Protein AF-0000000080868404 (afdb_homodimer)

InterPro domains:
  IPR000595 Cyclic nucleotide-binding domain [PF00027] (49-136)
  IPR000595 Cyclic nucleotide-binding domain [PS50042] (29-105)
  IPR000595 Cyclic nucleotide-binding domain [SM00100] (29-148)
  IPR000595 Cyclic nucleotide-binding domain [cd00038] (33-138)
  IPR012318 Crp-type HTH domain [PF13545] (169-239)
  IPR012318 Crp-type HTH domain [PS51063] (164-235)
  IPR012318 Crp-type HTH domain [SM00419] (185-233)
  IPR014710 RmlC-like jelly roll fold [G3DSA:2.60.120.10] (16-161)
  IPR018490 Cyclic nucleotide-binding domain superfamily [SSF51206] (23-161)
  IPR036388 Winged helix-like DNA-binding domain superfamily [G3DSA:1.10.10.10] (162-241)
  IPR036390 Winged helix DNA-binding domain superfamily [SSF46785] (167-240)
  IPR050397 Global Transcriptional Regulators in Environmental Response [PTHR24567] (41-238)

Sequence (490 aa):
MDTVPEPSSSTDLLLRPRHLRELVRGVPWLGCLDDEALEVLMKDAGVRTLGSREWLFRQDAPARRVYIVINGLVRLVRSGRDGRLATIRCVERGGTLGELSMVSGPGIYLYCAEALRRTQVLVIPAARCREILDRHPECRAEFMSRLALELTDRLEDLALLTQADAMSRLVSYILRQLPVGHHRGQQVVRLTIPKRWLAAQLAMTPETLSRLLARLREEGVISIDRQRLVVLDEHALRDFMLDDDMDTVPEPSSSTDLLLRPRHLRELVRGVPWLGCLDDEALEVLMKDAGVRTLGSREWLFRQDAPARRVYIVINGLVRLVRSGRDGRLATIRCVERGGTLGELSMVSGPGIYLYCAEALRRTQVLVIPAARCREILDRHPECRAEFMSRLALELTDRLEDLALLTQADAMSRLVSYILRQLPVGHHRGQQVVRLTIPKRWLAAQLAMTPETLSRLLARLREEGVISIDRQRLVVLDEHALRDFMLDDD

Radius of gyration: 23.91 Å; Cα contacts (8 Å, |Δi|>4): 896; chains: 2; bounding box: 92×52×44 Å

Solvent-accessible surface area (backbone atoms only — not comparable to full-atom values): 25645 Å² total; per-residue (Å²): 134,84,72,70,78,69,82,52,73,67,59,57,53,55,67,34,67,69,46,45,51,51,42,48,43,64,28,77,43,47,42,77,56,49,71,67,60,46,49,60,54,51,69,66,37,46,79,45,78,37,48,59,72,33,66,78,48,50,54,69,38,77,31,59,47,28,34,32,29,67,39,49,35,33,39,31,31,29,69,42,95,80,64,51,73,31,64,66,49,72,42,40,59,55,32,74,42,47,62,52,17,52,47,21,78,88,40,25,24,77,40,26,32,31,18,74,31,64,23,34,30,38,37,28,47,27,68,59,53,52,47,43,42,71,73,32,64,69,27,32,46,44,43,45,12,51,51,32,50,51,36,51,52,45,45,48,50,48,28,55,57,17,63,64,38,68,53,17,22,51,37,49,51,55,56,67,58,41,72,90,70,90,67,91,65,74,43,74,30,74,45,80,59,55,63,60,55,47,10,54,74,46,73,38,49,50,66,54,42,51,50,49,52,47,49,38,34,73,71,57,24,32,47,77,56,94,53,35,35,30,36,60,29,66,64,60,38,54,48,45,47,51,51,76,126,133,85,72,70,79,67,89,54,74,67,61,57,52,56,67,32,68,71,47,45,50,51,43,49,41,64,27,77,42,45,42,76,56,51,72,66,60,46,48,60,53,51,70,65,36,47,79,46,77,38,48,60,72,33,67,77,48,50,52,71,38,76,32,59,45,26,34,32,31,66,40,49,36,34,38,31,29,31,69,42,94,80,63,50,74,33,64,65,48,75,40,38,59,53,31,74,44,47,60,54,18,52,47,21,78,87,39,26,23,77,38,24,34,30,18,73,31,63,21,34,31,39,38,30,46,26,68,59,54,50,48,44,41,71,73,30,63,68,27,31,46,44,44,46,14,51,53,33,50,52,36,51,52,43,46,50,51,49,29,54,58,17,63,63,38,66,53,18,20,50,37,49,51,56,56,66,58,40,72,93,70,90,66,92,65,74,42,73,30,73,46,82,58,56,62,61,55,46,10,55,74,45,72,37,50,50,64,53,43,52,50,49,52,48,49,38,34,72,72,58,24,33,45,74,56,92,53,35,35,30,37,60,28,66,64,60,39,54,48,43,46,50,52,74,126

Foldseek 3Di:
DPPPDDPPPVLVVLVDPVNVLVLQCLQQLSVPDDPVLSVVQCVQKDKDKDAAFDWPDAFFAALFKKKAWSAAKKWKWAQDPVRDIHTDDMDGHSDMASLVLLPDDSRTHRIIITTNHTTMIMITTSVSVVVCLVPPVSSVVRVVVVVVVVVVVVVVVQCVLQLPDLLSLLLSVQVVQFDDDPDDFKTKRQQPDPLCVVCVVSVHHSVSSVVSVVVCVVVVQWDDDPRIIIGGHNVVSVVRSVDDD/DPPPDDVDDPLVVLVDPVNVLVLQCLQQLSVPDDPVLSVVQCVQKDKDKDAAFDWPDAFQAALFKKKAWSAAKKWKWAQDPVRDIHTDDMDGHSDMASLVLLPDDSRTHRIIITTNHTTMIMITTSVSVVVCLVPPVSSVVRVVVVVVVVVVVVVVVQCVLQLPDLLSLLLSVQVVQFDDDPDDFKTKRQQVDPLCVVCVVSVHHSVSSVVSVVVCVVVVQWDDDPRIIIGGHNVVSVVRSVDDD

Organism: NCBI:txid3151122

Nearest PDB structures (foldseek):
  4cyd-assembly2_A  TM=5.711E-01  e=1.369E-16  Corynebacterium glutamicum
  3dkw-assembly5_I  TM=5.316E-01  e=3.064E-16  Pseudomonas aeruginosa
  6dt4-assembly1_B  TM=5.448E-01  e=1.367E-14  Yersinia pestis CO92
  3rpq-assembly1_B  TM=5.327E-01  e=9.678E-15  Escherichia coli K-12
  4i02-assembly3_D  TM=5.326E-01  e=9.671E-14  Escherichia coli K-12

Secondary structure (DSSP, 8-state):
--------HHHHHTTSHHHHHHHHHTSGGGTT--HHHHHHHHHT-EEEEE-TT-EEE-TTSB--EEEEEEES-EEEEEE-TTS-EEEEEEE-TT-EESHHHHHSTT-B-SSEEEESSSEEEEEEEHHHHHHHHHH-HHHHHHHHHHHHHHHHHHHHHHHHHHHSSHHHHHHHHHHHTS-SS---S-EEEE--S-HHHHHHHTTS-HHHHHHHHHHHHHTTSEEEETTEEEES-HHHHHHHHH---/------S-HHHHHHTSHHHHHHHHHTSGGGTT--HHHHHHHHHT-EEEEE-TT-EEE-TTSB--EEEEEEES-EEEEEE-TTS-EEEEEEE-TT-EESHHHHHSTT-B-SSEEEESSSEEEEEEEHHHHHHHHHH-HHHHHHHHHHHHHHHHHHHHHHHHHHHSSHHHHHHHHHHHTS-SS---S-EEEE--S-HHHHHHHTTS-HHHHHHHHHHHHHTTSEEEETTEEEES-HHHHHHHHH---

pLDDT: mean 79.7, std 17.67, range [26.7, 98.56]

Structure (mmCIF, N/CA/C/O backbone):
data_AF-0000000080868404-model_v1
#
loop_
_entity.id
_entity.type
_entity.pdbx_description
1 polymer 'Crp/Fnr family transcriptional regulator'
#
loop_
_atom_site.group_PDB
_atom_site.id
_atom_site.type_symbol
_atom_site.label_atom_id
_atom_site.label_alt_id
_atom_site.label_comp_id
_atom_site.label_asym_id
_atom_site.label_entity_id
_atom_site.label_seq_id
_atom_site.pdbx_PDB_ins_code
_atom_site.Cartn_x
_atom_site.Cartn_y
_atom_site.Cartn_z
_atom_site.occupancy
_atom_site.B_iso_or_equiv
_atom_site.auth_seq_id
_atom_site.auth_comp_id
_atom_site.auth_asym_id
_atom_site.auth_atom_id
_atom_site.pdbx_PDB_model_num
ATOM 1 N N . MET A 1 1 ? 43.75 21.5 -9.984 1 27.5 1 MET A N 1
ATOM 2 C CA . MET A 1 1 ? 43.906 20.062 -10.164 1 27.5 1 MET A CA 1
ATOM 3 C C . MET A 1 1 ? 43.062 19.297 -9.164 1 27.5 1 MET A C 1
ATOM 5 O O . MET A 1 1 ? 43.438 19.172 -7.992 1 27.5 1 MET A O 1
ATOM 9 N N . ASP A 1 2 ? 41.75 19.547 -8.992 1 30.61 2 ASP A N 1
ATOM 10 C CA . ASP A 1 2 ? 40.75 19.266 -7.949 1 30.61 2 ASP A CA 1
ATOM 11 C C . ASP A 1 2 ? 40.562 17.766 -7.766 1 30.61 2 ASP A C 1
ATOM 13 O O . ASP A 1 2 ? 40.062 17.094 -8.664 1 30.61 2 ASP A O 1
ATOM 17 N N . THR A 1 3 ? 41.469 17.094 -7.062 1 30.05 3 THR A N 1
ATOM 18 C CA . THR A 1 3 ? 41.625 15.672 -6.785 1 30.05 3 THR A CA 1
ATOM 19 C C . THR A 1 3 ? 40.344 15.109 -6.172 1 30.05 3 THR A C 1
ATOM 21 O O . THR A 1 3 ? 39.969 15.453 -5.047 1 30.05 3 THR A O 1
ATOM 24 N N . VAL A 1 4 ? 39.375 14.891 -6.93 1 37.56 4 VAL A N 1
ATOM 25 C CA . VAL A 1 4 ? 38.25 14.109 -6.441 1 37.56 4 VAL A CA 1
ATOM 26 C C . VAL A 1 4 ? 38.75 12.938 -5.598 1 37.56 4 VAL A C 1
ATOM 28 O O . VAL A 1 4 ? 39.562 12.133 -6.062 1 37.56 4 VAL A O 1
ATOM 31 N N . PRO A 1 5 ? 38.625 13.094 -4.234 1 42.5 5 PRO A N 1
ATOM 32 C CA . PRO A 1 5 ? 39.219 12.039 -3.42 1 42.5 5 PRO A CA 1
ATOM 33 C C . PRO A 1 5 ? 38.875 10.641 -3.916 1 42.5 5 PRO A C 1
ATOM 35 O O . PRO A 1 5 ? 37.812 10.445 -4.527 1 42.5 5 PRO A O 1
ATOM 38 N N . GLU A 1 6 ? 39.781 9.719 -4.254 1 43.97 6 GLU A N 1
ATOM 39 C CA . GLU A 1 6 ? 39.781 8.297 -4.59 1 43.97 6 GLU A CA 1
ATOM 40 C C . GLU A 1 6 ? 38.75 7.539 -3.756 1 43.97 6 GLU A C 1
ATOM 42 O O . GLU A 1 6 ? 38.531 7.84 -2.576 1 43.97 6 GLU A O 1
ATOM 47 N N . PRO A 1 7 ? 37.594 6.996 -4.312 1 48.94 7 PRO A N 1
ATOM 48 C CA . PRO A 1 7 ? 36.719 6.121 -3.533 1 48.94 7 PRO A CA 1
ATOM 49 C C . PRO A 1 7 ? 37.469 5.391 -2.414 1 48.94 7 PRO A C 1
ATOM 51 O O . PRO A 1 7 ? 38.562 4.855 -2.635 1 48.94 7 PRO A O 1
ATOM 54 N N . SER A 1 8 ? 37.375 5.828 -1.207 1 52.22 8 SER A N 1
ATOM 55 C CA . SER A 1 8 ? 38.031 5.242 -0.06 1 52.22 8 SER A CA 1
ATOM 56 C C . SER A 1 8 ? 38 3.719 -0.107 1 52.22 8 SER A C 1
ATOM 58 O O . SER A 1 8 ? 37.125 3.141 -0.741 1 52.22 8 SER A O 1
ATOM 60 N N . SER A 1 9 ? 39.125 3.01 0.274 1 59.34 9 SER A N 1
ATOM 61 C CA . SER A 1 9 ? 39.406 1.587 0.475 1 59.34 9 SER A CA 1
ATOM 62 C C . SER A 1 9 ? 38.156 0.866 0.982 1 59.34 9 SER A C 1
ATOM 64 O O . SER A 1 9 ? 37.875 -0.268 0.584 1 59.34 9 SER A O 1
ATOM 66 N N . SER A 1 10 ? 37.375 1.506 1.726 1 64.31 10 SER A N 1
ATOM 67 C CA . SER A 1 10 ? 36.219 0.863 2.336 1 64.31 10 SER A CA 1
ATOM 68 C C . SER A 1 10 ? 35.094 0.687 1.324 1 64.31 10 SER A C 1
ATOM 70 O O . SER A 1 10 ? 34.406 -0.347 1.311 1 64.31 10 SER A O 1
ATOM 72 N N . THR A 1 11 ? 35 1.596 0.409 1 70 11 THR A N 1
ATOM 73 C CA . THR A 1 11 ? 33.969 1.505 -0.594 1 70 11 THR A CA 1
ATOM 74 C C . THR A 1 11 ? 34.25 0.395 -1.598 1 70 11 THR A C 1
ATOM 76 O O . THR A 1 11 ? 33.344 -0.282 -2.076 1 70 11 THR A O 1
ATOM 79 N N . ASP A 1 12 ? 35.531 0.234 -1.812 1 75.25 12 ASP A N 1
ATOM 80 C CA . ASP A 1 12 ? 35.938 -0.816 -2.74 1 75.25 12 ASP A CA 1
ATOM 81 C C . ASP A 1 12 ? 35.625 -2.199 -2.18 1 75.25 12 ASP A C 1
ATOM 83 O O . ASP A 1 12 ? 35.281 -3.117 -2.932 1 75.25 12 ASP A O 1
ATOM 87 N N . LEU A 1 13 ? 35.719 -2.252 -0.852 1 77.5 13 LEU A N 1
ATOM 88 C CA . LEU A 1 13 ? 35.438 -3.521 -0.203 1 77.5 13 LEU A CA 1
ATOM 89 C C . LEU A 1 13 ? 33.938 -3.879 -0.37 1 77.5 13 LEU A C 1
ATOM 91 O O . LEU A 1 13 ? 33.594 -5.051 -0.528 1 77.5 13 LEU A O 1
ATOM 95 N N . LEU A 1 14 ? 33.188 -2.875 -0.435 1 82.06 14 LEU A N 1
ATOM 96 C CA . LEU A 1 14 ? 31.734 -3.082 -0.534 1 82.06 14 LEU A CA 1
ATOM 97 C C . LEU A 1 14 ? 31.344 -3.574 -1.926 1 82.06 14 LEU A C 1
ATOM 99 O O . LEU A 1 14 ? 30.25 -4.098 -2.123 1 82.06 14 LEU A O 1
ATOM 103 N N . LEU A 1 15 ? 32.344 -3.525 -2.83 1 84.69 15 LEU A N 1
ATOM 104 C CA . LEU A 1 15 ? 32.031 -3.896 -4.211 1 84.69 15 LEU A CA 1
ATOM 105 C C . LEU A 1 15 ? 32.531 -5.309 -4.512 1 84.69 15 LEU A C 1
ATOM 107 O O . LEU A 1 15 ? 32.344 -5.805 -5.629 1 84.69 15 LEU A O 1
ATOM 111 N N . ARG A 1 16 ? 33.094 -5.91 -3.465 1 87.38 16 ARG A N 1
ATOM 112 C CA . ARG A 1 16 ? 33.531 -7.293 -3.629 1 87.38 16 ARG A CA 1
ATOM 113 C C . ARG A 1 16 ? 32.344 -8.219 -3.805 1 87.38 16 ARG A C 1
ATOM 115 O O . ARG A 1 16 ? 31.281 -8.008 -3.197 1 87.38 16 ARG A O 1
ATOM 122 N N . PRO A 1 17 ? 32.531 -9.227 -4.617 1 88.75 17 PRO A N 1
ATOM 123 C CA . PRO A 1 17 ? 31.438 -10.125 -4.93 1 88.75 17 PRO A CA 1
ATOM 124 C C . PRO A 1 17 ? 30.781 -10.719 -3.68 1 88.75 17 PRO A C 1
ATOM 126 O O . PRO A 1 17 ? 29.562 -10.836 -3.611 1 88.75 17 PRO A O 1
ATOM 129 N N . ARG A 1 18 ? 31.562 -11.07 -2.691 1 89.31 18 ARG A N 1
ATOM 130 C CA . ARG A 1 18 ? 31.016 -11.656 -1.468 1 89.31 18 ARG A CA 1
ATOM 131 C C . ARG A 1 18 ? 30.094 -10.672 -0.755 1 89.31 18 ARG A C 1
ATOM 133 O O . ARG A 1 18 ? 29.016 -11.055 -0.278 1 89.31 18 ARG A O 1
ATOM 140 N N . HIS A 1 19 ? 30.5 -9.398 -0.693 1 91.69 19 HIS A N 1
ATOM 141 C CA . HIS A 1 19 ? 29.719 -8.383 -0.012 1 91.69 19 HIS A CA 1
ATOM 142 C C . HIS A 1 19 ? 28.438 -8.062 -0.79 1 91.69 19 HIS A C 1
ATOM 144 O O . HIS A 1 19 ? 27.391 -7.805 -0.193 1 91.69 19 HIS A O 1
ATOM 150 N N . LEU A 1 20 ? 28.578 -8.055 -2.104 1 94.12 20 LEU A N 1
ATOM 151 C CA . LEU A 1 20 ? 27.406 -7.816 -2.934 1 94.12 20 LEU A CA 1
ATOM 152 C C . LEU A 1 20 ? 26.391 -8.945 -2.775 1 94.12 20 LEU A C 1
ATOM 154 O O . LEU A 1 20 ? 25.188 -8.695 -2.744 1 94.12 20 LEU A O 1
ATOM 158 N N . ARG A 1 21 ? 26.875 -10.156 -2.645 1 93.56 21 ARG A N 1
ATOM 159 C CA . ARG A 1 21 ? 26 -11.297 -2.416 1 93.56 21 ARG A CA 1
ATOM 160 C C . ARG A 1 21 ? 25.266 -11.172 -1.083 1 93.56 21 ARG A C 1
ATOM 162 O O . ARG A 1 21 ? 24.078 -11.453 -0.994 1 93.56 21 ARG A O 1
ATOM 169 N N . GLU A 1 22 ? 26.016 -10.75 -0.107 1 93.12 22 GLU A N 1
ATOM 170 C CA . GLU A 1 22 ? 25.422 -10.547 1.213 1 93.12 22 GLU A CA 1
ATOM 171 C C . GLU A 1 22 ? 24.359 -9.445 1.184 1 93.12 22 GLU A C 1
ATOM 173 O O . GLU A 1 22 ? 23.344 -9.547 1.859 1 93.12 22 GLU A O 1
ATOM 178 N N . LEU A 1 23 ? 24.656 -8.438 0.422 1 94.38 23 LEU A N 1
ATOM 179 C CA . LEU A 1 23 ? 23.719 -7.336 0.257 1 94.38 23 LEU A CA 1
ATOM 180 C C . LEU A 1 23 ? 22.406 -7.828 -0.348 1 94.38 23 LEU A C 1
ATOM 182 O O . LEU A 1 23 ? 21.328 -7.496 0.143 1 94.38 23 LEU A O 1
ATOM 186 N N . VAL A 1 24 ? 22.5 -8.688 -1.365 1 95.81 24 VAL A N 1
ATOM 187 C CA . VAL A 1 24 ? 21.328 -9.219 -2.049 1 95.81 24 VAL A CA 1
ATOM 188 C C . VAL A 1 24 ? 20.562 -10.148 -1.109 1 95.81 24 VAL A C 1
ATOM 190 O O . VAL A 1 24 ? 19.328 -10.102 -1.049 1 95.81 24 VAL A O 1
ATOM 193 N N . ARG A 1 25 ? 21.25 -10.883 -0.283 1 94.25 25 ARG A N 1
ATOM 194 C CA . ARG A 1 25 ? 20.625 -11.797 0.666 1 94.25 25 ARG A CA 1
ATOM 195 C C . ARG A 1 25 ? 19.906 -11.039 1.771 1 94.25 25 ARG A C 1
ATOM 197 O O . ARG A 1 25 ? 18.984 -11.57 2.404 1 94.25 25 ARG A O 1
ATOM 204 N N . GLY A 1 26 ? 20.359 -9.836 1.983 1 94.19 26 GLY A N 1
ATOM 205 C CA . GLY A 1 26 ? 19.734 -8.992 3 1 94.19 26 GLY A CA 1
ATOM 206 C C . GLY A 1 26 ? 18.391 -8.438 2.578 1 94.19 26 GLY A C 1
ATOM 207 O O . GLY A 1 26 ? 17.625 -7.969 3.416 1 94.19 26 GLY A O 1
ATOM 208 N N . VAL A 1 27 ? 18.125 -8.469 1.289 1 94.94 27 VAL A N 1
ATOM 209 C CA . VAL A 1 27 ? 16.812 -8.062 0.807 1 94.94 27 VAL A CA 1
ATOM 210 C C . VAL A 1 27 ? 15.766 -9.109 1.19 1 94.94 27 VAL A C 1
ATOM 212 O O . VAL A 1 27 ? 15.898 -10.281 0.832 1 94.94 27 VAL A O 1
ATOM 215 N N . PRO A 1 28 ? 14.75 -8.758 1.856 1 92.12 28 PRO A N 1
ATOM 216 C CA . PRO A 1 28 ? 13.82 -9.703 2.471 1 92.12 28 PRO A CA 1
ATOM 217 C C . PRO A 1 28 ? 13.281 -10.727 1.475 1 92.12 28 PRO A C 1
ATOM 219 O O . PRO A 1 28 ? 13.227 -11.922 1.781 1 92.12 28 PRO A O 1
ATOM 222 N N . TRP A 1 29 ? 12.844 -10.312 0.301 1 93.88 29 TRP A N 1
ATOM 223 C CA . TRP A 1 29 ? 12.211 -11.25 -0.62 1 93.88 29 TRP A CA 1
ATOM 224 C C . TRP A 1 29 ? 13.25 -11.984 -1.457 1 93.88 29 TRP A C 1
ATOM 226 O O . TRP A 1 29 ? 12.914 -12.883 -2.23 1 93.88 29 TRP A O 1
ATOM 236 N N . LEU A 1 30 ? 14.5 -11.711 -1.319 1 95.69 30 LEU A N 1
ATOM 237 C CA . LEU A 1 30 ? 15.57 -12.422 -2.006 1 95.69 30 LEU A CA 1
ATOM 238 C C . LEU A 1 30 ? 16.344 -13.305 -1.034 1 95.69 30 LEU A C 1
ATOM 240 O O . LEU A 1 30 ? 17.25 -14.031 -1.441 1 95.69 30 LEU A O 1
ATOM 244 N N . GLY A 1 31 ? 16.031 -13.156 0.219 1 92.06 31 GLY A N 1
ATOM 245 C CA . GLY A 1 31 ? 16.781 -13.828 1.264 1 92.06 31 GLY A CA 1
ATOM 246 C C . GLY A 1 31 ? 16.703 -15.344 1.182 1 92.06 31 GLY A C 1
ATOM 247 O O . GLY A 1 31 ? 17.594 -16.047 1.663 1 92.06 31 GLY A O 1
ATOM 248 N N . CYS A 1 32 ? 15.672 -15.891 0.599 1 90.81 32 CYS A N 1
ATOM 249 C CA . CYS A 1 32 ? 15.438 -17.328 0.576 1 90.81 32 CYS A CA 1
ATOM 250 C C . CYS A 1 32 ? 16.078 -17.969 -0.654 1 90.81 32 CYS A C 1
ATOM 252 O O . CYS A 1 32 ? 15.984 -19.188 -0.847 1 90.81 32 CYS A O 1
ATOM 254 N N . LEU A 1 33 ? 16.75 -17.219 -1.44 1 93.81 33 LEU A N 1
ATOM 255 C CA . LEU A 1 33 ? 17.359 -17.781 -2.641 1 93.81 33 LEU A CA 1
ATOM 256 C C . LEU A 1 33 ? 18.516 -18.703 -2.277 1 93.81 33 LEU A C 1
ATOM 258 O O . LEU A 1 33 ? 19.297 -18.406 -1.365 1 93.81 33 LEU A O 1
ATOM 262 N N . ASP A 1 34 ? 18.562 -19.828 -2.953 1 92.12 34 ASP A N 1
ATOM 263 C CA . ASP A 1 34 ? 19.734 -20.672 -2.787 1 92.12 34 ASP A CA 1
ATOM 264 C C . ASP A 1 34 ? 20.922 -20.125 -3.561 1 92.12 34 ASP A C 1
ATOM 266 O O . ASP A 1 34 ? 20.812 -19.109 -4.258 1 92.12 34 ASP A O 1
ATOM 270 N N . ASP A 1 35 ? 22.047 -20.766 -3.387 1 92.5 35 ASP A N 1
ATOM 271 C CA . ASP A 1 35 ? 23.297 -20.266 -3.951 1 92.5 35 ASP A CA 1
ATOM 272 C C . ASP A 1 35 ? 23.25 -20.25 -5.477 1 92.5 35 ASP A C 1
ATOM 274 O O . ASP A 1 35 ? 23.75 -19.312 -6.113 1 92.5 35 ASP A O 1
ATOM 278 N N . GLU A 1 36 ? 22.672 -21.203 -6.02 1 93 36 GLU A N 1
ATOM 279 C CA . GLU A 1 36 ? 22.594 -21.297 -7.477 1 93 36 GLU A CA 1
ATOM 280 C C . GLU A 1 36 ? 21.75 -20.172 -8.055 1 93 36 GLU A C 1
ATOM 282 O O . GLU A 1 36 ? 22.156 -19.5 -9.008 1 93 36 GLU A O 1
ATOM 287 N N . ALA A 1 37 ? 20.594 -19.969 -7.465 1 93 37 ALA A N 1
ATOM 288 C CA . ALA A 1 37 ? 19.688 -18.922 -7.922 1 93 37 ALA A CA 1
ATOM 289 C C . ALA A 1 37 ? 20.312 -17.547 -7.738 1 93 37 ALA A C 1
ATOM 291 O O . ALA A 1 37 ? 20.141 -16.656 -8.586 1 93 37 ALA A O 1
ATOM 292 N N . LEU A 1 38 ? 21 -17.406 -6.625 1 94.5 38 LEU A N 1
ATOM 293 C CA . LEU A 1 38 ? 21.672 -16.141 -6.352 1 94.5 38 LEU A CA 1
ATOM 294 C C . LEU A 1 38 ? 22.766 -15.883 -7.379 1 94.5 38 LEU A C 1
ATOM 296 O O . LEU A 1 38 ? 22.938 -14.75 -7.836 1 94.5 38 LEU A O 1
ATOM 300 N N . GLU A 1 39 ? 23.469 -16.906 -7.738 1 92.19 39 GLU A N 1
ATOM 301 C CA . GLU A 1 39 ? 24.531 -16.766 -8.727 1 92.19 39 GLU A CA 1
ATOM 302 C C . GLU A 1 39 ? 23.969 -16.344 -10.086 1 92.19 39 GLU A C 1
ATOM 304 O O . GLU A 1 39 ? 24.562 -15.508 -10.766 1 92.19 39 GLU A O 1
ATOM 309 N N . VAL A 1 40 ? 22.938 -16.906 -10.461 1 91.31 40 VAL A N 1
ATOM 310 C CA . VAL A 1 40 ? 22.281 -16.578 -11.727 1 91.31 40 VAL A CA 1
ATOM 311 C C . VAL A 1 40 ? 21.859 -15.109 -11.711 1 91.31 40 VAL A C 1
ATOM 313 O O . VAL A 1 40 ? 22.062 -14.391 -12.688 1 91.31 40 VAL A O 1
ATOM 316 N N . LEU A 1 41 ? 21.25 -14.68 -10.602 1 93.56 41 LEU A N 1
ATOM 317 C CA . LEU A 1 41 ? 20.812 -13.297 -10.438 1 93.56 41 LEU A CA 1
ATOM 318 C C . LEU A 1 41 ? 21.984 -12.336 -10.531 1 93.56 41 LEU A C 1
ATOM 320 O O . LEU A 1 41 ? 21.891 -11.297 -11.195 1 93.56 41 LEU A O 1
ATOM 324 N N . MET A 1 42 ? 23.094 -12.719 -9.953 1 93.06 42 MET A N 1
ATOM 325 C CA . MET A 1 42 ? 24.25 -11.844 -9.844 1 93.06 42 MET A CA 1
ATOM 326 C C . MET A 1 42 ? 25 -11.773 -11.172 1 93.06 42 MET A C 1
ATOM 328 O O . MET A 1 42 ? 25.703 -10.797 -11.445 1 93.06 42 MET A O 1
ATOM 332 N N . LYS A 1 43 ? 24.891 -12.812 -11.969 1 91.75 43 LYS A N 1
ATOM 333 C CA . LYS A 1 43 ? 25.594 -12.867 -13.25 1 91.75 43 LYS A CA 1
ATOM 334 C C . LYS A 1 43 ? 25.172 -11.711 -14.156 1 91.75 43 LYS A C 1
ATOM 336 O O . LYS A 1 43 ? 26 -11.18 -14.906 1 91.75 43 LYS A O 1
ATOM 341 N N . ASP A 1 44 ? 23.953 -11.266 -14.062 1 91.88 44 ASP A N 1
ATOM 342 C CA . ASP A 1 44 ? 23.422 -10.227 -14.938 1 91.88 44 ASP A CA 1
ATOM 343 C C . ASP A 1 44 ? 23.375 -8.883 -14.219 1 91.88 44 ASP A C 1
ATOM 345 O O . ASP A 1 44 ? 22.812 -7.91 -14.742 1 91.88 44 ASP A O 1
ATOM 349 N N . ALA A 1 45 ? 23.938 -8.898 -13.008 1 95.25 45 ALA A N 1
ATOM 350 C CA . ALA A 1 45 ? 23.906 -7.676 -12.211 1 95.25 45 ALA A CA 1
ATOM 351 C C . ALA A 1 45 ? 25.156 -6.832 -12.469 1 95.25 45 ALA A C 1
ATOM 353 O O . ALA A 1 45 ? 26.188 -7.348 -12.922 1 95.25 45 ALA A O 1
ATOM 354 N N . GLY A 1 46 ? 25.109 -5.562 -12.359 1 96.06 46 GLY A N 1
ATOM 355 C CA . GLY A 1 46 ? 26.203 -4.621 -12.477 1 96.06 46 GLY A CA 1
ATOM 356 C C . GLY A 1 46 ? 26.172 -3.523 -11.43 1 96.06 46 GLY A C 1
ATOM 357 O O . GLY A 1 46 ? 25.203 -3.422 -10.664 1 96.06 46 GLY A O 1
ATOM 358 N N . VAL A 1 47 ? 27.266 -2.803 -11.391 1 96.81 47 VAL A N 1
ATOM 359 C CA . VAL A 1 47 ? 27.359 -1.695 -10.445 1 96.81 47 VAL A CA 1
ATOM 360 C C . VAL A 1 47 ? 27.312 -0.368 -11.203 1 96.81 47 VAL A C 1
ATOM 362 O O . VAL A 1 47 ? 27.953 -0.225 -12.25 1 96.81 47 VAL A O 1
ATOM 365 N N . ARG A 1 48 ? 26.547 0.509 -10.742 1 97.38 48 ARG A N 1
ATOM 366 C CA . ARG A 1 48 ? 26.469 1.858 -11.297 1 97.38 48 ARG A CA 1
ATOM 367 C C . ARG A 1 48 ? 26.766 2.904 -10.227 1 97.38 48 ARG A C 1
ATOM 369 O O . ARG A 1 48 ? 26.328 2.779 -9.086 1 97.38 48 ARG A O 1
ATOM 376 N N . THR A 1 49 ? 27.562 3.848 -10.562 1 97.12 49 THR A N 1
ATOM 377 C CA . THR A 1 49 ? 27.891 4.949 -9.664 1 97.12 49 THR A CA 1
ATOM 378 C C . THR A 1 49 ? 27.203 6.234 -10.109 1 97.12 49 THR A C 1
ATOM 380 O O . THR A 1 49 ? 27.188 6.555 -11.297 1 97.12 49 THR A O 1
ATOM 383 N N . LEU A 1 50 ? 26.625 6.871 -9.164 1 97.25 50 LEU A N 1
ATOM 384 C CA . LEU A 1 50 ? 25.953 8.141 -9.406 1 97.25 50 LEU A CA 1
ATOM 385 C C . LEU A 1 50 ? 26.625 9.273 -8.648 1 97.25 50 LEU A C 1
ATOM 387 O O . LEU A 1 50 ? 27.062 9.102 -7.512 1 97.25 50 LEU A O 1
ATOM 391 N N . GLY A 1 51 ? 26.672 10.398 -9.32 1 95.5 51 GLY A N 1
ATOM 392 C CA . GLY A 1 51 ? 27.078 11.609 -8.633 1 95.5 51 GLY A CA 1
ATOM 393 C C . GLY A 1 51 ? 25.953 12.258 -7.848 1 95.5 51 GLY A C 1
ATOM 394 O O . GLY A 1 51 ? 24.797 11.852 -7.965 1 95.5 51 GLY A O 1
ATOM 395 N N . SER A 1 52 ? 26.359 13.18 -7.055 1 90 52 SER A N 1
ATOM 396 C CA . SER A 1 52 ? 25.344 13.945 -6.32 1 90 52 SER A CA 1
ATOM 397 C C . SER A 1 52 ? 24.375 14.625 -7.27 1 90 52 SER A C 1
ATOM 399 O O . SER A 1 52 ? 24.781 15.18 -8.297 1 90 52 SER A O 1
ATOM 401 N N . ARG A 1 53 ? 23.047 14.445 -7.023 1 90.38 53 ARG A N 1
ATOM 402 C CA . ARG A 1 53 ? 21.938 15.078 -7.734 1 90.38 53 ARG A CA 1
ATOM 403 C C . ARG A 1 53 ? 21.703 14.422 -9.086 1 90.38 53 ARG A C 1
ATOM 405 O O . ARG A 1 53 ? 20.969 14.938 -9.922 1 90.38 53 ARG A O 1
ATOM 412 N N . GLU A 1 54 ? 22.406 13.32 -9.266 1 96.56 54 GLU A N 1
ATOM 413 C CA . GLU A 1 54 ? 22.156 12.57 -10.5 1 96.56 54 GLU A CA 1
ATOM 414 C C . GLU A 1 54 ? 20.922 11.688 -10.367 1 96.56 54 GLU A C 1
ATOM 416 O O . GLU A 1 54 ? 20.719 11.039 -9.336 1 96.56 54 GLU A O 1
ATOM 421 N N . TRP A 1 55 ? 20.141 11.664 -11.414 1 97.12 55 TRP A N 1
ATOM 422 C CA . TRP A 1 55 ? 18.938 10.852 -11.43 1 97.12 55 TRP A CA 1
ATOM 423 C C . TRP A 1 55 ? 19.266 9.406 -11.82 1 97.12 55 TRP A C 1
ATOM 425 O O . TRP A 1 55 ? 19.953 9.164 -12.812 1 97.12 55 TRP A O 1
ATOM 435 N N . LEU A 1 56 ? 18.859 8.508 -11 1 98.12 56 LEU A N 1
ATOM 436 C CA . LEU A 1 56 ? 18.984 7.086 -11.32 1 98.12 56 LEU A CA 1
ATOM 437 C C . LEU A 1 56 ? 18 6.672 -12.391 1 98.12 56 LEU A C 1
ATOM 439 O O . LEU A 1 56 ? 18.359 5.996 -13.359 1 98.12 56 LEU A O 1
ATOM 443 N N . PHE A 1 57 ? 16.781 7.027 -12.258 1 97.69 57 PHE A N 1
ATOM 444 C CA . PHE A 1 57 ? 15.719 6.875 -13.242 1 97.69 57 PHE A CA 1
ATOM 445 C C . PHE A 1 57 ? 14.633 7.93 -13.039 1 97.69 57 PHE A C 1
ATOM 447 O O . PHE A 1 57 ? 14.562 8.555 -11.984 1 97.69 57 PHE A O 1
ATOM 454 N N . ARG A 1 58 ? 13.844 8.094 -14.078 1 95.75 58 ARG A N 1
ATOM 455 C CA . ARG A 1 58 ? 12.75 9.055 -14.039 1 95.75 58 ARG A CA 1
ATOM 456 C C . ARG A 1 58 ? 11.398 8.352 -14.102 1 95.75 58 ARG A C 1
ATOM 458 O O . ARG A 1 58 ? 11.266 7.305 -14.742 1 95.75 58 ARG A O 1
ATOM 465 N N . GLN A 1 59 ? 10.523 8.984 -13.406 1 94.75 59 GLN A N 1
ATOM 466 C CA . GLN A 1 59 ? 9.148 8.484 -13.469 1 94.75 59 GLN A CA 1
ATOM 467 C C . GLN A 1 59 ? 8.68 8.336 -14.914 1 94.75 59 GLN A C 1
ATOM 469 O O . GLN A 1 59 ? 9.047 9.141 -15.773 1 94.75 59 GLN A O 1
ATOM 474 N N . ASP A 1 60 ? 7.918 7.25 -15.266 1 93.44 60 ASP A N 1
ATOM 475 C CA . ASP A 1 60 ? 7.266 6.961 -16.531 1 93.44 60 ASP A CA 1
ATOM 476 C C . ASP A 1 60 ? 8.258 6.402 -17.547 1 93.44 60 ASP A C 1
ATOM 478 O O . ASP A 1 60 ? 7.875 6.004 -18.656 1 93.44 60 ASP A O 1
ATOM 482 N N . ALA A 1 61 ? 9.57 6.379 -17.234 1 96.62 61 ALA A N 1
ATOM 483 C CA . ALA A 1 61 ? 10.531 5.648 -18.062 1 96.62 61 ALA A CA 1
ATOM 484 C C . ALA A 1 61 ? 10.312 4.141 -17.938 1 96.62 61 ALA A C 1
ATOM 486 O O . ALA A 1 61 ? 9.719 3.664 -16.969 1 96.62 61 ALA A O 1
ATOM 487 N N . PRO A 1 62 ? 10.727 3.373 -18.906 1 97.56 62 PRO A N 1
ATOM 488 C CA . PRO A 1 62 ? 10.578 1.919 -18.828 1 97.56 62 PRO A CA 1
ATOM 489 C C . PRO A 1 62 ? 11.32 1.323 -17.625 1 97.56 62 PRO A C 1
ATOM 491 O O . PRO A 1 62 ? 12.508 1.598 -17.438 1 97.56 62 PRO A O 1
ATOM 494 N N . ALA A 1 63 ? 10.633 0.583 -16.812 1 97.62 63 ALA A N 1
ATOM 495 C CA . ALA A 1 63 ? 11.203 -0.03 -15.609 1 97.62 63 ALA A CA 1
ATOM 496 C C . ALA A 1 63 ? 11.875 -1.358 -15.945 1 97.62 63 ALA A C 1
ATOM 498 O O . ALA A 1 63 ? 11.352 -2.426 -15.617 1 97.62 63 ALA A O 1
ATOM 499 N N . ARG A 1 64 ? 13.102 -1.341 -16.406 1 97.38 64 ARG A N 1
ATOM 500 C CA . ARG A 1 64 ? 13.781 -2.537 -16.891 1 97.38 64 ARG A CA 1
ATOM 501 C C . ARG A 1 64 ? 14.805 -3.035 -15.867 1 97.38 64 ARG A C 1
ATOM 503 O O . ARG A 1 64 ? 15.445 -4.066 -16.078 1 97.38 64 ARG A O 1
ATOM 510 N N . ARG A 1 65 ? 14.914 -2.258 -14.805 1 98 65 ARG A N 1
ATOM 511 C CA . ARG A 1 65 ? 15.922 -2.6 -13.805 1 98 65 ARG A CA 1
ATOM 512 C C . ARG A 1 65 ? 15.391 -2.383 -12.391 1 98 65 ARG A C 1
ATOM 514 O O . ARG A 1 65 ? 14.531 -1.526 -12.172 1 98 65 ARG A O 1
ATOM 521 N N . VAL A 1 66 ? 15.875 -3.18 -11.508 1 98.19 66 VAL A N 1
ATOM 522 C CA . VAL A 1 66 ? 15.742 -3.004 -10.07 1 98.19 66 VAL A CA 1
ATOM 523 C C . VAL A 1 66 ? 17.109 -2.695 -9.453 1 98.19 66 VAL A C 1
ATOM 525 O O . VAL A 1 66 ? 18.141 -3.197 -9.93 1 98.19 66 VAL A O 1
ATOM 528 N N . TYR A 1 67 ? 17.094 -1.901 -8.453 1 98.56 67 TYR A N 1
ATOM 529 C CA . TYR A 1 67 ? 18.359 -1.456 -7.887 1 98.56 67 TYR A CA 1
ATOM 530 C C . TYR A 1 67 ? 18.422 -1.759 -6.395 1 98.56 67 TYR A C 1
ATOM 532 O O . TYR A 1 67 ? 17.391 -1.739 -5.707 1 98.56 67 TYR A O 1
ATOM 540 N N . ILE A 1 68 ? 19.578 -2.033 -5.93 1 98.06 68 ILE A N 1
ATOM 541 C CA . ILE A 1 68 ? 19.875 -2.133 -4.504 1 98.06 68 ILE A CA 1
ATOM 542 C C . ILE A 1 68 ? 21 -1.16 -4.145 1 98.06 68 ILE A C 1
ATOM 544 O O . ILE A 1 68 ? 22.062 -1.177 -4.762 1 98.06 68 ILE A O 1
ATOM 548 N N . VAL A 1 69 ? 20.781 -0.337 -3.162 1 96.25 69 VAL A N 1
ATOM 549 C CA . VAL A 1 69 ? 21.781 0.656 -2.779 1 96.25 69 VAL A CA 1
ATOM 550 C C . VAL A 1 69 ? 22.938 -0.028 -2.066 1 96.25 69 VAL A C 1
ATOM 552 O O . VAL A 1 69 ? 22.734 -0.718 -1.063 1 96.25 69 VAL A O 1
ATOM 555 N N . ILE A 1 70 ? 24.109 0.092 -2.6 1 96.88 70 ILE A N 1
ATOM 556 C CA . ILE A 1 70 ? 25.312 -0.455 -1.987 1 96.88 70 ILE A CA 1
ATOM 557 C C . ILE A 1 70 ? 25.844 0.514 -0.931 1 96.88 70 ILE A C 1
ATOM 559 O O . ILE A 1 70 ? 26.172 0.107 0.186 1 96.88 70 ILE A O 1
ATOM 563 N N . ASN A 1 71 ? 25.938 1.698 -1.31 1 92.44 71 ASN A N 1
ATOM 564 C CA . ASN A 1 71 ? 26.328 2.814 -0.455 1 92.44 71 ASN A CA 1
ATOM 565 C C . ASN A 1 71 ? 25.781 4.141 -0.98 1 92.44 71 ASN A C 1
ATOM 567 O O . ASN A 1 71 ? 25.484 4.27 -2.172 1 92.44 71 ASN A O 1
ATOM 571 N N . GLY A 1 72 ? 25.609 5.07 -0.042 1 90.06 72 GLY A N 1
ATOM 572 C CA . GLY A 1 72 ? 25.062 6.363 -0.423 1 90.06 72 GLY A CA 1
ATOM 573 C C . GLY A 1 72 ? 23.609 6.551 0.001 1 90.06 72 GLY A C 1
ATOM 574 O O . GLY A 1 72 ? 23.188 6.008 1.022 1 90.06 72 GLY A O 1
ATOM 575 N N . LEU A 1 73 ? 22.953 7.469 -0.746 1 86.31 73 LEU A N 1
ATOM 576 C CA . LEU A 1 73 ? 21.594 7.855 -0.386 1 86.31 73 LEU A CA 1
ATOM 577 C C . LEU A 1 73 ? 20.812 8.273 -1.621 1 86.31 73 LEU A C 1
ATOM 579 O O . LEU A 1 73 ? 21.25 9.141 -2.381 1 86.31 73 LEU A O 1
ATOM 583 N N . VAL A 1 74 ? 19.703 7.598 -1.761 1 91.38 74 VAL A N 1
ATOM 584 C CA . VAL A 1 74 ? 18.859 7.891 -2.916 1 91.38 74 VAL A CA 1
ATOM 585 C C . VAL A 1 74 ? 17.5 8.414 -2.447 1 91.38 74 VAL A C 1
ATOM 587 O O . VAL A 1 74 ? 16.891 7.844 -1.546 1 91.38 74 VAL A O 1
ATOM 590 N N . ARG A 1 75 ? 17.062 9.469 -2.998 1 86.31 75 ARG A N 1
ATOM 591 C CA . ARG A 1 75 ? 15.758 10.047 -2.705 1 86.31 75 ARG A CA 1
ATOM 592 C C . ARG A 1 75 ? 14.727 9.617 -3.738 1 86.31 75 ARG A C 1
ATOM 594 O O . ARG A 1 75 ? 14.945 9.75 -4.941 1 86.31 75 ARG A O 1
ATOM 601 N N . LEU A 1 76 ? 13.648 9.039 -3.223 1 90.31 76 LEU A N 1
ATOM 602 C CA . LEU A 1 76 ? 12.523 8.656 -4.066 1 90.31 76 LEU A CA 1
ATOM 603 C C . LEU A 1 76 ? 11.461 9.75 -4.078 1 90.31 76 LEU A C 1
ATOM 605 O O . LEU A 1 76 ? 10.992 10.18 -3.021 1 90.31 76 LEU A O 1
ATOM 609 N N . VAL A 1 77 ? 11.109 10.172 -5.328 1 85.62 77 VAL A N 1
ATOM 610 C CA . VAL A 1 77 ? 10.164 11.281 -5.461 1 85.62 77 VAL A CA 1
ATOM 611 C C . VAL A 1 77 ? 9.102 10.93 -6.5 1 85.62 77 VAL A C 1
ATOM 613 O O . VAL A 1 77 ? 9.367 10.195 -7.449 1 85.62 77 VAL A O 1
ATOM 616 N N . ARG A 1 78 ? 7.949 11.383 -6.227 1 86 78 ARG A N 1
ATOM 617 C CA . ARG A 1 78 ? 6.867 11.188 -7.188 1 86 78 ARG A CA 1
ATOM 618 C C . ARG A 1 78 ? 6.305 12.531 -7.652 1 86 78 ARG A C 1
ATOM 620 O O . ARG A 1 78 ? 6.098 13.438 -6.844 1 86 78 ARG A O 1
ATOM 627 N N . SER A 1 79 ? 6.293 12.633 -8.938 1 80.94 79 SER A N 1
ATOM 628 C CA . SER A 1 79 ? 5.645 13.812 -9.492 1 80.94 79 SER A CA 1
ATOM 629 C C . SER A 1 79 ? 4.129 13.633 -9.547 1 80.94 79 SER A C 1
ATOM 631 O O . SER A 1 79 ? 3.631 12.703 -10.18 1 80.94 79 SER A O 1
ATOM 633 N N . GLY A 1 80 ? 3.533 14.414 -8.727 1 66.88 80 GLY A N 1
ATOM 634 C CA . GLY A 1 80 ? 2.082 14.344 -8.734 1 66.88 80 GLY A CA 1
ATOM 635 C C . GLY A 1 80 ? 1.464 14.867 -10.016 1 66.88 80 GLY A C 1
ATOM 636 O O . GLY A 1 80 ? 2.176 15.312 -10.922 1 66.88 80 GLY A O 1
ATOM 637 N N . ARG A 1 81 ? 0.272 14.664 -10.125 1 55.53 81 ARG A N 1
ATOM 638 C CA . ARG A 1 81 ? -0.459 15.109 -11.305 1 55.53 81 ARG A CA 1
ATOM 639 C C . ARG A 1 81 ? -0.397 16.625 -11.445 1 55.53 81 ARG A C 1
ATOM 641 O O . ARG A 1 81 ? -0.485 17.156 -12.562 1 55.53 81 ARG A O 1
ATOM 648 N N . ASP A 1 82 ? -0.198 17.281 -10.367 1 48.88 82 ASP A N 1
ATOM 649 C CA . ASP A 1 82 ? -0.122 18.734 -10.383 1 48.88 82 ASP A CA 1
ATOM 650 C C . ASP A 1 82 ? 1.307 19.219 -10.641 1 48.88 82 ASP A C 1
ATOM 652 O O . ASP A 1 82 ? 1.5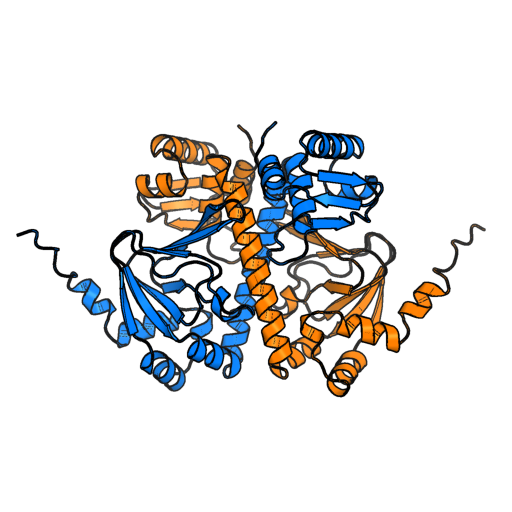69 20.422 -10.688 1 48.88 82 ASP A O 1
ATOM 656 N N . GLY A 1 83 ? 2.123 18.281 -10.891 1 61.22 83 GLY A N 1
ATOM 657 C CA . GLY A 1 83 ? 3.51 18.641 -11.148 1 61.22 83 GLY A CA 1
ATOM 658 C C . GLY A 1 83 ? 4.34 18.766 -9.883 1 61.22 83 GLY A C 1
ATOM 659 O O . GLY A 1 83 ? 5.562 18.891 -9.945 1 61.22 83 GLY A O 1
ATOM 660 N N . ARG A 1 84 ? 3.584 18.859 -8.773 1 62.53 84 ARG A N 1
ATOM 661 C CA . ARG A 1 84 ? 4.316 18.938 -7.516 1 62.53 84 ARG A CA 1
ATOM 662 C C . ARG A 1 84 ? 5.098 17.656 -7.254 1 62.53 84 ARG A C 1
ATOM 664 O O . ARG A 1 84 ? 4.605 16.562 -7.531 1 62.53 84 ARG A O 1
ATOM 671 N N . LEU A 1 85 ? 6.41 17.812 -6.867 1 69.56 85 LEU A N 1
ATOM 672 C CA . LEU A 1 85 ? 7.246 16.672 -6.508 1 69.56 85 LEU A CA 1
ATOM 673 C C . LEU A 1 85 ? 7.07 16.312 -5.039 1 69.56 85 LEU A C 1
ATOM 675 O O . LEU A 1 85 ? 7.172 17.172 -4.164 1 69.56 85 LEU A O 1
ATOM 679 N N . ALA A 1 86 ? 6.637 15.117 -4.75 1 72.81 86 ALA A N 1
ATOM 680 C CA . ALA A 1 86 ? 6.484 14.625 -3.387 1 72.81 86 ALA A CA 1
ATOM 681 C C . ALA A 1 86 ? 7.57 13.609 -3.049 1 72.81 86 ALA A C 1
ATOM 683 O O . ALA A 1 86 ? 7.723 12.602 -3.742 1 72.81 86 ALA A O 1
ATOM 684 N N . THR A 1 87 ? 8.336 13.969 -2.041 1 77.81 87 THR A N 1
ATOM 685 C CA . THR A 1 87 ? 9.336 13 -1.592 1 77.81 87 THR A CA 1
ATOM 686 C C . THR A 1 87 ? 8.672 11.836 -0.862 1 77.81 87 THR A C 1
ATOM 688 O O . THR A 1 87 ? 7.973 12.039 0.134 1 77.81 87 THR A O 1
ATOM 691 N N . ILE A 1 88 ? 8.812 10.695 -1.322 1 82.56 88 ILE A N 1
ATOM 692 C CA . ILE A 1 88 ? 8.203 9.5 -0.746 1 82.56 88 ILE A CA 1
ATOM 693 C C . ILE A 1 88 ? 9.07 8.984 0.402 1 82.56 88 ILE A C 1
ATOM 695 O O . ILE A 1 88 ? 8.586 8.797 1.518 1 82.56 88 ILE A O 1
ATOM 699 N N . ARG A 1 89 ? 10.359 8.719 0.124 1 77.5 89 ARG A N 1
ATOM 700 C CA . ARG A 1 89 ? 11.297 8.25 1.141 1 77.5 89 ARG A CA 1
ATOM 701 C C . ARG A 1 89 ? 12.734 8.32 0.633 1 77.5 89 ARG A C 1
ATOM 703 O O . ARG A 1 89 ? 12.969 8.508 -0.563 1 77.5 89 ARG A O 1
ATOM 710 N N . CYS A 1 90 ? 13.617 8.195 1.561 1 80.06 90 CYS A N 1
ATOM 711 C CA . CYS A 1 90 ? 15.023 8.023 1.238 1 80.06 90 CYS A CA 1
ATOM 712 C C . CYS A 1 90 ? 15.453 6.574 1.452 1 80.06 90 CYS A C 1
ATOM 714 O O . CYS A 1 90 ? 15.031 5.93 2.412 1 80.06 90 CYS A O 1
ATOM 716 N N . VAL A 1 91 ? 16.25 6.152 0.548 1 87.06 91 VAL A N 1
ATOM 717 C CA . VAL A 1 91 ? 16.688 4.758 0.57 1 87.06 91 VAL A CA 1
ATOM 718 C C . VAL A 1 91 ? 18.188 4.684 0.793 1 87.06 91 VAL A C 1
ATOM 720 O O . VAL A 1 91 ? 18.953 5.328 0.08 1 87.06 91 VAL A O 1
ATOM 723 N N . GLU A 1 92 ? 18.516 3.93 1.759 1 87 92 GLU A N 1
ATOM 724 C CA . GLU A 1 92 ? 19.906 3.754 2.115 1 87 92 GLU A CA 1
ATOM 725 C C . GLU A 1 92 ? 20.391 2.346 1.781 1 87 92 GLU A C 1
ATOM 727 O O . GLU A 1 92 ? 19.719 1.603 1.07 1 87 92 GLU A O 1
ATOM 732 N N . ARG A 1 93 ? 21.641 2.035 2.23 1 88.94 93 ARG A N 1
ATOM 733 C CA . ARG A 1 93 ? 22.266 0.751 1.938 1 88.94 93 ARG A CA 1
ATOM 734 C C . ARG A 1 93 ? 21.297 -0.401 2.201 1 88.94 93 ARG A C 1
ATOM 736 O O . ARG A 1 93 ? 20.656 -0.446 3.248 1 88.94 93 ARG A O 1
ATOM 743 N N . GLY A 1 94 ? 21.203 -1.274 1.214 1 92.88 94 GLY A N 1
ATOM 744 C CA . GLY A 1 94 ? 20.375 -2.461 1.37 1 92.88 94 GLY A CA 1
ATOM 745 C C . GLY A 1 94 ? 18.938 -2.264 0.891 1 92.88 94 GLY A C 1
ATOM 746 O O . GLY A 1 94 ? 18.219 -3.234 0.673 1 92.88 94 GLY A O 1
ATOM 747 N N . GLY A 1 95 ? 18.578 -0.996 0.751 1 93.56 95 GLY A N 1
ATOM 748 C CA . GLY A 1 95 ? 17.25 -0.693 0.237 1 93.56 95 GLY A CA 1
ATOM 749 C C . GLY A 1 95 ? 17.109 -0.952 -1.252 1 93.56 95 GLY A C 1
ATOM 750 O O . GLY A 1 95 ? 18.094 -0.872 -1.993 1 93.56 95 GLY A O 1
ATOM 751 N N . THR A 1 96 ? 15.898 -1.302 -1.638 1 97.12 96 THR A N 1
ATOM 752 C CA . THR A 1 96 ? 15.625 -1.583 -3.043 1 97.12 96 THR A CA 1
ATOM 753 C C . THR A 1 96 ? 14.844 -0.44 -3.686 1 97.12 96 THR A C 1
ATOM 755 O O . THR A 1 96 ? 14.109 0.274 -3.004 1 97.12 96 THR A O 1
ATOM 758 N N . LEU A 1 97 ? 15.125 -0.246 -4.945 1 97.38 97 LEU A N 1
ATOM 759 C CA . LEU A 1 97 ? 14.43 0.742 -5.762 1 97.38 97 LEU A CA 1
ATOM 760 C C . LEU A 1 97 ? 13.891 0.108 -7.039 1 97.38 97 LEU A C 1
ATOM 762 O O . LEU A 1 97 ? 14.562 -0.722 -7.656 1 97.38 97 LEU A O 1
ATOM 766 N N . GLY A 1 98 ? 12.695 0.437 -7.391 1 97.5 98 GLY A N 1
ATOM 767 C CA . GLY A 1 98 ? 12.117 -0.012 -8.648 1 97.5 98 GLY A CA 1
ATOM 768 C C . GLY A 1 98 ? 11.352 -1.313 -8.516 1 97.5 98 GLY A C 1
ATOM 769 O O . GLY A 1 98 ? 10.805 -1.82 -9.5 1 97.5 98 GLY A O 1
ATOM 770 N N . GLU A 1 99 ? 11.25 -1.849 -7.297 1 96.19 99 GLU A N 1
ATOM 771 C CA . GLU A 1 99 ? 10.633 -3.16 -7.137 1 96.19 99 GLU A CA 1
ATOM 772 C C . GLU A 1 99 ? 9.125 -3.088 -7.34 1 96.19 99 GLU A C 1
ATOM 774 O O . GLU A 1 99 ? 8.516 -4.023 -7.867 1 96.19 99 GLU A O 1
ATOM 779 N N . LEU A 1 100 ? 8.484 -1.979 -6.859 1 96.5 100 LEU A N 1
ATOM 780 C CA . LEU A 1 100 ? 7.055 -1.814 -7.098 1 96.5 100 LEU A CA 1
ATOM 781 C C . LEU A 1 100 ? 6.766 -1.686 -8.594 1 96.5 100 LEU A C 1
ATOM 783 O O . LEU A 1 100 ? 5.805 -2.271 -9.094 1 96.5 100 LEU A O 1
ATOM 787 N N . SER A 1 101 ? 7.621 -0.927 -9.273 1 97.06 101 SER A N 1
ATOM 788 C CA . SER A 1 101 ? 7.48 -0.728 -10.711 1 97.06 101 SER A CA 1
ATOM 789 C C . SER A 1 101 ? 7.648 -2.039 -11.469 1 97.06 101 SER A C 1
ATOM 791 O O . SER A 1 101 ? 6.988 -2.262 -12.492 1 97.06 101 SER A O 1
ATOM 793 N N . MET A 1 102 ? 8.477 -2.865 -10.945 1 95.94 102 MET A N 1
ATOM 794 C CA . MET A 1 102 ? 8.766 -4.156 -11.562 1 95.94 102 MET A CA 1
ATOM 795 C C . MET A 1 102 ? 7.504 -5.012 -11.656 1 95.94 102 MET A C 1
ATOM 797 O O . MET A 1 102 ? 7.277 -5.688 -12.656 1 95.94 102 MET A O 1
ATOM 801 N N . VAL A 1 103 ? 6.664 -4.934 -10.641 1 96.19 103 VAL A N 1
ATOM 802 C CA . VAL A 1 103 ? 5.527 -5.848 -10.586 1 96.19 103 VAL A CA 1
ATOM 803 C C . VAL A 1 103 ? 4.266 -5.133 -11.055 1 96.19 103 VAL A C 1
ATOM 805 O O . VAL A 1 103 ? 3.203 -5.75 -11.18 1 96.19 103 VAL A O 1
ATOM 808 N N . SER A 1 104 ? 4.426 -3.859 -11.281 1 94.62 104 SER A N 1
ATOM 809 C CA . SER A 1 104 ? 3.26 -3.107 -11.734 1 94.62 104 SER A CA 1
ATOM 810 C C . SER A 1 104 ? 2.971 -3.373 -13.203 1 94.62 104 SER A C 1
ATOM 812 O O . SER A 1 104 ? 3.895 -3.537 -14.008 1 94.62 104 SER A O 1
ATOM 814 N N . GLY A 1 105 ? 1.778 -3.43 -13.648 1 90.19 105 GLY A N 1
ATOM 815 C CA . GLY A 1 105 ? 1.323 -3.758 -14.992 1 90.19 105 GLY A CA 1
ATOM 816 C C . GLY A 1 105 ? 1.873 -2.822 -16.047 1 90.19 105 GLY A C 1
ATOM 817 O O . GLY A 1 105 ? 2.373 -3.273 -17.078 1 90.19 105 GLY A O 1
ATOM 818 N N . PRO A 1 106 ? 1.895 -1.568 -15.898 1 88.31 106 PRO A N 1
ATOM 819 C CA . PRO A 1 106 ? 2.34 -0.614 -16.922 1 88.31 106 PRO A CA 1
ATOM 820 C C . PRO A 1 106 ? 3.807 -0.8 -17.297 1 88.31 106 PRO A C 1
ATOM 822 O O . PRO A 1 106 ? 4.219 -0.393 -18.391 1 88.31 106 PRO A O 1
ATOM 825 N N . GLY A 1 107 ? 4.621 -1.305 -16.406 1 93.25 107 GLY A N 1
ATOM 826 C CA . GLY A 1 107 ? 6.008 -1.582 -16.734 1 93.25 107 GLY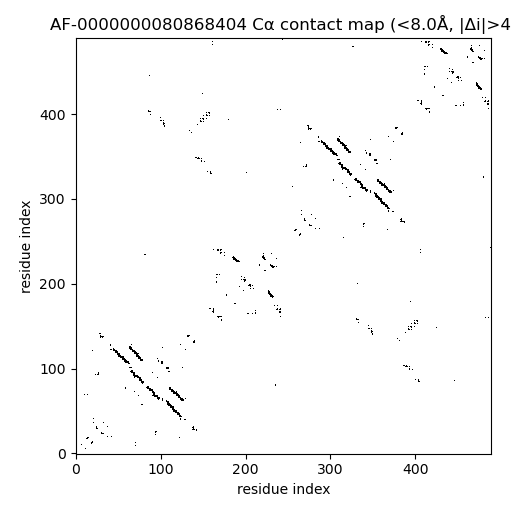 A CA 1
ATOM 827 C C . GLY A 1 107 ? 6.867 -0.333 -16.797 1 93.25 107 GLY A C 1
ATOM 828 O O . GLY A 1 107 ? 7.84 -0.283 -17.562 1 93.25 107 GLY A O 1
ATOM 829 N N . ILE A 1 108 ? 6.441 0.727 -16.234 1 96.12 108 ILE A N 1
ATOM 830 C CA . ILE A 1 108 ? 7.18 1.984 -16.156 1 96.12 108 ILE A CA 1
ATOM 831 C C . ILE A 1 108 ? 7.516 2.295 -14.703 1 96.12 108 ILE A C 1
ATOM 833 O O . ILE A 1 108 ? 6.898 1.75 -13.781 1 96.12 108 ILE A O 1
ATOM 837 N N . TYR A 1 109 ? 8.547 3.111 -14.516 1 97.62 109 TYR A N 1
ATOM 838 C CA . TYR A 1 109 ? 8.883 3.52 -13.156 1 97.62 109 TYR A CA 1
ATOM 839 C C . TYR A 1 109 ? 7.781 4.398 -12.57 1 97.62 109 TYR A C 1
ATOM 841 O O . TYR A 1 109 ? 7.367 5.383 -13.188 1 97.62 109 TYR A O 1
ATOM 849 N N . LEU A 1 110 ? 7.336 4.074 -11.375 1 94.94 110 LEU A N 1
ATOM 850 C CA . LEU A 1 110 ? 6.23 4.77 -10.719 1 94.94 110 LEU A CA 1
ATOM 851 C C . LEU A 1 110 ? 6.723 6.012 -9.984 1 94.94 110 LEU A C 1
ATOM 853 O O . LEU A 1 110 ? 5.922 6.859 -9.594 1 94.94 110 LEU A O 1
ATOM 857 N N . TYR A 1 111 ? 8.047 6.062 -9.766 1 94.31 111 TYR A N 1
ATOM 858 C CA . TYR A 1 111 ? 8.711 7.152 -9.062 1 94.31 111 TYR A CA 1
ATOM 859 C C . TYR A 1 111 ? 9.961 7.602 -9.805 1 94.31 111 TYR A C 1
ATOM 861 O O . TYR A 1 111 ? 10.375 6.965 -10.781 1 94.31 111 TYR A O 1
ATOM 869 N N . CYS A 1 112 ? 10.492 8.75 -9.352 1 94.44 112 CYS A N 1
ATOM 870 C CA . CYS A 1 112 ? 11.852 9.148 -9.688 1 94.44 112 CYS A CA 1
ATOM 871 C C . CYS A 1 112 ? 12.82 8.82 -8.555 1 94.44 112 CYS A C 1
ATOM 873 O O . CYS A 1 112 ? 12.414 8.734 -7.398 1 94.44 112 CYS A O 1
ATOM 875 N N . ALA A 1 113 ? 14 8.57 -8.914 1 96.06 113 ALA A N 1
ATOM 876 C CA . ALA A 1 113 ? 15.055 8.328 -7.922 1 96.06 113 ALA A CA 1
ATOM 877 C C . ALA A 1 113 ? 16.281 9.195 -8.195 1 96.06 113 ALA A C 1
ATOM 879 O O . ALA A 1 113 ? 16.844 9.156 -9.297 1 96.06 113 ALA A O 1
ATOM 880 N N . GLU A 1 114 ? 16.641 9.969 -7.219 1 93.12 114 GLU A N 1
ATOM 881 C CA . GLU A 1 114 ? 17.766 10.891 -7.328 1 93.12 114 GLU A CA 1
ATOM 882 C C . GLU A 1 114 ? 18.797 10.617 -6.242 1 93.12 114 GLU A C 1
ATOM 884 O O . GLU A 1 114 ? 18.453 10.445 -5.074 1 93.12 114 GLU A O 1
ATOM 889 N N . ALA A 1 115 ? 20.094 10.57 -6.703 1 94.56 115 ALA A N 1
ATOM 890 C CA . ALA A 1 115 ? 21.156 10.445 -5.707 1 94.56 115 ALA A CA 1
ATOM 891 C C . ALA A 1 115 ? 21.391 11.766 -4.984 1 94.56 115 ALA A C 1
ATOM 893 O O . ALA A 1 115 ? 21.578 12.805 -5.621 1 94.56 115 ALA A O 1
ATOM 894 N N . LEU A 1 116 ? 21.312 11.703 -3.676 1 85.62 116 LEU A N 1
ATOM 895 C CA . LEU A 1 116 ? 21.531 12.914 -2.898 1 85.62 116 LEU A CA 1
ATOM 896 C C . LEU A 1 116 ? 23.016 13.141 -2.635 1 85.62 116 LEU A C 1
ATOM 898 O O . LEU A 1 116 ? 23.422 14.234 -2.252 1 85.62 116 LEU A O 1
ATOM 902 N N . ARG A 1 117 ? 23.891 12.172 -2.791 1 86.94 117 ARG A N 1
ATOM 903 C CA . ARG A 1 117 ? 25.344 12.164 -2.73 1 86.94 117 ARG A CA 1
ATOM 904 C C . ARG A 1 117 ? 25.922 11.07 -3.619 1 86.94 117 ARG A C 1
ATOM 906 O O . ARG A 1 117 ? 25.188 10.352 -4.297 1 86.94 117 ARG A O 1
ATOM 913 N N . ARG A 1 118 ? 27.188 11.062 -3.629 1 92.94 118 ARG A N 1
ATOM 914 C CA . ARG A 1 118 ? 27.797 9.969 -4.383 1 92.94 118 ARG A CA 1
ATOM 915 C C . ARG A 1 118 ? 27.234 8.617 -3.926 1 92.94 118 ARG A C 1
ATOM 917 O O . ARG A 1 118 ? 27.297 8.289 -2.738 1 92.94 118 ARG A O 1
ATOM 924 N N . THR A 1 119 ? 26.609 7.906 -4.82 1 94.75 119 THR A N 1
ATOM 925 C CA . THR A 1 119 ? 25.859 6.688 -4.496 1 94.75 119 THR A CA 1
ATOM 926 C C . THR A 1 119 ? 26.234 5.562 -5.461 1 94.75 119 THR A C 1
ATOM 928 O O . THR A 1 119 ? 26.391 5.797 -6.66 1 94.75 119 THR A O 1
ATOM 931 N N . GLN A 1 120 ? 26.438 4.43 -4.934 1 97.38 120 GLN A N 1
ATOM 932 C CA . GLN A 1 120 ? 26.625 3.219 -5.73 1 97.38 120 GLN A CA 1
ATOM 933 C C . GLN A 1 120 ? 25.453 2.262 -5.555 1 97.38 120 GLN A C 1
ATOM 935 O O . GLN A 1 120 ? 24.984 2.043 -4.438 1 97.38 120 GLN A O 1
ATOM 940 N N . VAL A 1 121 ? 25 1.772 -6.672 1 98.06 121 VAL A N 1
ATOM 941 C CA . VAL A 1 121 ? 23.844 0.871 -6.633 1 98.06 121 VAL A CA 1
ATOM 942 C C . VAL A 1 121 ? 24.156 -0.396 -7.426 1 98.06 121 VAL A C 1
ATOM 944 O O . VAL A 1 121 ? 24.906 -0.354 -8.406 1 98.06 121 VAL A O 1
ATOM 947 N N . LEU A 1 122 ? 23.656 -1.478 -6.934 1 98.06 122 LEU A N 1
ATOM 948 C CA . LEU A 1 122 ? 23.625 -2.717 -7.703 1 98.06 122 LEU A CA 1
ATOM 949 C C . LEU A 1 122 ? 22.453 -2.723 -8.68 1 98.06 122 LEU A C 1
ATOM 951 O O . LEU A 1 122 ? 21.312 -2.473 -8.297 1 98.06 122 LEU A O 1
ATOM 955 N N . VAL A 1 123 ? 22.75 -2.955 -9.922 1 98.31 123 VAL A N 1
ATOM 956 C CA . VAL A 1 123 ? 21.75 -2.949 -10.977 1 98.31 123 VAL A CA 1
ATOM 957 C C . VAL A 1 123 ? 21.391 -4.383 -11.359 1 98.31 123 VAL A C 1
ATOM 959 O O . VAL A 1 123 ? 22.266 -5.172 -11.734 1 98.31 123 VAL A O 1
ATOM 962 N N . ILE A 1 124 ? 20.125 -4.73 -11.242 1 97.81 124 ILE A N 1
ATOM 963 C CA . ILE A 1 124 ? 19.641 -6.066 -11.586 1 97.81 124 ILE A CA 1
ATOM 964 C C . ILE A 1 124 ? 18.531 -5.957 -12.625 1 97.81 124 ILE A C 1
ATOM 966 O O . ILE A 1 124 ? 17.594 -5.164 -12.469 1 97.81 124 ILE A O 1
ATOM 970 N N . PRO A 1 125 ? 18.625 -6.699 -13.727 1 97.75 125 PRO A N 1
ATOM 971 C CA . PRO A 1 125 ? 17.516 -6.684 -14.688 1 97.75 125 PRO A CA 1
ATOM 972 C C . PRO A 1 125 ? 16.188 -7.094 -14.062 1 97.75 125 PRO A C 1
ATOM 974 O O . PRO A 1 125 ? 16.109 -8.094 -13.352 1 97.75 125 PRO A O 1
ATOM 977 N N . ALA A 1 126 ? 15.141 -6.277 -14.305 1 97 126 ALA A N 1
ATOM 978 C CA . ALA A 1 126 ? 13.82 -6.543 -13.758 1 97 126 ALA A CA 1
ATOM 979 C C . ALA A 1 126 ? 13.305 -7.91 -14.195 1 97 126 ALA A C 1
ATOM 981 O O . ALA A 1 126 ? 12.625 -8.602 -13.43 1 97 126 ALA A O 1
ATOM 982 N N . ALA A 1 127 ? 13.672 -8.328 -15.398 1 95.69 127 ALA A N 1
ATOM 983 C CA . ALA A 1 127 ? 13.234 -9.617 -15.938 1 95.69 127 ALA A CA 1
ATOM 984 C C . ALA A 1 127 ? 13.742 -10.773 -15.078 1 95.69 127 ALA A C 1
ATOM 986 O O . ALA A 1 127 ? 13.031 -11.75 -14.867 1 95.69 127 ALA A O 1
ATOM 987 N N . ARG A 1 128 ? 14.938 -10.672 -14.594 1 95.94 128 ARG A N 1
ATOM 988 C CA . ARG A 1 128 ? 15.516 -11.711 -13.742 1 95.94 128 ARG A CA 1
ATOM 989 C C . ARG A 1 128 ? 14.797 -11.766 -12.391 1 95.94 128 ARG A C 1
ATOM 991 O O . ARG A 1 128 ? 14.555 -12.852 -11.859 1 95.94 128 ARG A O 1
ATOM 998 N N . CYS A 1 129 ? 14.508 -10.609 -11.883 1 96.06 129 CYS A N 1
ATOM 999 C CA . CYS A 1 129 ? 13.773 -10.547 -10.625 1 96.06 129 CYS A CA 1
ATOM 1000 C C . CYS A 1 129 ? 12.383 -11.148 -10.766 1 96.06 129 CYS A C 1
ATOM 1002 O O . CYS A 1 129 ? 11.93 -11.891 -9.891 1 96.06 129 CYS A O 1
ATOM 1004 N N . ARG A 1 130 ? 11.711 -10.828 -11.852 1 94.94 130 ARG A N 1
ATOM 1005 C CA . ARG A 1 130 ? 10.398 -11.406 -12.109 1 94.94 130 ARG A CA 1
ATOM 1006 C C . ARG A 1 130 ? 10.469 -12.93 -12.203 1 94.94 130 ARG A C 1
ATOM 1008 O O . ARG A 1 130 ? 9.594 -13.625 -11.695 1 94.94 130 ARG A O 1
ATOM 1015 N N . GLU A 1 131 ? 11.492 -13.398 -12.836 1 94.12 131 GLU A N 1
ATOM 1016 C CA . GLU A 1 131 ? 11.688 -14.836 -12.945 1 94.12 131 GLU A CA 1
ATOM 1017 C C . GLU A 1 131 ? 11.836 -15.477 -11.562 1 94.12 131 GLU A C 1
ATOM 1019 O O . GLU A 1 131 ? 11.312 -16.562 -11.32 1 94.12 131 GLU A O 1
ATOM 1024 N N . ILE A 1 132 ? 12.523 -14.828 -10.719 1 94.19 132 ILE A N 1
ATOM 1025 C CA . ILE A 1 132 ? 12.711 -15.328 -9.359 1 94.19 132 ILE A CA 1
ATOM 1026 C C . ILE A 1 132 ? 11.367 -15.414 -8.648 1 94.19 132 ILE A C 1
ATOM 1028 O O . ILE A 1 132 ? 11.062 -16.422 -8.008 1 94.19 132 ILE A O 1
ATOM 1032 N N . LEU A 1 133 ? 10.555 -14.391 -8.789 1 93.38 133 LEU A N 1
ATOM 1033 C CA . LEU A 1 133 ? 9.234 -14.383 -8.156 1 93.38 133 LEU A CA 1
ATOM 1034 C C . LEU A 1 133 ? 8.344 -15.477 -8.734 1 93.38 133 LEU A C 1
ATOM 1036 O O . LEU A 1 133 ? 7.523 -16.047 -8.023 1 93.38 133 LEU A O 1
ATOM 1040 N N . ASP A 1 134 ? 8.547 -15.766 -9.977 1 91.88 134 ASP A N 1
ATOM 1041 C CA . ASP A 1 134 ? 7.742 -16.797 -10.641 1 91.88 134 ASP A CA 1
ATOM 1042 C C . ASP A 1 134 ? 8.195 -18.188 -10.227 1 91.88 134 ASP A C 1
ATOM 1044 O O . ASP A 1 134 ? 7.363 -19.078 -10.008 1 91.88 134 ASP A O 1
ATOM 1048 N N . ARG A 1 135 ? 9.469 -18.375 -10.047 1 92.06 135 ARG A N 1
ATOM 1049 C CA . ARG A 1 135 ? 10.023 -19.719 -9.891 1 92.06 135 ARG A CA 1
ATOM 1050 C C . ARG A 1 135 ? 10.203 -20.062 -8.422 1 92.06 135 ARG A C 1
ATOM 1052 O O . ARG A 1 135 ? 10.344 -21.234 -8.07 1 92.06 135 ARG A O 1
ATOM 1059 N N . HIS A 1 136 ? 10.273 -19.094 -7.605 1 93.56 136 HIS A N 1
ATOM 1060 C CA . HIS A 1 136 ? 10.523 -19.344 -6.188 1 93.56 136 HIS A CA 1
ATOM 1061 C C . HIS A 1 136 ? 9.352 -18.859 -5.336 1 93.56 136 HIS A C 1
ATOM 1063 O O . HIS A 1 136 ? 9.305 -17.703 -4.926 1 93.56 136 HIS A O 1
ATOM 1069 N N . PRO A 1 137 ? 8.469 -19.812 -4.969 1 92.5 137 PRO A N 1
ATOM 1070 C CA . PRO A 1 137 ? 7.242 -19.453 -4.25 1 92.5 137 PRO A CA 1
ATOM 1071 C C . PRO A 1 137 ? 7.52 -18.75 -2.922 1 92.5 137 PRO A C 1
ATOM 1073 O O . PRO A 1 137 ? 6.758 -17.875 -2.51 1 92.5 137 PRO A O 1
ATOM 1076 N N . GLU A 1 138 ? 8.594 -19.141 -2.297 1 93.69 138 GLU A N 1
ATOM 1077 C CA . GLU A 1 138 ? 8.922 -18.531 -1.011 1 93.69 138 GLU A CA 1
ATOM 1078 C C . GLU A 1 138 ? 9.273 -17.047 -1.173 1 93.69 138 GLU A C 1
ATOM 1080 O O . GLU A 1 138 ? 8.875 -16.219 -0.356 1 93.69 138 GLU A O 1
ATOM 1085 N N . CYS A 1 139 ? 10.031 -16.703 -2.234 1 94.88 139 CYS A N 1
ATOM 1086 C CA . CYS A 1 139 ? 10.375 -15.32 -2.529 1 94.88 139 CYS A CA 1
ATOM 1087 C C . CYS A 1 139 ? 9.133 -14.508 -2.865 1 94.88 139 CYS A C 1
ATOM 1089 O O . CYS A 1 139 ? 8.961 -13.391 -2.365 1 94.88 139 CYS A O 1
ATOM 1091 N N . ARG A 1 140 ? 8.297 -15.125 -3.617 1 95.19 140 ARG A N 1
ATOM 1092 C CA . ARG A 1 140 ? 7.051 -14.477 -4.023 1 95.19 140 ARG A CA 1
ATOM 1093 C C . ARG A 1 140 ? 6.156 -14.203 -2.82 1 95.19 140 ARG A C 1
ATOM 1095 O O . ARG A 1 140 ? 5.594 -13.109 -2.693 1 95.19 140 ARG A O 1
ATOM 1102 N N . ALA A 1 141 ? 6.027 -15.227 -1.969 1 94.5 141 ALA A N 1
ATOM 1103 C CA . ALA A 1 141 ? 5.195 -15.094 -0.776 1 94.5 141 ALA A CA 1
ATOM 1104 C C . ALA A 1 141 ? 5.703 -13.969 0.124 1 94.5 141 ALA A C 1
ATOM 1106 O O . ALA A 1 141 ? 4.91 -13.172 0.637 1 94.5 141 ALA A O 1
ATOM 1107 N N . GLU A 1 142 ? 6.961 -13.891 0.295 1 95.06 142 GLU A N 1
ATOM 1108 C CA . GLU A 1 142 ? 7.555 -12.844 1.117 1 95.06 142 GLU A CA 1
ATOM 1109 C C . GLU A 1 142 ? 7.328 -11.461 0.504 1 95.06 142 GLU A C 1
ATOM 1111 O O . GLU A 1 142 ? 6.988 -10.516 1.213 1 95.06 142 GLU A O 1
ATOM 1116 N N . PHE A 1 143 ? 7.477 -11.445 -0.815 1 96.38 143 PHE A N 1
ATOM 1117 C CA . PHE A 1 143 ? 7.273 -10.188 -1.528 1 96.38 143 PHE A CA 1
ATOM 1118 C C . PHE A 1 143 ? 5.836 -9.703 -1.368 1 96.38 143 PHE A C 1
ATOM 1120 O O . PHE A 1 143 ? 5.605 -8.547 -1 1 96.38 143 PHE A O 1
ATOM 1127 N N . MET A 1 144 ? 4.918 -10.539 -1.565 1 95.81 144 MET A N 1
ATOM 1128 C CA . MET A 1 144 ? 3.5 -10.203 -1.464 1 95.81 144 MET A CA 1
ATOM 1129 C C . MET A 1 144 ? 3.129 -9.836 -0.031 1 95.81 144 MET A C 1
ATOM 1131 O O . MET A 1 144 ? 2.359 -8.898 0.193 1 95.81 144 MET A O 1
ATOM 1135 N N . SER A 1 145 ? 3.643 -10.586 0.879 1 95.88 145 SER A N 1
ATOM 1136 C CA . SER A 1 145 ? 3.369 -10.305 2.285 1 95.88 145 SER A CA 1
ATOM 1137 C C . SER A 1 145 ? 3.834 -8.906 2.67 1 95.88 145 SER A C 1
ATOM 1139 O O . SER A 1 145 ? 3.096 -8.148 3.311 1 95.88 145 SER A O 1
ATOM 1141 N N . ARG A 1 146 ? 4.996 -8.562 2.244 1 93.62 146 ARG A N 1
ATOM 1142 C CA . ARG A 1 146 ? 5.535 -7.25 2.566 1 93.62 146 ARG A CA 1
ATOM 1143 C C . ARG A 1 146 ? 4.695 -6.145 1.935 1 93.62 146 ARG A C 1
ATOM 1145 O O . ARG A 1 146 ? 4.422 -5.125 2.572 1 93.62 146 ARG A O 1
ATOM 1152 N N . LEU A 1 147 ? 4.32 -6.348 0.694 1 95.19 147 LEU A N 1
ATOM 1153 C CA . LEU A 1 147 ? 3.473 -5.363 0.029 1 95.19 147 LEU A CA 1
ATOM 1154 C C . LEU A 1 147 ? 2.152 -5.191 0.774 1 95.19 147 LEU A C 1
ATOM 1156 O O . LEU A 1 147 ? 1.703 -4.066 0.999 1 95.19 147 LEU A O 1
ATOM 1160 N N . ALA A 1 148 ? 1.55 -6.289 1.123 1 95.5 148 ALA A N 1
ATOM 1161 C CA . ALA A 1 148 ? 0.263 -6.27 1.813 1 95.5 148 ALA A CA 1
ATOM 1162 C C . ALA A 1 148 ? 0.373 -5.551 3.156 1 95.5 148 ALA A C 1
ATOM 1164 O O . ALA A 1 148 ? -0.476 -4.723 3.494 1 95.5 148 ALA A O 1
ATOM 1165 N N . LEU A 1 149 ? 1.368 -5.859 3.896 1 91.94 149 LEU A N 1
ATOM 1166 C CA . LEU A 1 149 ? 1.557 -5.27 5.215 1 91.94 149 LEU A CA 1
ATOM 1167 C C . LEU A 1 149 ? 1.872 -3.781 5.105 1 91.94 149 LEU A C 1
ATOM 1169 O O . LEU A 1 149 ? 1.331 -2.969 5.859 1 91.94 149 LEU A O 1
ATOM 1173 N N . GLU A 1 150 ? 2.756 -3.443 4.148 1 91.38 150 GLU A N 1
ATOM 1174 C CA . GLU A 1 150 ? 3.076 -2.035 3.943 1 91.38 150 GLU A CA 1
ATOM 1175 C C . GLU A 1 150 ? 1.839 -1.242 3.529 1 91.38 150 GLU A C 1
ATOM 1177 O O . GLU A 1 150 ? 1.59 -0.153 4.051 1 91.38 150 GLU A O 1
ATOM 1182 N N . LEU A 1 151 ? 1.059 -1.785 2.582 1 93.19 151 LEU A N 1
ATOM 1183 C CA . LEU A 1 151 ? -0.174 -1.127 2.162 1 93.19 151 LEU A CA 1
ATOM 1184 C C . LEU A 1 151 ? -1.125 -0.951 3.342 1 93.19 151 LEU A C 1
ATOM 1186 O O . LEU A 1 151 ? -1.717 0.118 3.514 1 93.19 151 LEU A O 1
ATOM 1190 N N . THR A 1 152 ? -1.253 -1.984 4.148 1 89.94 152 THR A N 1
ATOM 1191 C CA . THR A 1 152 ? -2.111 -1.925 5.328 1 89.94 152 THR A CA 1
ATOM 1192 C C . THR A 1 152 ? -1.688 -0.784 6.25 1 89.94 152 THR A C 1
ATOM 1194 O O . THR A 1 152 ? -2.525 0.005 6.691 1 89.94 152 THR A O 1
ATOM 1197 N N . ASP A 1 153 ? -0.434 -0.655 6.488 1 83.81 153 ASP A N 1
ATOM 1198 C CA . ASP A 1 153 ? 0.092 0.393 7.359 1 83.81 153 ASP A CA 1
ATOM 1199 C C . ASP A 1 153 ? -0.199 1.779 6.785 1 83.81 153 ASP A C 1
ATOM 1201 O O . ASP A 1 153 ? -0.586 2.689 7.52 1 83.81 153 ASP A O 1
ATOM 1205 N N . ARG A 1 154 ? 0.011 1.91 5.477 1 84.19 154 ARG A N 1
ATOM 1206 C CA . ARG A 1 154 ? -0.218 3.203 4.844 1 84.19 154 ARG A CA 1
ATOM 1207 C C . ARG A 1 154 ? -1.698 3.57 4.867 1 84.19 154 ARG A C 1
ATOM 1209 O O . ARG A 1 154 ? -2.051 4.738 5.039 1 84.19 154 ARG A O 1
ATOM 1216 N N . LEU A 1 155 ? -2.594 2.615 4.664 1 83.88 155 LEU A N 1
ATOM 1217 C CA . LEU A 1 155 ? -4.031 2.844 4.742 1 83.88 155 LEU A CA 1
ATOM 1218 C C . LEU A 1 155 ? -4.434 3.293 6.145 1 83.88 155 LEU A C 1
ATOM 1220 O O . LEU A 1 155 ? -5.25 4.203 6.297 1 83.88 155 LEU A O 1
ATOM 1224 N N . GLU A 1 156 ? -3.863 2.666 7.082 1 78.19 156 GLU A N 1
ATOM 1225 C CA . GLU A 1 156 ? -4.121 3.072 8.461 1 78.19 156 GLU A CA 1
ATOM 1226 C C . GLU A 1 156 ? -3.635 4.496 8.719 1 78.19 156 GLU A C 1
ATOM 1228 O O . GLU A 1 156 ? -4.348 5.305 9.312 1 78.19 156 GLU A O 1
ATOM 1233 N N . ASP A 1 157 ? -2.385 4.746 8.289 1 73.25 157 ASP A N 1
ATOM 1234 C CA . ASP A 1 157 ? -1.831 6.09 8.445 1 73.25 157 ASP A CA 1
ATOM 1235 C C . ASP A 1 157 ? -2.771 7.141 7.867 1 73.25 157 ASP A C 1
ATOM 1237 O O . ASP A 1 157 ? -3.047 8.156 8.508 1 73.25 157 ASP A O 1
ATOM 1241 N N . LEU A 1 158 ? -3.199 6.906 6.688 1 73.81 158 LEU A N 1
ATOM 1242 C CA . LEU A 1 158 ? -4.07 7.844 5.992 1 73.81 158 LEU A CA 1
ATOM 1243 C C . LEU A 1 158 ? -5.387 8.023 6.738 1 73.81 158 LEU A C 1
ATOM 1245 O O . LEU A 1 158 ? -5.887 9.148 6.867 1 73.81 158 LEU A 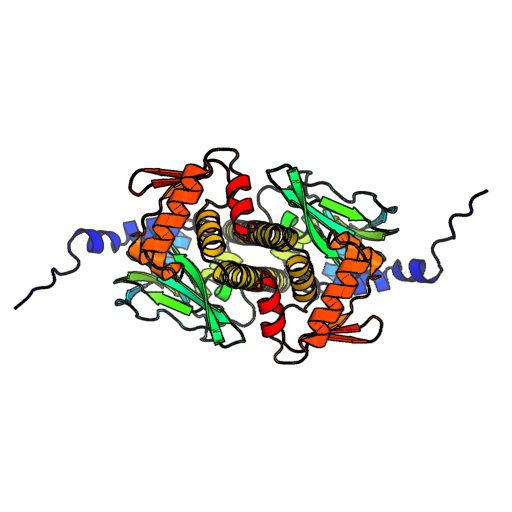O 1
ATOM 1249 N N . ALA A 1 159 ? -5.945 6.902 7.172 1 72.81 159 ALA A N 1
ATOM 1250 C CA . ALA A 1 159 ? -7.203 6.957 7.914 1 72.81 159 ALA A CA 1
ATOM 1251 C C . ALA A 1 159 ? -7.055 7.801 9.172 1 72.81 159 ALA A C 1
ATOM 1253 O O . ALA A 1 159 ? -7.941 8.594 9.508 1 72.81 159 ALA A O 1
ATOM 1254 N N . LEU A 1 160 ? -5.988 7.688 9.867 1 67.81 160 LEU A N 1
ATOM 1255 C CA . LEU A 1 160 ? -5.742 8.422 11.102 1 67.81 160 LEU A CA 1
ATOM 1256 C C . LEU A 1 160 ? -5.551 9.914 10.82 1 67.81 160 LEU A C 1
ATOM 1258 O O . LEU A 1 160 ? -6.051 10.758 11.562 1 67.81 160 LEU A O 1
ATOM 1262 N N . LEU A 1 161 ? -4.789 10.18 9.797 1 62.81 161 LEU A N 1
ATOM 1263 C CA . LEU A 1 161 ? -4.512 11.562 9.438 1 62.81 161 LEU A CA 1
ATOM 1264 C C . LEU A 1 161 ? -5.785 12.273 8.977 1 62.81 161 LEU A C 1
ATOM 1266 O O . LEU A 1 161 ? -5.938 13.477 9.18 1 62.81 161 LEU A O 1
ATOM 1270 N N . THR A 1 162 ? -6.633 11.633 8.375 1 57.47 162 THR A N 1
ATOM 1271 C CA . THR A 1 162 ? -7.824 12.25 7.809 1 57.47 162 THR A CA 1
ATOM 1272 C C . THR A 1 162 ? -8.969 12.234 8.82 1 57.47 162 THR A C 1
ATOM 1274 O O . THR A 1 162 ? -9.984 12.914 8.625 1 57.47 162 THR A O 1
ATOM 1277 N N . GLN A 1 163 ? -8.891 11.453 9.852 1 55.62 163 GLN A N 1
ATOM 1278 C CA . GLN A 1 163 ? -9.914 11.445 10.891 1 55.62 163 GLN A CA 1
ATOM 1279 C C . GLN A 1 163 ? -9.852 12.719 11.734 1 55.62 163 GLN A C 1
ATOM 1281 O O . GLN A 1 163 ? -10.844 13.109 12.344 1 55.62 163 GLN A O 1
ATOM 1286 N N . ALA A 1 164 ? -8.641 13.367 11.875 1 51.16 164 ALA A N 1
ATOM 1287 C CA . ALA A 1 164 ? -8.523 14.477 12.812 1 51.16 164 ALA A CA 1
ATOM 1288 C C . ALA A 1 164 ? -9.398 15.656 12.375 1 51.16 164 ALA A C 1
ATOM 1290 O O . ALA A 1 164 ? -9.922 16.391 13.211 1 51.16 164 ALA A O 1
ATOM 1291 N N . ASP A 1 165 ? -9.438 16.109 11.219 1 55.41 165 ASP A N 1
ATOM 1292 C CA . ASP A 1 165 ? -10.242 17.281 10.875 1 55.41 165 ASP A CA 1
ATOM 1293 C C . ASP A 1 165 ? -11.289 16.922 9.82 1 55.41 165 ASP A C 1
ATOM 1295 O O . ASP A 1 165 ? -11.07 16.031 9 1 55.41 165 ASP A O 1
ATOM 1299 N N . ALA A 1 166 ? -12.508 17.516 10.094 1 59.59 166 ALA A N 1
ATOM 1300 C CA . ALA A 1 166 ? -13.711 17.188 9.336 1 59.59 166 ALA A CA 1
ATOM 1301 C C . ALA A 1 166 ? -13.461 17.312 7.832 1 59.59 166 ALA A C 1
ATOM 1303 O O . ALA A 1 166 ? -13.891 16.453 7.055 1 59.59 166 ALA A O 1
ATOM 1304 N N . MET A 1 167 ? -12.711 18.312 7.484 1 63.38 167 MET A N 1
ATOM 1305 C CA . MET A 1 167 ? -12.438 18.516 6.066 1 63.38 167 MET A CA 1
ATOM 1306 C C . MET A 1 167 ? -11.469 17.469 5.535 1 63.38 167 MET A C 1
ATOM 1308 O O . MET A 1 167 ? -11.695 16.891 4.465 1 63.38 167 MET A O 1
ATOM 1312 N N . SER A 1 168 ? -10.547 17.25 6.301 1 64.19 168 SER A N 1
ATOM 1313 C CA . SER A 1 168 ? -9.555 16.25 5.883 1 64.19 168 SER A CA 1
ATOM 1314 C C . SER A 1 168 ? -10.188 14.875 5.738 1 64.19 168 SER A C 1
ATOM 1316 O O . SER A 1 168 ? -9.852 14.125 4.812 1 64.19 168 SER A O 1
ATOM 1318 N N . ARG A 1 169 ? -11.055 14.641 6.586 1 62.75 169 ARG A N 1
ATOM 1319 C CA . ARG A 1 169 ? -11.773 13.367 6.516 1 62.75 169 ARG A CA 1
ATOM 1320 C C . ARG A 1 169 ? -12.633 13.289 5.258 1 62.75 169 ARG A C 1
ATOM 1322 O O . ARG A 1 169 ? -12.664 12.258 4.586 1 62.75 169 ARG A O 1
ATOM 1329 N N . LEU A 1 170 ? -13.273 14.383 5.004 1 69.56 170 LEU A N 1
ATOM 1330 C CA . LEU A 1 170 ? -14.133 14.438 3.828 1 69.56 170 LEU A CA 1
ATOM 1331 C C . LEU A 1 170 ? -13.32 14.297 2.547 1 69.56 170 LEU A C 1
ATOM 1333 O O . LEU A 1 170 ? -13.648 13.484 1.682 1 69.56 170 LEU A O 1
ATOM 1337 N N . VAL A 1 171 ? -12.273 15.031 2.488 1 70.38 171 VAL A N 1
ATOM 1338 C CA . VAL A 1 171 ? -11.445 15.039 1.289 1 70.38 171 VAL A CA 1
ATOM 1339 C C . VAL A 1 171 ? -10.797 13.672 1.099 1 70.38 171 VAL A C 1
ATOM 1341 O O . VAL A 1 171 ? -10.773 13.141 -0.015 1 70.38 171 VAL A O 1
ATOM 1344 N N . SER A 1 172 ? -10.289 13.18 2.18 1 65.44 172 SER A N 1
ATOM 1345 C CA . SER A 1 172 ? -9.672 11.859 2.117 1 65.44 172 SER A CA 1
ATOM 1346 C C . SER A 1 172 ? -10.664 10.812 1.61 1 65.44 172 SER A C 1
ATOM 1348 O O . SER A 1 172 ? -10.305 9.961 0.801 1 65.44 172 SER A O 1
ATOM 1350 N N . TYR A 1 173 ? -11.859 10.852 2.051 1 63.44 173 TYR A N 1
ATOM 1351 C CA . TYR A 1 173 ? -12.914 9.938 1.622 1 63.44 173 TYR A CA 1
ATOM 1352 C C . TYR A 1 173 ? -13.156 10.047 0.122 1 63.44 173 TYR A C 1
ATOM 1354 O O . TYR A 1 173 ? -13.219 9.039 -0.581 1 63.44 173 TYR A O 1
ATOM 1362 N N . ILE A 1 174 ? -13.289 11.258 -0.384 1 69.25 174 ILE A N 1
ATOM 1363 C CA . ILE A 1 174 ? -13.57 11.508 -1.792 1 69.25 174 ILE A CA 1
ATOM 1364 C C . ILE A 1 174 ? -12.445 10.945 -2.656 1 69.25 174 ILE A C 1
ATOM 1366 O O . ILE A 1 174 ? -12.695 10.281 -3.666 1 69.25 174 ILE A O 1
ATOM 1370 N N . LEU A 1 175 ? -11.266 11.125 -2.146 1 65.62 175 LEU A N 1
ATOM 1371 C CA . LEU A 1 175 ? -10.109 10.703 -2.918 1 65.62 175 LEU A CA 1
ATOM 1372 C C . LEU A 1 175 ? -10.031 9.18 -2.992 1 65.62 175 LEU A C 1
ATOM 1374 O O . LEU A 1 175 ? -9.633 8.625 -4.02 1 65.62 175 LEU A O 1
ATOM 1378 N N . ARG A 1 176 ? -10.406 8.586 -1.925 1 59 176 ARG A N 1
ATOM 1379 C CA . ARG A 1 176 ? -10.367 7.125 -1.872 1 59 176 ARG A CA 1
ATOM 1380 C C . ARG A 1 176 ? -11.414 6.516 -2.791 1 59 176 ARG A C 1
ATOM 1382 O O . ARG A 1 176 ? -11.281 5.371 -3.227 1 59 176 ARG A O 1
ATOM 1389 N N . GLN A 1 177 ? -12.469 7.199 -3 1 58.09 177 GLN A N 1
ATOM 1390 C CA . GLN A 1 177 ? -13.539 6.719 -3.863 1 58.09 177 GLN A CA 1
ATOM 1391 C C . GLN A 1 177 ? -13.156 6.84 -5.336 1 58.09 177 GLN A C 1
ATOM 1393 O O . GLN A 1 177 ? -13.836 6.281 -6.203 1 58.09 177 GLN A O 1
ATOM 1398 N N . LEU A 1 178 ? -12.062 7.582 -5.578 1 59.09 178 LEU A N 1
ATOM 1399 C CA . LEU A 1 178 ? -11.641 7.77 -6.961 1 59.09 178 LEU A CA 1
ATOM 1400 C C . LEU A 1 178 ? -11.039 6.488 -7.523 1 59.09 178 LEU A C 1
ATOM 1402 O O . LEU A 1 178 ? -10.375 5.738 -6.797 1 59.09 178 LEU A O 1
ATOM 1406 N N . PRO A 1 179 ? -11.578 6.07 -8.68 1 46.28 179 PRO A N 1
ATOM 1407 C CA . PRO A 1 179 ? -11.008 4.871 -9.289 1 46.28 179 PRO A CA 1
ATOM 1408 C C . PRO A 1 179 ? -9.477 4.883 -9.289 1 46.28 179 PRO A C 1
ATOM 1410 O O . PRO A 1 179 ? -8.867 5.953 -9.336 1 46.28 179 PRO A O 1
ATOM 1413 N N . VAL A 1 180 ? -8.992 3.721 -8.984 1 43.22 180 VAL A N 1
ATOM 1414 C CA . VAL A 1 180 ? -7.551 3.506 -9.016 1 43.22 180 VAL A CA 1
ATOM 1415 C C . VAL A 1 180 ? -7.035 3.637 -10.445 1 43.22 180 VAL A C 1
ATOM 1417 O O . VAL A 1 180 ? -7.656 3.129 -11.383 1 43.22 180 VAL A O 1
ATOM 1420 N N . GLY A 1 181 ? -5.902 4.652 -10.766 1 42.44 181 GLY A N 1
ATOM 1421 C CA . GLY A 1 181 ? -5.297 4.91 -12.062 1 42.44 181 GLY A CA 1
ATOM 1422 C C . GLY A 1 181 ? -5.359 6.367 -12.477 1 42.44 181 GLY A C 1
ATOM 1423 O O . GLY A 1 181 ? -6.105 7.152 -11.883 1 42.44 181 GLY A O 1
ATOM 1424 N N . HIS A 1 182 ? -4.297 6.953 -12.938 1 40.69 182 HIS A N 1
ATOM 1425 C CA . HIS A 1 182 ? -4.082 8.305 -13.445 1 40.69 182 HIS A CA 1
ATOM 1426 C C . HIS A 1 182 ? -5.184 8.711 -14.414 1 40.69 182 HIS A C 1
ATOM 1428 O O . HIS A 1 182 ? -5.297 8.148 -15.508 1 40.69 182 HIS A O 1
ATOM 1434 N N . HIS A 1 183 ? -6.352 8.828 -14.023 1 38.44 183 HIS A N 1
ATOM 1435 C CA . HIS A 1 183 ? -7.199 9.391 -15.07 1 38.44 183 HIS A CA 1
ATOM 1436 C C . HIS A 1 183 ? -7.129 10.914 -15.078 1 38.44 183 HIS A C 1
ATOM 1438 O O . HIS A 1 183 ? -7.207 11.547 -14.023 1 38.44 183 HIS A O 1
ATOM 1444 N N . ARG A 1 184 ? -6.387 11.383 -16.094 1 44.25 184 ARG A N 1
ATOM 1445 C CA . ARG A 1 184 ? -6.414 12.773 -16.516 1 44.25 184 ARG A CA 1
ATOM 1446 C C . ARG A 1 184 ? -7.832 13.219 -16.859 1 44.25 184 ARG A C 1
ATOM 1448 O O . ARG A 1 184 ? -8.516 12.555 -17.641 1 44.25 184 ARG A O 1
ATOM 1455 N N . GLY A 1 185 ? -8.539 14.07 -15.914 1 52.16 185 GLY A N 1
ATOM 1456 C CA . GLY A 1 185 ? -9.836 14.68 -16.188 1 52.16 185 GLY A CA 1
ATOM 1457 C C . GLY A 1 185 ? -10.789 14.602 -15.016 1 52.16 185 GLY A C 1
ATOM 1458 O O . GLY A 1 185 ? -10.383 14.305 -13.891 1 52.16 185 GLY A O 1
ATOM 1459 N N . GLN A 1 186 ? -11.945 14.992 -15.344 1 56.81 186 GLN A N 1
ATOM 1460 C CA . GLN A 1 186 ? -13.039 14.977 -14.375 1 56.81 186 GLN A CA 1
ATOM 1461 C C . GLN A 1 186 ? -13.367 13.547 -13.945 1 56.81 186 GLN A C 1
ATOM 1463 O O . GLN A 1 186 ? -13.484 12.648 -14.781 1 56.81 186 GLN A O 1
ATOM 1468 N N . GLN A 1 187 ? -13.086 13.328 -12.727 1 59.88 187 GLN A N 1
ATOM 1469 C CA . GLN A 1 187 ? -13.43 12.008 -12.227 1 59.88 187 GLN A CA 1
ATOM 1470 C C . GLN A 1 187 ? -14.719 12.047 -11.414 1 59.88 187 GLN A C 1
ATOM 1472 O O . GLN A 1 187 ? -14.984 13.008 -10.695 1 59.88 187 GLN A O 1
ATOM 1477 N N . VAL A 1 188 ? -15.648 11.133 -11.781 1 58.38 188 VAL A N 1
ATOM 1478 C CA . VAL A 1 188 ? -16.953 11.078 -11.125 1 58.38 188 VAL A CA 1
ATOM 1479 C C . VAL A 1 188 ? -16.906 10.078 -9.977 1 58.38 188 VAL A C 1
ATOM 1481 O O . VAL A 1 188 ? -16.406 8.961 -10.133 1 58.38 188 VAL A O 1
ATOM 1484 N N . VAL A 1 189 ? -17.094 10.656 -8.797 1 59.78 189 VAL A N 1
ATOM 1485 C CA . VAL A 1 189 ? -17.312 9.805 -7.637 1 59.78 189 VAL A CA 1
ATOM 1486 C C . VAL A 1 189 ? -18.812 9.695 -7.363 1 59.78 189 VAL A C 1
ATOM 1488 O O . VAL A 1 189 ? -19.516 10.703 -7.273 1 59.78 189 VAL A O 1
ATOM 1491 N N . ARG A 1 190 ? -19.422 8.469 -7.523 1 53.59 190 ARG A N 1
ATOM 1492 C CA . ARG A 1 190 ? -20.812 8.266 -7.094 1 53.59 190 ARG A CA 1
ATOM 1493 C C . ARG A 1 190 ? -20.891 8.047 -5.586 1 53.59 190 ARG A C 1
ATOM 1495 O O . ARG A 1 190 ? -20.281 7.113 -5.055 1 53.59 190 ARG A O 1
ATOM 1502 N N . LEU A 1 191 ? -21.203 9.062 -4.93 1 53.34 191 LEU A N 1
ATOM 1503 C CA . LEU A 1 191 ? -21.484 8.914 -3.504 1 53.34 191 LEU A CA 1
ATOM 1504 C C . LEU A 1 191 ? -22.828 8.25 -3.273 1 53.34 191 LEU A C 1
ATOM 1506 O O . LEU A 1 191 ? -23.875 8.883 -3.445 1 53.34 191 LEU A O 1
ATOM 1510 N N . THR A 1 192 ? -22.969 7.043 -3.488 1 51.16 192 THR A N 1
ATOM 1511 C CA . THR A 1 192 ? -24.234 6.344 -3.283 1 51.16 192 THR A CA 1
ATOM 1512 C C . THR A 1 192 ? -24.578 6.266 -1.798 1 51.16 192 THR A C 1
ATOM 1514 O O . THR A 1 192 ? -25.578 5.664 -1.418 1 51.16 192 THR A O 1
ATOM 1517 N N . ILE A 1 193 ? -23.75 6.754 -1.031 1 51.88 193 ILE A N 1
ATOM 1518 C CA . ILE A 1 193 ? -24.047 6.656 0.395 1 51.88 193 ILE A CA 1
ATOM 1519 C C . ILE A 1 193 ? -24.844 7.883 0.847 1 51.88 193 ILE A C 1
ATOM 1521 O O . ILE A 1 193 ? -24.484 9.016 0.518 1 51.88 193 ILE A O 1
ATOM 1525 N N . PRO A 1 194 ? -26.062 7.613 1.534 1 56.78 194 PRO A N 1
ATOM 1526 C CA . PRO A 1 194 ? -26.781 8.734 2.152 1 56.78 194 PRO A CA 1
ATOM 1527 C C . PRO A 1 194 ? -25.875 9.633 2.984 1 56.78 194 PRO A C 1
ATOM 1529 O O . PRO A 1 194 ? -24.922 9.148 3.611 1 56.78 194 PRO A O 1
ATOM 1532 N N . LYS A 1 195 ? -26.125 11.047 2.795 1 64.06 195 LYS A N 1
ATOM 1533 C CA . LYS A 1 195 ? -25.297 12.047 3.459 1 64.06 195 LYS A CA 1
ATOM 1534 C C . LYS A 1 195 ? -25.141 11.734 4.945 1 64.06 195 LYS A C 1
ATOM 1536 O O . LYS A 1 195 ? -24.062 11.914 5.512 1 64.06 195 LYS A O 1
ATOM 1541 N N . ARG A 1 196 ? -26.281 11.219 5.504 1 64.31 196 ARG A N 1
ATOM 1542 C CA . ARG A 1 196 ? -26.234 10.891 6.926 1 64.31 196 ARG A CA 1
ATOM 1543 C C . ARG A 1 196 ? -25.219 9.773 7.199 1 64.31 196 ARG A C 1
ATOM 1545 O O . ARG A 1 196 ? -24.484 9.828 8.18 1 64.31 196 ARG A O 1
ATOM 1552 N N . TRP A 1 197 ? -25.234 8.891 6.461 1 57.25 197 TRP A N 1
ATOM 1553 C CA . TRP A 1 197 ? -24.312 7.77 6.609 1 57.25 197 TRP A CA 1
ATOM 1554 C C . TRP A 1 197 ? -22.875 8.211 6.359 1 57.25 197 TRP A C 1
ATOM 1556 O O . TRP A 1 197 ? -21.953 7.801 7.078 1 57.25 197 TRP A O 1
ATOM 1566 N N . LEU A 1 198 ? -22.766 8.977 5.301 1 67.12 198 LEU A N 1
ATOM 1567 C CA . LEU A 1 198 ? -21.438 9.5 4.992 1 67.12 198 LEU A CA 1
ATOM 1568 C C . LEU A 1 198 ? -20.906 10.336 6.148 1 67.12 198 LEU A C 1
ATOM 1570 O O . LEU A 1 198 ? -19.719 10.242 6.492 1 67.12 198 LEU A O 1
ATOM 1574 N N . ALA A 1 199 ? -21.844 11.109 6.695 1 68.44 199 ALA A N 1
ATOM 1575 C CA . ALA A 1 199 ? -21.453 11.93 7.84 1 68.44 199 ALA A CA 1
ATOM 1576 C C . ALA A 1 199 ? -20.969 11.062 9 1 68.44 199 ALA A C 1
ATOM 1578 O O . ALA A 1 199 ? -19.953 11.352 9.633 1 68.44 199 ALA A O 1
ATOM 1579 N N . ALA A 1 200 ? -21.625 10.055 9.227 1 61.53 200 ALA A N 1
ATOM 1580 C CA . ALA A 1 200 ? -21.266 9.125 10.297 1 61.53 200 ALA A CA 1
ATOM 1581 C C . ALA A 1 200 ? -19.922 8.469 10.023 1 61.53 200 ALA A C 1
ATOM 1583 O O . ALA A 1 200 ? -19.094 8.344 10.93 1 61.53 200 ALA A O 1
ATOM 1584 N N . GLN A 1 201 ? -19.812 8.172 8.789 1 56.16 201 GLN A N 1
ATOM 1585 C CA . GLN A 1 201 ? -18.547 7.547 8.391 1 56.16 201 GLN A CA 1
ATOM 1586 C C . GLN A 1 201 ? -17.375 8.492 8.594 1 56.16 201 GLN A C 1
ATOM 1588 O O . GLN A 1 201 ? -16.266 8.055 8.922 1 56.16 201 GLN A O 1
ATOM 1593 N N . LEU A 1 202 ? -17.75 9.688 8.398 1 64.31 202 LEU A N 1
ATOM 1594 C CA . LEU A 1 202 ? -16.703 10.703 8.445 1 64.31 202 LEU A CA 1
ATOM 1595 C C . LEU A 1 202 ? -16.641 11.352 9.82 1 64.31 202 LEU A C 1
ATOM 1597 O O . LEU A 1 202 ? -15.977 12.375 10 1 64.31 202 LEU A O 1
ATOM 1601 N N . ALA A 1 203 ? -17.484 10.695 10.773 1 61.41 203 ALA A N 1
ATOM 1602 C CA . ALA A 1 203 ? -17.5 11.188 12.148 1 61.41 203 ALA A CA 1
ATOM 1603 C C . ALA A 1 203 ? -17.797 12.688 12.188 1 61.41 203 ALA A C 1
ATOM 1605 O O . ALA A 1 203 ? -17.078 13.445 12.852 1 61.41 203 ALA A O 1
ATOM 1606 N N . MET A 1 204 ? -18.703 13.047 11.398 1 65.88 204 MET A N 1
ATOM 1607 C CA . MET A 1 204 ? -19.172 14.43 11.438 1 65.88 204 MET A CA 1
ATOM 1608 C C . MET A 1 204 ? -20.688 14.492 11.336 1 65.88 204 MET A C 1
ATOM 1610 O O . MET A 1 204 ? -21.344 13.492 11.039 1 65.88 204 MET A O 1
ATOM 1614 N N . THR A 1 205 ? -21.203 15.547 11.836 1 71.88 205 THR A N 1
ATOM 1615 C CA . THR A 1 205 ? -22.641 15.75 11.703 1 71.88 205 THR A CA 1
ATOM 1616 C C . THR A 1 205 ? -23.031 15.977 10.25 1 71.88 205 THR A C 1
ATOM 1618 O O . THR A 1 205 ? -22.203 16.422 9.445 1 71.88 205 THR A O 1
ATOM 1621 N N . PRO A 1 206 ? -24.281 15.469 9.938 1 75.94 206 PRO A N 1
ATOM 1622 C CA . PRO A 1 206 ? -24.766 15.766 8.578 1 75.94 206 PRO A CA 1
ATOM 1623 C C . PRO A 1 206 ? -24.656 17.25 8.227 1 75.94 206 PRO A C 1
ATOM 1625 O O . PRO A 1 206 ? -24.375 17.578 7.074 1 75.94 206 PRO A O 1
ATOM 1628 N N . GLU A 1 207 ? -24.828 18.062 9.195 1 79.69 207 GLU A N 1
ATOM 1629 C CA . GLU A 1 207 ? -24.719 19.5 8.977 1 79.69 207 GLU A CA 1
ATOM 1630 C C . GLU A 1 207 ? -23.281 19.891 8.602 1 79.69 207 GLU A C 1
ATOM 1632 O O . GLU A 1 207 ? -23.062 20.672 7.684 1 79.69 207 GLU A O 1
ATOM 1637 N N . THR A 1 208 ? -22.359 19.422 9.289 1 76.69 208 THR A N 1
ATOM 1638 C CA . THR A 1 208 ? -20.953 19.688 9 1 76.69 208 THR A CA 1
ATOM 1639 C C . THR A 1 208 ? -20.578 19.172 7.621 1 76.69 208 THR A C 1
ATOM 1641 O O . THR A 1 208 ? -19.891 19.844 6.855 1 76.69 208 THR A O 1
ATOM 1644 N N . LEU A 1 209 ? -21.047 17.984 7.336 1 79.62 209 LEU A N 1
ATOM 1645 C CA . LEU A 1 209 ? -20.781 17.406 6.023 1 79.62 209 LEU A CA 1
ATOM 1646 C C . LEU A 1 209 ? -21.312 18.312 4.918 1 79.62 209 LEU A C 1
ATOM 1648 O O . LEU A 1 209 ? -20.609 18.578 3.939 1 79.62 209 LEU A O 1
ATOM 1652 N N . SER A 1 210 ? -22.547 18.672 5.117 1 80.81 210 SER A N 1
ATOM 1653 C CA . SER A 1 210 ? -23.172 19.531 4.121 1 80.81 210 SER A CA 1
ATOM 1654 C C . SER A 1 210 ? -22.391 20.844 3.963 1 80.81 210 SER A C 1
ATOM 1656 O O . SER A 1 210 ? -22.188 21.312 2.844 1 80.81 210 SER A O 1
ATOM 1658 N N . ARG A 1 211 ? -21.922 21.359 5.051 1 82.12 211 ARG A N 1
ATOM 1659 C CA . ARG A 1 211 ? -21.141 22.609 5.02 1 82.12 211 ARG A CA 1
ATOM 1660 C C . ARG A 1 211 ? -19.828 22.406 4.293 1 82.12 211 ARG A C 1
ATOM 1662 O O . ARG A 1 211 ? -19.406 23.266 3.514 1 82.12 211 ARG A O 1
ATOM 1669 N N . LEU A 1 212 ? -19.234 21.359 4.57 1 81.31 212 LEU A N 1
ATOM 1670 C CA . LEU A 1 212 ? -17.938 21.078 3.961 1 81.31 212 LEU A CA 1
ATOM 1671 C C . LEU A 1 212 ? -18.094 20.828 2.465 1 81.31 212 LEU A C 1
ATOM 1673 O O . LEU A 1 212 ? -17.281 21.297 1.668 1 81.31 212 LEU A O 1
ATOM 1677 N N . LEU A 1 213 ? -19.125 20.047 2.127 1 81.88 213 LEU A N 1
ATOM 1678 C CA . LEU A 1 213 ? -19.391 19.812 0.714 1 81.88 213 LEU A CA 1
ATOM 1679 C C . LEU A 1 213 ? -19.703 21.109 -0.011 1 81.88 213 LEU A C 1
ATOM 1681 O O . LEU A 1 213 ? -19.266 21.328 -1.142 1 81.88 213 LEU A O 1
ATOM 1685 N N . ALA A 1 214 ? -20.5 21.938 0.678 1 84.62 214 ALA A N 1
ATOM 1686 C CA . ALA A 1 214 ? -20.812 23.25 0.114 1 84.62 214 ALA A CA 1
ATOM 1687 C C . ALA A 1 214 ? -19.547 24.078 -0.089 1 84.62 214 ALA A C 1
ATOM 1689 O O . ALA A 1 214 ? -19.391 24.734 -1.115 1 84.62 214 ALA A O 1
ATOM 1690 N N . ARG A 1 215 ? -18.703 24.031 0.858 1 84.5 215 ARG A N 1
ATOM 1691 C CA . ARG A 1 215 ? -17.438 24.75 0.755 1 84.5 215 ARG A CA 1
ATOM 1692 C C . ARG A 1 215 ? -16.625 24.266 -0.435 1 84.5 215 ARG A C 1
ATOM 1694 O O . ARG A 1 215 ? -16.094 25.078 -1.207 1 84.5 215 ARG A O 1
ATOM 1701 N N . LEU A 1 216 ? -16.531 23.016 -0.523 1 81.69 216 LEU A N 1
ATOM 1702 C CA . LEU A 1 216 ? -15.781 22.438 -1.631 1 81.69 216 LEU A CA 1
ATOM 1703 C C . LEU A 1 216 ? -16.406 22.797 -2.969 1 81.69 216 LEU A C 1
ATOM 1705 O O . LEU A 1 216 ? -15.703 23.047 -3.945 1 81.69 216 LEU A O 1
ATOM 1709 N N . ARG A 1 217 ? -17.703 22.797 -3.025 1 84.5 217 ARG A N 1
ATOM 1710 C CA . ARG A 1 217 ? -18.438 23.172 -4.227 1 84.5 217 ARG A CA 1
ATOM 1711 C C . ARG A 1 217 ? -18.203 24.656 -4.559 1 84.5 217 ARG A C 1
ATOM 1713 O O . ARG A 1 217 ? -17.969 25 -5.715 1 84.5 217 ARG A O 1
ATOM 1720 N N . GLU A 1 218 ? -18.297 25.453 -3.564 1 85.12 218 GLU A N 1
ATOM 1721 C CA . GLU A 1 218 ? -18.109 26.891 -3.736 1 85.12 218 GLU A CA 1
ATOM 1722 C C . GLU A 1 218 ? -16.703 27.203 -4.254 1 85.12 218 GLU A C 1
ATOM 1724 O O . GLU A 1 218 ? -16.516 28.109 -5.059 1 85.12 218 GLU A O 1
ATOM 1729 N N . GLU A 1 219 ? -15.797 26.438 -3.805 1 80.75 219 GLU A N 1
ATOM 1730 C CA . GLU A 1 219 ? -14.414 26.641 -4.227 1 80.75 219 GLU A CA 1
ATOM 1731 C C . GLU A 1 219 ? -14.164 26.016 -5.602 1 80.75 219 GLU A C 1
ATOM 1733 O O . GLU A 1 219 ? -13.047 26.109 -6.133 1 80.75 219 GLU A O 1
ATOM 1738 N N . GLY A 1 220 ? -15.133 25.312 -6.16 1 78.94 220 GLY A N 1
ATOM 1739 C CA . GLY A 1 220 ? -15.07 24.766 -7.508 1 78.94 220 GLY A CA 1
ATOM 1740 C C . GLY A 1 220 ? -14.281 23.484 -7.594 1 78.94 220 GLY A C 1
ATOM 1741 O O . GLY A 1 220 ? -13.742 23.141 -8.648 1 78.94 220 GLY A O 1
ATOM 1742 N N . VAL A 1 221 ? -14.102 22.844 -6.488 1 81.19 221 VAL A N 1
ATOM 1743 C CA . VAL A 1 221 ? -13.273 21.641 -6.48 1 81.19 221 VAL A CA 1
ATOM 1744 C C . VAL A 1 221 ? -14.133 20.406 -6.762 1 81.19 221 VAL A C 1
ATOM 1746 O O . VAL A 1 221 ? -13.656 19.422 -7.324 1 81.19 221 VAL A O 1
ATOM 1749 N N . ILE A 1 222 ? -15.406 20.547 -6.34 1 81.81 222 ILE A N 1
ATOM 1750 C CA . ILE A 1 222 ? -16.328 19.453 -6.621 1 81.81 222 ILE A CA 1
ATOM 1751 C C . ILE A 1 222 ? -17.656 20.016 -7.113 1 81.81 222 ILE A C 1
ATOM 1753 O O . ILE A 1 222 ? -17.922 21.219 -6.969 1 81.81 222 ILE A O 1
ATOM 1757 N N . SER A 1 223 ? -18.344 19.219 -7.879 1 82.69 223 SER A N 1
ATOM 1758 C CA . SER A 1 223 ? -19.75 19.484 -8.203 1 82.69 223 SER A CA 1
ATOM 1759 C C . SER A 1 223 ? -20.656 18.359 -7.703 1 82.69 223 SER A C 1
ATOM 1761 O O . SER A 1 223 ? -20.25 17.203 -7.668 1 82.69 223 SER A O 1
ATOM 1763 N N . ILE A 1 224 ? -21.672 18.75 -7.113 1 76 224 ILE A N 1
ATOM 1764 C CA . ILE A 1 224 ? -22.578 17.75 -6.562 1 76 224 ILE A CA 1
ATOM 1765 C C . ILE A 1 224 ? -23.953 17.875 -7.219 1 76 224 ILE A C 1
ATOM 1767 O O . ILE A 1 224 ? -24.531 18.969 -7.266 1 76 224 ILE A O 1
ATOM 1771 N N . ASP A 1 225 ? -24.344 16.828 -7.922 1 73.38 225 ASP A N 1
ATOM 1772 C CA . ASP A 1 225 ? -25.703 16.688 -8.43 1 73.38 225 ASP A CA 1
ATOM 1773 C C . ASP A 1 225 ? -26.406 15.477 -7.82 1 73.38 225 ASP A C 1
ATOM 1775 O O . ASP A 1 225 ? -26.141 14.336 -8.211 1 73.38 225 ASP A O 1
ATOM 1779 N N . ARG A 1 226 ? -27.344 15.68 -6.965 1 66.75 226 ARG A N 1
ATOM 1780 C CA . ARG A 1 226 ? -28.062 14.617 -6.254 1 66.75 226 ARG A CA 1
ATOM 1781 C C . ARG A 1 226 ? -27.078 13.672 -5.559 1 66.75 226 ARG A C 1
ATOM 1783 O O . ARG A 1 226 ? -26.422 14.055 -4.586 1 66.75 226 ARG A O 1
ATOM 1790 N N . GLN A 1 227 ? -26.906 12.531 -6.133 1 61.91 227 GLN A N 1
ATOM 1791 C CA . GLN A 1 227 ? -26.078 11.531 -5.469 1 61.91 227 GLN A CA 1
ATOM 1792 C C . GLN A 1 227 ? -24.75 11.328 -6.199 1 61.91 227 GLN A C 1
ATOM 1794 O O . GLN A 1 227 ? -24.016 10.391 -5.895 1 61.91 227 GLN A O 1
ATOM 1799 N N . ARG A 1 228 ? -24.531 12.336 -7.109 1 69.94 228 ARG A N 1
ATOM 1800 C CA . ARG A 1 228 ? -23.312 12.227 -7.895 1 69.94 228 ARG A CA 1
ATOM 1801 C C . ARG A 1 228 ? -22.344 13.367 -7.578 1 69.94 228 ARG A C 1
ATOM 1803 O O . ARG A 1 228 ? -22.703 14.539 -7.727 1 69.94 228 ARG A O 1
ATOM 1810 N N . LEU A 1 229 ? -21.188 12.984 -6.98 1 77.5 229 LEU A N 1
ATOM 1811 C CA . LEU A 1 229 ? -20.125 13.938 -6.711 1 77.5 229 LEU A CA 1
ATOM 1812 C C . LEU A 1 229 ? -19.031 13.836 -7.762 1 77.5 229 LEU A C 1
ATOM 1814 O O . LEU A 1 229 ? -18.547 12.734 -8.055 1 77.5 229 LEU A O 1
ATOM 1818 N N . VAL A 1 230 ? -18.812 14.891 -8.5 1 77.88 230 VAL A N 1
ATOM 1819 C CA . VAL A 1 230 ? -17.75 14.938 -9.508 1 77.88 230 VAL A CA 1
ATOM 1820 C C . VAL A 1 230 ? -16.578 15.75 -8.977 1 77.88 230 VAL A C 1
ATOM 1822 O O . VAL A 1 230 ? -16.75 16.875 -8.492 1 77.88 230 VAL A O 1
ATOM 1825 N N . VAL A 1 231 ? -15.492 15.094 -8.969 1 79 231 VAL A N 1
ATOM 1826 C CA . VAL A 1 231 ? -14.281 15.82 -8.602 1 79 231 VAL A CA 1
ATOM 1827 C C . VAL A 1 231 ? -13.75 16.578 -9.812 1 79 231 VAL A C 1
ATOM 1829 O O . VAL A 1 231 ? -13.398 15.984 -10.836 1 79 231 VAL A O 1
ATOM 1832 N N . LEU A 1 232 ? -13.805 17.891 -9.734 1 76.25 232 LEU A N 1
ATOM 1833 C CA . LEU A 1 232 ? -13.398 18.766 -10.836 1 76.25 232 LEU A CA 1
ATOM 1834 C C . LEU A 1 232 ? -11.891 18.953 -10.852 1 76.25 232 LEU A C 1
ATOM 1836 O O . LEU A 1 232 ? -11.289 19.125 -11.914 1 76.25 232 LEU A O 1
ATOM 1840 N N . ASP A 1 233 ? -11.312 19 -9.703 1 71.12 233 ASP A N 1
ATOM 1841 C CA . ASP A 1 233 ? -9.875 19.203 -9.547 1 71.12 233 ASP A CA 1
ATOM 1842 C C . ASP A 1 233 ? -9.336 18.391 -8.367 1 71.12 233 ASP A C 1
ATOM 1844 O O . ASP A 1 233 ? -9.461 18.812 -7.215 1 71.12 233 ASP A O 1
ATOM 1848 N N . GLU A 1 234 ? -8.805 17.359 -8.719 1 69.94 234 GLU A N 1
ATOM 1849 C CA . GLU A 1 234 ? -8.305 16.453 -7.691 1 69.94 234 GLU A CA 1
ATOM 1850 C C . GLU A 1 234 ? -7.203 17.125 -6.867 1 69.94 234 GLU A C 1
ATOM 1852 O O . GLU A 1 234 ? -7.133 16.938 -5.652 1 69.94 234 GLU A O 1
ATOM 1857 N N . HIS A 1 235 ? -6.402 17.938 -7.516 1 61.28 235 HIS A N 1
ATOM 1858 C CA . HIS A 1 235 ? -5.309 18.594 -6.812 1 61.28 235 HIS A CA 1
ATOM 1859 C C . HIS A 1 235 ? -5.836 19.609 -5.812 1 61.28 235 HIS A C 1
ATOM 1861 O O . HIS A 1 235 ? -5.387 19.656 -4.668 1 61.28 235 HIS A O 1
ATOM 1867 N N . ALA A 1 236 ? -6.793 20.375 -6.344 1 67.75 236 ALA A N 1
ATOM 1868 C CA . ALA A 1 236 ? -7.402 21.359 -5.445 1 67.75 236 ALA A CA 1
ATOM 1869 C C . ALA A 1 236 ? -8.094 20.672 -4.273 1 67.75 236 ALA A C 1
ATOM 1871 O O . ALA A 1 236 ? -8.086 21.172 -3.148 1 67.75 236 ALA A O 1
ATOM 1872 N N . LEU A 1 237 ? -8.672 19.516 -4.496 1 72.38 237 LEU A N 1
ATOM 1873 C CA . LEU A 1 237 ? -9.32 18.75 -3.447 1 72.38 237 LEU A CA 1
ATOM 1874 C C . LEU A 1 237 ? -8.32 18.297 -2.393 1 72.38 237 LEU A C 1
ATOM 1876 O O . LEU A 1 237 ? -8.586 18.406 -1.192 1 72.38 237 LEU A O 1
ATOM 1880 N N . ARG A 1 238 ? -7.223 17.922 -2.818 1 64.81 238 ARG A N 1
ATOM 1881 C CA . ARG A 1 238 ? -6.18 17.484 -1.901 1 64.81 238 ARG A CA 1
ATOM 1882 C C . ARG A 1 238 ? -5.645 18.641 -1.069 1 64.81 238 ARG A C 1
ATOM 1884 O O . ARG A 1 238 ? -5.266 18.453 0.089 1 64.81 238 ARG A O 1
ATOM 1891 N N . ASP A 1 239 ? -5.691 19.844 -1.698 1 63.88 239 ASP A N 1
ATOM 1892 C CA . ASP A 1 239 ? -5.219 21.031 -0.992 1 63.88 239 ASP A CA 1
ATOM 1893 C C . ASP A 1 239 ? -6.066 21.312 0.247 1 63.88 239 ASP A C 1
ATOM 1895 O O . ASP A 1 239 ? -5.578 21.891 1.225 1 63.88 239 ASP A O 1
ATOM 1899 N N . PHE A 1 240 ? -7.363 20.938 0.146 1 62.38 240 PHE A N 1
ATOM 1900 C CA . PHE A 1 240 ? -8.25 21.172 1.281 1 62.38 240 PHE A CA 1
ATOM 1901 C C . PHE A 1 240 ? -7.887 20.25 2.447 1 62.38 240 PHE A C 1
ATOM 1903 O O . PHE A 1 240 ? -8.25 20.531 3.594 1 62.38 240 PHE A O 1
ATOM 1910 N N . MET A 1 241 ? -7.473 19.172 2.146 1 59.5 241 MET A N 1
ATOM 1911 C CA . MET A 1 241 ? -7.016 18.312 3.23 1 59.5 241 MET A CA 1
ATOM 1912 C C . MET A 1 241 ? -5.91 18.984 4.039 1 59.5 241 MET A C 1
ATOM 1914 O O . MET A 1 241 ? -5.715 18.672 5.215 1 59.5 241 MET A O 1
ATOM 1918 N N . LEU A 1 242 ? -5.195 19.875 3.324 1 50.41 242 LEU A N 1
ATOM 1919 C CA . LEU A 1 242 ? -4.066 20.578 3.92 1 50.41 242 LEU A CA 1
ATOM 1920 C C . LEU A 1 242 ? -4.531 21.859 4.621 1 50.41 242 LEU A C 1
ATOM 1922 O O . LEU A 1 242 ? -3.82 22.391 5.473 1 50.41 242 LEU A O 1
ATOM 1926 N N . ASP A 1 243 ? -5.617 22.453 4.055 1 45.59 243 ASP A N 1
ATOM 1927 C CA . ASP A 1 243 ? -5.984 23.797 4.516 1 45.59 243 ASP A CA 1
ATOM 1928 C C . ASP A 1 243 ? -6.688 23.734 5.871 1 45.59 243 ASP A C 1
ATOM 1930 O O . ASP A 1 243 ? -7.621 22.953 6.059 1 45.59 243 ASP A O 1
ATOM 1934 N N . ASP A 1 244 ? -5.945 23.812 6.949 1 41.03 244 ASP A N 1
ATOM 1935 C CA . ASP A 1 244 ? -6.41 24.234 8.266 1 41.03 244 ASP A CA 1
ATOM 1936 C C . ASP A 1 244 ? -7.434 25.359 8.141 1 41.03 244 ASP A C 1
ATOM 1938 O O . ASP A 1 244 ? -7.164 26.391 7.508 1 41.03 244 ASP A O 1
ATOM 1942 N N . ASP A 1 245 ? -8.727 25.328 7.828 1 33.78 245 ASP A N 1
ATOM 1943 C CA . ASP A 1 245 ? -9.344 26.547 8.305 1 33.78 245 ASP A CA 1
ATOM 1944 C C . ASP A 1 245 ? -9.102 26.75 9.805 1 33.78 245 ASP A C 1
ATOM 1946 O O . ASP A 1 245 ? -9.203 25.797 10.578 1 33.78 245 ASP A O 1
ATOM 1950 N N . MET B 1 1 ? -48.562 -6.633 13.555 1 26.7 1 MET B N 1
ATOM 1951 C CA . MET B 1 1 ? -47.844 -7.785 13 1 26.7 1 MET B CA 1
ATOM 1952 C C . MET B 1 1 ? -46.938 -7.367 11.844 1 26.7 1 MET B C 1
ATOM 1954 O O . MET B 1 1 ? -47.406 -7.191 10.719 1 26.7 1 MET B O 1
ATOM 1958 N N . ASP B 1 2 ? -46.031 -6.379 11.922 1 30.14 2 ASP B N 1
ATOM 1959 C CA . ASP B 1 2 ? -45.344 -5.527 10.953 1 30.14 2 ASP B CA 1
ATOM 1960 C C . ASP B 1 2 ? -44.375 -6.336 10.125 1 30.14 2 ASP B C 1
ATOM 1962 O O . ASP B 1 2 ? -43.375 -6.855 10.656 1 30.14 2 ASP B O 1
ATOM 1966 N N . THR B 1 3 ? -44.781 -7.086 9.133 1 27.78 3 THR B N 1
ATOM 1967 C CA . THR B 1 3 ? -44.094 -7.984 8.203 1 27.78 3 THR B CA 1
ATOM 1968 C C . THR B 1 3 ? -42.938 -7.277 7.535 1 27.78 3 THR B C 1
ATOM 1970 O O . THR B 1 3 ? -43.125 -6.344 6.75 1 27.78 3 THR B O 1
ATOM 1973 N N . VAL B 1 4 ? -41.938 -6.98 8.25 1 36.38 4 VAL B N 1
ATOM 1974 C CA . VAL B 1 4 ? -40.781 -6.504 7.516 1 36.38 4 VAL B CA 1
ATOM 1975 C C . VAL B 1 4 ? -40.625 -7.289 6.211 1 36.38 4 VAL B C 1
ATOM 1977 O O . VAL B 1 4 ? -40.562 -8.523 6.223 1 36.38 4 VAL B O 1
ATOM 1980 N N . PRO B 1 5 ? -40.906 -6.625 5.062 1 39.44 5 PRO B N 1
ATOM 1981 C CA . PRO B 1 5 ? -40.938 -7.387 3.812 1 39.44 5 PRO B CA 1
ATOM 1982 C C . PRO B 1 5 ? -39.688 -8.227 3.621 1 39.44 5 PRO B C 1
ATOM 1984 O O . PRO B 1 5 ? -38.594 -7.883 4.137 1 39.44 5 PRO B O 1
ATOM 1987 N N . GLU B 1 6 ? -39.656 -9.609 3.521 1 41.72 6 GLU B N 1
ATOM 1988 C CA . GLU B 1 6 ? -38.688 -10.641 3.152 1 41.72 6 GLU B CA 1
ATOM 1989 C C . GLU B 1 6 ? -37.719 -10.141 2.084 1 41.72 6 GLU B C 1
ATOM 1991 O O . GLU B 1 6 ? -38.125 -9.516 1.106 1 41.72 6 GLU B O 1
ATOM 1996 N N . PRO B 1 7 ? -36.562 -9.617 2.379 1 46.34 7 PRO B N 1
ATOM 1997 C CA . PRO B 1 7 ? -35.594 -9.188 1.36 1 46.34 7 PRO B CA 1
ATOM 1998 C C . PRO B 1 7 ? -35.781 -9.93 0.038 1 46.34 7 PRO B C 1
ATOM 2000 O O . PRO B 1 7 ? -35.531 -11.141 -0.033 1 46.34 7 PRO B O 1
ATOM 2003 N N . SER B 1 8 ? -36.75 -9.594 -0.861 1 48.5 8 SER B N 1
ATOM 2004 C CA . SER B 1 8 ? -37.625 -10.031 -1.945 1 48.5 8 SER B CA 1
ATOM 2005 C C . SER B 1 8 ? -36.844 -10.695 -3.062 1 48.5 8 SER B C 1
ATOM 2007 O O . SER B 1 8 ? -35.594 -10.695 -3.043 1 48.5 8 SER B O 1
ATOM 2009 N N . SER B 1 9 ? -37.344 -10.859 -4.445 1 57.44 9 SER B N 1
ATOM 2010 C CA . SER B 1 9 ? -37.094 -11.5 -5.734 1 57.44 9 SER B CA 1
ATOM 2011 C C . SER B 1 9 ? -35.75 -11.094 -6.328 1 57.44 9 SER B C 1
ATOM 2013 O O . SER B 1 9 ? -35.031 -11.93 -6.871 1 57.44 9 SER B O 1
ATOM 2015 N N . SER B 1 10 ? -35.344 -9.922 -6.148 1 62.78 10 SER B N 1
ATOM 2016 C CA . SER B 1 10 ? -34.156 -9.422 -6.812 1 62.78 10 SER B CA 1
ATOM 2017 C C . SER B 1 10 ? -32.875 -9.898 -6.109 1 62.78 10 SER B C 1
ATOM 2019 O O . SER B 1 10 ? -31.891 -10.266 -6.758 1 62.78 10 SER B O 1
ATOM 2021 N N . THR B 1 11 ? -32.938 -9.977 -4.805 1 68.56 11 THR B N 1
ATOM 2022 C CA . THR B 1 11 ? -31.766 -10.43 -4.066 1 68.56 11 THR B CA 1
ATOM 2023 C C . THR B 1 11 ? -31.531 -11.922 -4.297 1 68.56 11 THR B C 1
ATOM 2025 O O . THR B 1 11 ? -30.391 -12.367 -4.344 1 68.56 11 THR B O 1
ATOM 2028 N N . ASP B 1 12 ? -32.625 -12.578 -4.441 1 74.88 12 ASP B N 1
ATOM 2029 C CA . ASP B 1 12 ? -32.531 -14.008 -4.707 1 74.88 12 ASP B CA 1
ATOM 2030 C C . ASP B 1 12 ? -31.859 -14.266 -6.059 1 74.88 12 ASP B C 1
ATOM 2032 O O . ASP B 1 12 ? -31.141 -15.25 -6.227 1 74.88 12 ASP B O 1
ATOM 2036 N N . LEU B 1 13 ? -32.156 -13.312 -6.957 1 76.88 13 LEU B N 1
ATOM 2037 C CA . LEU B 1 13 ? -31.562 -13.445 -8.281 1 76.88 13 LEU B CA 1
ATOM 2038 C C . LEU B 1 13 ? -30.047 -13.297 -8.219 1 76.88 13 LEU B C 1
ATOM 2040 O O . LEU B 1 13 ? -29.312 -13.961 -8.953 1 76.88 13 LEU B O 1
ATOM 2044 N N . LEU B 1 14 ? -29.625 -12.516 -7.293 1 82 14 LEU B N 1
ATOM 2045 C CA . LEU B 1 14 ? -28.203 -12.242 -7.16 1 82 14 LEU B CA 1
ATOM 2046 C C . LEU B 1 14 ? -27.469 -13.445 -6.59 1 82 14 LEU B C 1
ATOM 2048 O O . LEU B 1 14 ? -26.25 -13.539 -6.691 1 82 14 LEU B O 1
ATOM 2052 N N . LEU B 1 15 ? -28.25 -14.422 -6.121 1 84.69 15 LEU B N 1
ATOM 2053 C CA . LEU B 1 15 ? -27.641 -15.578 -5.484 1 84.69 15 LEU B CA 1
ATOM 2054 C C . LEU B 1 15 ? -27.594 -16.766 -6.438 1 84.69 15 LEU B C 1
ATOM 2056 O O . LEU B 1 15 ? -27.094 -17.844 -6.078 1 84.69 15 LEU B O 1
ATOM 2060 N N . ARG B 1 16 ? -28.109 -16.5 -7.656 1 87.31 16 ARG B N 1
ATOM 2061 C CA . ARG B 1 16 ? -28.031 -17.547 -8.672 1 87.31 16 ARG B CA 1
ATOM 2062 C C . ARG B 1 16 ? -26.578 -17.812 -9.07 1 87.31 16 ARG B C 1
ATOM 2064 O O . ARG B 1 16 ? -25.766 -16.891 -9.133 1 87.31 16 ARG B O 1
ATOM 2071 N N . PRO B 1 17 ? -26.328 -19.078 -9.352 1 88.62 17 PRO B N 1
ATOM 2072 C CA . PRO B 1 17 ? -24.953 -19.453 -9.656 1 88.62 17 PRO B CA 1
ATOM 2073 C C . PRO B 1 17 ? -24.344 -18.641 -10.805 1 88.62 17 PRO B C 1
ATOM 2075 O O . PRO B 1 17 ? -23.172 -18.266 -10.742 1 88.62 17 PRO B O 1
ATOM 2078 N N . ARG B 1 18 ? -25.109 -18.344 -11.812 1 89.19 18 ARG B N 1
ATOM 2079 C CA . ARG B 1 18 ? -24.609 -17.578 -12.945 1 89.19 18 ARG B CA 1
ATOM 2080 C C . ARG B 1 18 ? -24.172 -16.188 -12.508 1 89.19 18 ARG B C 1
ATOM 2082 O O . ARG B 1 18 ? -23.125 -15.688 -12.93 1 89.19 18 ARG B O 1
ATOM 2089 N N . HIS B 1 19 ? -24.984 -15.547 -11.641 1 91.56 19 HIS B N 1
ATOM 2090 C CA . HIS B 1 19 ? -24.672 -14.195 -11.18 1 91.56 19 HIS B CA 1
ATOM 2091 C C . HIS B 1 19 ? -23.469 -14.195 -10.242 1 91.56 19 HIS B C 1
ATOM 2093 O O . HIS B 1 19 ? -22.672 -13.258 -10.258 1 91.56 19 HIS B O 1
ATOM 2099 N N . LEU B 1 20 ? -23.406 -15.234 -9.43 1 94.12 20 LEU B N 1
ATOM 2100 C CA . LEU B 1 20 ? -22.25 -15.344 -8.539 1 94.12 20 LEU B CA 1
ATOM 2101 C C . LEU B 1 20 ? -20.969 -15.539 -9.328 1 94.12 20 LEU B C 1
ATOM 2103 O O . LEU B 1 20 ? -19.922 -14.984 -8.977 1 94.12 20 LEU B O 1
ATOM 2107 N N . ARG B 1 21 ? -21.047 -16.297 -10.406 1 93.56 21 ARG B N 1
ATOM 2108 C CA . ARG B 1 21 ? -19.891 -16.484 -11.281 1 93.56 21 ARG B CA 1
ATOM 2109 C C . ARG B 1 21 ? -19.469 -15.164 -11.914 1 93.56 21 ARG B C 1
ATOM 2111 O O . ARG B 1 21 ? -18.266 -14.867 -11.992 1 93.56 21 ARG B O 1
ATOM 2118 N N . GLU B 1 22 ? -20.438 -14.422 -12.328 1 93.19 22 GLU B N 1
ATOM 2119 C CA . GLU B 1 22 ? -20.172 -13.117 -12.922 1 93.19 22 GLU B CA 1
ATOM 2120 C C . GLU B 1 22 ? -19.531 -12.172 -11.906 1 93.19 22 GLU B C 1
ATOM 2122 O O . GLU B 1 22 ? -18.641 -11.391 -12.25 1 93.19 22 GLU B O 1
ATOM 2127 N N . LEU B 1 23 ? -20.016 -12.266 -10.703 1 94.31 23 LEU B N 1
ATOM 2128 C CA . LEU B 1 23 ? -19.453 -11.461 -9.617 1 94.31 23 LEU B CA 1
ATOM 2129 C C . LEU B 1 23 ? -17.984 -11.773 -9.406 1 94.31 23 LEU B C 1
ATOM 2131 O O . LEU B 1 23 ? -17.156 -10.859 -9.297 1 94.31 23 LEU B O 1
ATOM 2135 N N . VAL B 1 24 ? -17.641 -13.055 -9.422 1 95.81 24 VAL B N 1
ATOM 2136 C CA . VAL B 1 24 ? -16.266 -13.492 -9.211 1 95.81 24 VAL B CA 1
ATOM 2137 C C . VAL B 1 24 ? -15.398 -13.062 -10.391 1 95.81 24 VAL B C 1
ATOM 2139 O O . VAL B 1 24 ? -14.273 -12.594 -10.203 1 95.81 24 VAL B O 1
ATOM 2142 N N . ARG B 1 25 ? -15.93 -13.078 -11.578 1 94.25 25 ARG B N 1
ATOM 2143 C CA . ARG B 1 25 ? -15.195 -12.68 -12.773 1 94.25 25 ARG B CA 1
ATOM 2144 C C . ARG B 1 25 ? -14.938 -11.18 -12.781 1 94.25 25 ARG B C 1
ATOM 2146 O O . ARG B 1 25 ? -14.016 -10.703 -13.445 1 94.25 25 ARG B O 1
ATOM 2153 N N . GLY B 1 26 ? -15.789 -10.484 -12.078 1 94.25 26 GLY B N 1
ATOM 2154 C CA . GLY B 1 26 ? -15.641 -9.039 -11.984 1 94.25 26 GLY B CA 1
ATOM 2155 C C . GLY B 1 26 ? -14.5 -8.609 -11.086 1 94.25 26 GLY B C 1
ATOM 2156 O O . GLY B 1 26 ? -14.062 -7.457 -11.141 1 94.25 26 GLY B O 1
ATOM 2157 N N . VAL B 1 27 ? -14.039 -9.516 -10.258 1 94.94 27 VAL B N 1
ATOM 2158 C CA . VAL B 1 27 ? -12.875 -9.227 -9.43 1 94.94 27 VAL B CA 1
ATOM 2159 C C . VAL B 1 27 ? -11.617 -9.188 -10.305 1 94.94 27 VAL B C 1
ATOM 2161 O O . VAL B 1 27 ? -11.305 -10.164 -10.992 1 94.94 27 VAL B O 1
ATOM 2164 N N . PRO B 1 28 ? -10.875 -8.148 -10.297 1 92.06 28 PRO B N 1
ATOM 2165 C CA . PRO B 1 28 ? -9.789 -7.922 -11.258 1 92.06 28 PRO B CA 1
ATOM 2166 C C . PRO B 1 28 ? -8.797 -9.086 -11.32 1 92.06 28 PRO B C 1
ATOM 2168 O O . PRO B 1 28 ? -8.414 -9.508 -12.414 1 92.06 28 PRO B O 1
ATOM 2171 N N . TRP B 1 29 ? -8.352 -9.594 -10.203 1 93.88 29 TRP B N 1
ATOM 2172 C CA . TRP B 1 29 ? -7.312 -10.617 -10.227 1 93.88 29 TRP B CA 1
ATOM 2173 C C . TRP B 1 29 ? -7.918 -12.008 -10.414 1 93.88 29 TRP B C 1
ATOM 2175 O O . TRP B 1 29 ? -7.195 -12.992 -10.562 1 93.88 29 TRP B O 1
ATOM 2185 N N . LEU B 1 30 ? -9.195 -12.148 -10.484 1 95.69 30 LEU B N 1
ATOM 2186 C CA . LEU B 1 30 ? -9.859 -13.422 -10.758 1 95.69 30 LEU B CA 1
ATOM 2187 C C . LEU B 1 30 ? -10.453 -13.438 -12.164 1 95.69 30 LEU B C 1
ATOM 2189 O O . LEU B 1 30 ? -10.992 -14.453 -12.609 1 95.69 30 LEU B O 1
ATOM 2193 N N . GLY B 1 31 ? -10.398 -12.297 -12.797 1 92.06 31 GLY B N 1
ATOM 2194 C CA . GLY B 1 31 ? -11.047 -12.133 -14.086 1 92.06 31 GLY B CA 1
ATOM 2195 C C . GLY B 1 31 ? -10.469 -13.023 -15.164 1 92.06 31 GLY B C 1
ATOM 2196 O O . GLY B 1 31 ? -11.141 -13.336 -16.141 1 92.06 31 GLY B O 1
ATOM 2197 N N . CYS B 1 32 ? -9.242 -13.43 -15.055 1 90.75 32 CYS B N 1
ATOM 2198 C CA . CYS B 1 32 ? -8.547 -14.188 -16.094 1 90.75 32 CYS B CA 1
ATOM 2199 C C . CYS B 1 32 ? -8.75 -15.688 -15.898 1 90.75 32 CYS B C 1
ATOM 2201 O O . CYS B 1 32 ? -8.234 -16.484 -16.688 1 90.75 32 CYS B O 1
ATOM 2203 N N . LEU B 1 33 ? -9.492 -16.078 -14.945 1 93.81 33 LEU B N 1
ATOM 2204 C CA . LEU B 1 33 ? -9.703 -17.5 -14.703 1 93.81 33 LEU B CA 1
ATOM 2205 C C . LEU B 1 33 ? -10.539 -18.125 -15.812 1 93.81 33 LEU B C 1
ATOM 2207 O O . LEU B 1 33 ? -11.5 -17.516 -16.297 1 93.81 33 LEU B O 1
ATOM 2211 N N . ASP B 1 34 ? -10.109 -19.297 -16.25 1 92.12 34 ASP B N 1
ATOM 2212 C CA . ASP B 1 34 ? -10.961 -20.031 -17.172 1 92.12 34 ASP B CA 1
ATOM 2213 C C . ASP B 1 34 ? -12.133 -20.688 -16.453 1 92.12 34 ASP B C 1
ATOM 2215 O O . ASP B 1 34 ? -12.234 -20.609 -15.227 1 92.12 34 ASP B O 1
ATOM 2219 N N . ASP B 1 35 ? -13 -21.281 -17.203 1 92.5 35 ASP B N 1
ATOM 2220 C CA . ASP B 1 35 ? -14.242 -21.828 -16.656 1 92.5 35 ASP B CA 1
ATOM 2221 C C . ASP B 1 35 ? -13.961 -22.969 -15.672 1 92.5 35 ASP B C 1
ATOM 2223 O O . ASP B 1 35 ? -14.625 -23.078 -14.641 1 92.5 35 ASP B O 1
ATOM 2227 N N . GLU B 1 36 ? -13.031 -23.734 -15.977 1 92.94 36 GLU B N 1
ATOM 2228 C CA . GLU B 1 36 ? -12.703 -24.859 -15.109 1 92.94 36 GLU B CA 1
ATOM 2229 C C . GLU B 1 36 ? -12.18 -24.391 -13.758 1 92.94 36 GLU B C 1
ATOM 2231 O O . GLU B 1 36 ? -12.633 -24.859 -12.711 1 92.94 36 GLU B O 1
ATOM 2236 N N . ALA B 1 37 ? -11.25 -23.453 -13.805 1 93.06 37 ALA B N 1
ATOM 2237 C CA . ALA B 1 37 ? -10.68 -22.906 -12.578 1 93.06 37 ALA B CA 1
ATOM 2238 C C . ALA B 1 37 ? -11.734 -22.188 -11.75 1 93.06 37 ALA B C 1
ATOM 2240 O O . ALA B 1 37 ? -11.734 -22.281 -10.516 1 93.06 37 ALA B O 1
ATOM 2241 N N . LEU B 1 38 ? -12.586 -21.5 -12.445 1 94.5 38 LEU B N 1
ATOM 2242 C CA . LEU B 1 38 ? -13.672 -20.797 -11.773 1 94.5 38 LEU B CA 1
ATOM 2243 C C . LEU B 1 38 ? -14.625 -21.781 -11.094 1 94.5 38 LEU B C 1
ATOM 2245 O O . LEU B 1 38 ? -15.078 -21.531 -9.977 1 94.5 38 LEU B O 1
ATOM 2249 N N . GLU B 1 39 ? -14.891 -22.844 -11.758 1 92.19 39 GLU B N 1
ATOM 2250 C CA . GLU B 1 39 ? -15.766 -23.875 -11.195 1 92.19 39 GLU B CA 1
ATOM 2251 C C . GLU B 1 39 ? -15.172 -24.469 -9.922 1 92.19 39 GLU B C 1
ATOM 2253 O O . GLU B 1 39 ? -15.883 -24.703 -8.945 1 92.19 39 GLU B O 1
ATOM 2258 N N . VAL B 1 40 ? -13.961 -24.75 -9.953 1 91.25 40 VAL B N 1
ATOM 2259 C CA . VAL B 1 40 ? -13.266 -25.312 -8.797 1 91.25 40 VAL B CA 1
ATOM 2260 C C . VAL B 1 40 ? -13.336 -24.328 -7.629 1 91.25 40 VAL B C 1
ATOM 2262 O O . VAL B 1 40 ? -13.609 -24.734 -6.492 1 91.25 40 VAL B O 1
ATOM 2265 N N . LEU B 1 41 ? -13.086 -23.031 -7.918 1 93.56 41 LEU B N 1
ATOM 2266 C CA . LEU B 1 41 ? -13.141 -21.984 -6.902 1 93.56 41 LEU B CA 1
ATOM 2267 C C . LEU B 1 41 ? -14.539 -21.891 -6.297 1 93.56 41 LEU B C 1
ATOM 2269 O O . LEU B 1 41 ? -14.68 -21.781 -5.078 1 93.56 41 LEU B O 1
ATOM 2273 N N . MET B 1 42 ? -15.531 -22.031 -7.121 1 93.06 42 MET B N 1
ATOM 2274 C CA . MET B 1 42 ? -16.922 -21.844 -6.707 1 93.06 42 MET B CA 1
ATOM 2275 C C . MET B 1 42 ? -17.438 -23.047 -5.93 1 93.06 42 MET B C 1
ATOM 2277 O O . MET B 1 42 ? -18.359 -22.922 -5.129 1 93.06 42 MET B O 1
ATOM 2281 N N . LYS B 1 43 ? -16.875 -24.188 -6.199 1 91.69 43 LYS B N 1
ATOM 2282 C CA . LYS B 1 43 ? -17.312 -25.422 -5.543 1 91.69 43 LYS B CA 1
ATOM 2283 C C . LYS B 1 43 ? -17.156 -25.312 -4.027 1 91.69 43 LYS B C 1
ATOM 2285 O O . LYS B 1 43 ? -17.984 -25.859 -3.277 1 91.69 43 LYS B O 1
ATOM 2290 N N . ASP B 1 44 ? -16.188 -24.609 -3.559 1 91.69 44 ASP B N 1
ATOM 2291 C CA . ASP B 1 44 ? -15.891 -24.516 -2.131 1 91.69 44 ASP B CA 1
ATOM 2292 C C . ASP B 1 44 ? -16.375 -23.188 -1.56 1 91.69 44 ASP B C 1
ATOM 2294 O O . ASP B 1 44 ? -16.094 -22.859 -0.405 1 91.69 44 ASP B O 1
ATOM 2298 N N . ALA B 1 45 ? -17.094 -22.469 -2.424 1 95.12 45 ALA B N 1
ATOM 2299 C CA . ALA B 1 45 ? -17.594 -21.156 -2 1 95.12 45 ALA B CA 1
ATOM 2300 C C . ALA B 1 45 ? -18.984 -21.281 -1.396 1 95.12 45 ALA B C 1
ATOM 2302 O O . ALA B 1 45 ? -19.703 -22.25 -1.653 1 95.12 45 ALA B O 1
ATOM 2303 N N . GLY B 1 46 ? -19.359 -20.453 -0.495 1 96 46 GLY B N 1
ATOM 2304 C CA . GLY B 1 46 ? -20.672 -20.375 0.113 1 96 46 GLY B CA 1
ATOM 2305 C C . GLY B 1 46 ? -21.156 -18.938 0.296 1 96 46 GLY B C 1
ATOM 2306 O O . GLY B 1 46 ? -20.406 -18 0.045 1 96 46 GLY B O 1
ATOM 2307 N N . VAL B 1 47 ? -22.422 -18.859 0.647 1 96.88 47 VAL B N 1
ATOM 2308 C CA . VAL B 1 47 ? -23 -17.547 0.875 1 96.88 47 VAL B CA 1
ATOM 2309 C C . VAL B 1 47 ? -23.281 -17.344 2.365 1 96.88 47 VAL B C 1
ATOM 2311 O O . VAL B 1 47 ? -23.75 -18.266 3.041 1 96.88 47 VAL B O 1
ATOM 2314 N N . ARG B 1 48 ? -22.922 -16.25 2.859 1 97.38 48 ARG B N 1
ATOM 2315 C CA . ARG B 1 48 ? -23.188 -15.883 4.242 1 97.38 48 ARG B CA 1
ATOM 2316 C C . ARG B 1 48 ? -23.969 -14.578 4.312 1 97.38 48 ARG B C 1
ATOM 2318 O O . ARG B 1 48 ? -23.703 -13.641 3.559 1 97.38 48 ARG B O 1
ATOM 2325 N N . THR B 1 49 ? -24.969 -14.555 5.113 1 97.19 49 THR B N 1
ATOM 2326 C CA . THR B 1 49 ? -25.766 -13.352 5.328 1 97.19 49 THR B CA 1
ATOM 2327 C C . THR B 1 49 ? -25.469 -12.742 6.691 1 97.19 49 THR B C 1
ATOM 2329 O O . THR B 1 49 ? -25.375 -13.453 7.691 1 97.19 49 THR B O 1
ATOM 2332 N N . LEU B 1 50 ? -25.297 -11.477 6.664 1 97.31 50 LEU B N 1
ATOM 2333 C CA . LEU B 1 50 ? -25.031 -10.719 7.887 1 97.31 50 LEU B CA 1
ATOM 2334 C C . LEU B 1 50 ? -26.141 -9.719 8.164 1 97.31 50 LEU B C 1
ATOM 2336 O O . LEU B 1 50 ? -26.672 -9.102 7.234 1 97.31 50 LEU B O 1
ATOM 2340 N N . GLY B 1 51 ? -26.453 -9.609 9.43 1 95.56 51 GLY B N 1
ATOM 2341 C CA . GLY B 1 51 ? -27.328 -8.531 9.844 1 95.56 51 GLY B CA 1
ATOM 2342 C C . GLY B 1 51 ? -26.609 -7.203 10.016 1 95.56 51 GLY B C 1
ATOM 2343 O O . GLY B 1 51 ? -25.375 -7.148 9.961 1 95.56 51 GLY B O 1
ATOM 2344 N N . SER B 1 52 ? -27.406 -6.203 10.148 1 90.12 52 SER B N 1
ATOM 2345 C CA . SER B 1 52 ? -26.828 -4.891 10.414 1 90.12 52 SER B CA 1
ATOM 2346 C C . SER B 1 52 ? -25.984 -4.91 11.688 1 90.12 52 SER B C 1
ATOM 2348 O O . SER B 1 52 ? -26.375 -5.504 12.695 1 90.12 52 SER B O 1
ATOM 2350 N N . ARG B 1 53 ? -24.734 -4.391 11.602 1 90.5 53 ARG B N 1
ATOM 2351 C CA . ARG B 1 53 ? -23.797 -4.215 12.711 1 90.5 53 ARG B CA 1
ATOM 2352 C C . ARG B 1 53 ? -23.156 -5.539 13.109 1 90.5 53 ARG B C 1
ATOM 2354 O O . ARG B 1 53 ? -22.516 -5.637 14.156 1 90.5 53 ARG B O 1
ATOM 2361 N N . GLU B 1 54 ? -23.422 -6.523 12.281 1 96.62 54 GLU B N 1
ATOM 2362 C CA . GLU B 1 54 ? -22.766 -7.801 12.531 1 96.62 54 GLU B CA 1
ATOM 2363 C C . GLU B 1 54 ? -21.344 -7.812 11.969 1 96.62 54 GLU B C 1
ATOM 2365 O O . GLU B 1 54 ? -21.094 -7.328 10.867 1 96.62 54 GLU B O 1
ATOM 2370 N N . TRP B 1 55 ? -20.438 -8.367 12.742 1 97.19 55 TRP B N 1
ATOM 2371 C CA . TRP B 1 55 ? -19.047 -8.453 12.32 1 97.19 55 TRP B CA 1
ATOM 2372 C C . TRP B 1 55 ? -18.828 -9.672 11.43 1 97.19 55 TRP B C 1
ATOM 2374 O O . TRP B 1 55 ? -19.234 -10.781 11.766 1 97.19 55 TRP B O 1
ATOM 2384 N N . LEU B 1 56 ? -18.297 -9.438 10.273 1 98.12 56 LEU B N 1
ATOM 2385 C CA . LEU B 1 56 ? -17.906 -10.523 9.375 1 98.12 56 LEU B CA 1
ATOM 2386 C C . LEU B 1 56 ? -16.672 -11.25 9.898 1 98.12 56 LEU B C 1
ATOM 2388 O O . LEU B 1 56 ? -16.656 -12.484 9.945 1 98.12 56 LEU B O 1
ATOM 2392 N N . PHE B 1 57 ? -15.68 -10.555 10.273 1 97.69 57 PHE B N 1
ATOM 2393 C CA . PHE B 1 57 ? -14.484 -11.047 10.953 1 97.69 57 PHE B CA 1
ATOM 2394 C C . PHE B 1 57 ? -13.852 -9.945 11.797 1 97.69 57 PHE B C 1
ATOM 2396 O O . PHE B 1 57 ? -14.148 -8.766 11.609 1 97.69 57 PHE B O 1
ATOM 2403 N N . ARG B 1 58 ? -13.008 -10.375 12.695 1 95.75 58 ARG B N 1
ATOM 2404 C CA . ARG B 1 58 ? -12.305 -9.453 13.578 1 95.75 58 ARG B CA 1
ATOM 2405 C C . ARG B 1 58 ? -10.805 -9.461 13.297 1 95.75 58 ARG B C 1
ATOM 2407 O O . ARG B 1 58 ? -10.242 -10.5 12.938 1 95.75 58 ARG B O 1
ATOM 2414 N N . GLN B 1 59 ? -10.297 -8.289 13.461 1 94.75 59 GLN B N 1
ATOM 2415 C CA . GLN B 1 59 ? -8.852 -8.18 13.344 1 94.75 59 GLN B CA 1
ATOM 2416 C C . GLN B 1 59 ? -8.141 -9.211 14.219 1 94.75 59 GLN B C 1
ATOM 2418 O O . GLN B 1 59 ? -8.609 -9.523 15.312 1 94.75 59 GLN B O 1
ATOM 2423 N N . ASP B 1 60 ? -7.016 -9.836 13.734 1 93.44 60 ASP B N 1
ATOM 2424 C CA . ASP B 1 60 ? -6.117 -10.75 14.43 1 93.44 60 ASP B CA 1
ATOM 2425 C C . ASP B 1 60 ? -6.707 -12.156 14.5 1 93.44 60 ASP B C 1
ATOM 2427 O O . ASP B 1 60 ? -6.051 -13.094 14.961 1 93.44 60 ASP B O 1
ATOM 2431 N N . ALA B 1 61 ? -7.973 -12.367 14.062 1 96.69 61 ALA B N 1
ATOM 2432 C CA . ALA B 1 61 ? -8.5 -13.711 13.883 1 96.69 61 ALA B CA 1
ATOM 2433 C C . ALA B 1 61 ? -7.832 -14.414 12.703 1 96.69 61 ALA B C 1
ATOM 2435 O O . ALA B 1 61 ? -7.273 -13.758 11.82 1 96.69 61 ALA B O 1
ATOM 2436 N N . PRO B 1 62 ? -7.809 -15.719 12.68 1 97.56 62 PRO B N 1
ATOM 2437 C CA . PRO B 1 62 ? -7.211 -16.422 11.547 1 97.56 62 PRO B CA 1
ATOM 2438 C C . PRO B 1 62 ? -7.898 -16.094 10.219 1 97.56 62 PRO B C 1
ATOM 2440 O O . PRO B 1 62 ? -9.125 -16.188 10.117 1 97.56 62 PRO B O 1
ATOM 2443 N 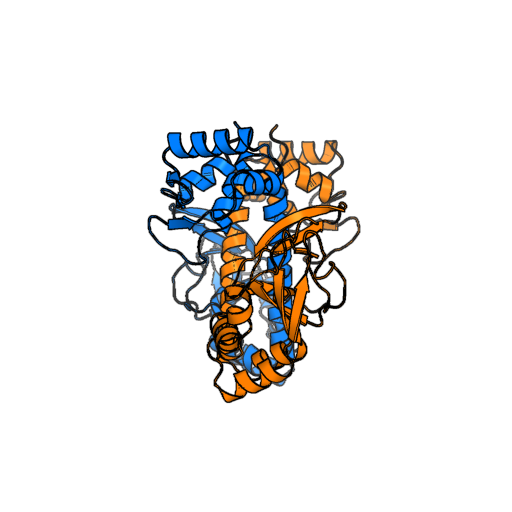N . ALA B 1 63 ? -7.141 -15.672 9.242 1 97.62 63 ALA B N 1
ATOM 2444 C CA . ALA B 1 63 ? -7.656 -15.297 7.93 1 97.62 63 ALA B CA 1
ATOM 2445 C C . ALA B 1 63 ? -7.805 -16.516 7.027 1 97.62 63 ALA B C 1
ATOM 2447 O O . ALA B 1 63 ? -7.02 -16.703 6.094 1 97.62 63 ALA B O 1
ATOM 2448 N N . ARG B 1 64 ? -8.891 -17.25 7.145 1 97.38 64 ARG B N 1
ATOM 2449 C CA . ARG B 1 64 ? -9.062 -18.516 6.434 1 97.38 64 ARG B CA 1
ATOM 2450 C C . ARG B 1 64 ? -10.016 -18.344 5.25 1 97.38 64 ARG B C 1
ATOM 2452 O O . ARG B 1 64 ? -10.25 -19.297 4.5 1 97.38 64 ARG B O 1
ATOM 2459 N N . ARG B 1 65 ? -10.531 -17.141 5.141 1 98 65 ARG B N 1
ATOM 2460 C CA . ARG B 1 65 ? -11.516 -16.906 4.094 1 98 65 ARG B CA 1
ATOM 2461 C C . ARG B 1 65 ? -11.312 -15.539 3.445 1 98 65 ARG B C 1
ATOM 2463 O O . ARG B 1 65 ? -10.82 -14.609 4.09 1 98 65 ARG B O 1
ATOM 2470 N N . VAL B 1 66 ? -11.641 -15.477 2.217 1 98.19 66 VAL B N 1
ATOM 2471 C CA . VAL B 1 66 ? -11.805 -14.242 1.455 1 98.19 66 VAL B CA 1
ATOM 2472 C C . VAL B 1 66 ? -13.273 -14.047 1.093 1 98.19 66 VAL B C 1
ATOM 2474 O O . VAL B 1 66 ? -13.992 -15.023 0.86 1 98.19 66 VAL B O 1
ATOM 2477 N N . TYR B 1 67 ? -13.664 -12.836 1.046 1 98.56 67 TYR B N 1
ATOM 2478 C CA . TYR B 1 67 ? -15.078 -12.562 0.825 1 98.56 67 TYR B CA 1
ATOM 2479 C C . TYR B 1 67 ? -15.273 -11.625 -0.36 1 98.56 67 TYR B C 1
ATOM 2481 O O . TYR B 1 67 ? -14.43 -10.758 -0.62 1 98.56 67 TYR B O 1
ATOM 2489 N N . ILE B 1 68 ? -16.344 -11.805 -1.033 1 98.06 68 ILE B N 1
ATOM 2490 C CA . ILE B 1 68 ? -16.812 -10.875 -2.057 1 98.06 68 ILE B CA 1
ATOM 2491 C C . ILE B 1 68 ? -18.219 -10.414 -1.724 1 98.06 68 ILE B C 1
ATOM 2493 O O . ILE B 1 68 ? -19.125 -11.234 -1.512 1 98.06 68 ILE B O 1
ATOM 2497 N N . VAL B 1 69 ? -18.438 -9.125 -1.689 1 96.19 69 VAL B N 1
ATOM 2498 C CA . VAL B 1 69 ? -19.75 -8.594 -1.336 1 96.19 69 VAL B CA 1
ATOM 2499 C C . VAL B 1 69 ? -20.719 -8.82 -2.488 1 96.19 69 VAL B C 1
ATOM 2501 O O . VAL B 1 69 ? -20.469 -8.391 -3.615 1 96.19 69 VAL B O 1
ATOM 2504 N N . ILE B 1 70 ? -21.766 -9.539 -2.242 1 96.88 70 ILE B N 1
ATOM 2505 C CA . ILE B 1 70 ? -22.812 -9.781 -3.232 1 96.88 70 ILE B CA 1
ATOM 2506 C C . ILE B 1 70 ? -23.781 -8.602 -3.248 1 96.88 70 ILE B C 1
ATOM 2508 O O . ILE B 1 70 ? -24.141 -8.094 -4.316 1 96.88 70 ILE B O 1
ATOM 2512 N N . ASN B 1 71 ? -24.203 -8.25 -2.117 1 92.44 71 ASN B N 1
ATOM 2513 C CA . ASN B 1 71 ? -25.062 -7.094 -1.873 1 92.44 71 ASN B CA 1
ATOM 2514 C C . ASN B 1 71 ? -24.891 -6.562 -0.452 1 92.44 71 ASN B C 1
ATOM 2516 O O . ASN B 1 71 ? -24.484 -7.297 0.447 1 92.44 71 ASN B O 1
ATOM 2520 N N . GLY B 1 72 ? -25.172 -5.266 -0.326 1 90.19 72 GLY B N 1
ATOM 2521 C CA . GLY B 1 72 ? -25.016 -4.645 0.98 1 90.19 72 GLY B CA 1
ATOM 2522 C C . GLY B 1 72 ? -23.797 -3.754 1.082 1 90.19 72 GLY B C 1
ATOM 2523 O O . GLY B 1 72 ? -23.375 -3.15 0.091 1 90.19 72 GLY B O 1
ATOM 2524 N N . LEU B 1 73 ? -23.375 -3.586 2.359 1 86.38 73 LEU B N 1
ATOM 2525 C CA . LEU B 1 73 ? -22.281 -2.652 2.641 1 86.38 73 LEU B CA 1
ATOM 2526 C C . LEU B 1 73 ? -21.5 -3.096 3.863 1 86.38 73 LEU B C 1
ATOM 2528 O O . LEU B 1 73 ? -22.062 -3.322 4.934 1 86.38 73 LEU B O 1
ATOM 2532 N N . VAL B 1 74 ? -20.203 -3.225 3.607 1 91.44 74 VAL B N 1
ATOM 2533 C CA . VAL B 1 74 ? -19.344 -3.66 4.695 1 91.44 74 VAL B CA 1
ATOM 2534 C C . VAL B 1 74 ? -18.312 -2.568 5.008 1 91.44 74 VAL B C 1
ATOM 2536 O O . VAL B 1 74 ? -17.703 -2.014 4.102 1 91.44 74 VAL B O 1
ATOM 2539 N N . ARG B 1 75 ? -18.156 -2.244 6.227 1 86.31 75 ARG B N 1
ATOM 2540 C CA . ARG B 1 75 ? -17.172 -1.27 6.688 1 86.31 75 ARG B CA 1
ATOM 2541 C C . ARG B 1 75 ? -15.906 -1.962 7.172 1 86.31 75 ARG B C 1
ATOM 2543 O O . ARG B 1 75 ? -15.969 -2.871 8.008 1 86.31 75 ARG B O 1
ATOM 2550 N N . LEU B 1 76 ? -14.812 -1.555 6.578 1 90.31 76 LEU B N 1
ATOM 2551 C CA . LEU B 1 76 ? -13.5 -2.047 6.992 1 90.31 76 LEU B CA 1
ATOM 2552 C C . LEU B 1 76 ? -12.852 -1.093 7.992 1 90.31 76 LEU B C 1
ATOM 2554 O O . LEU B 1 76 ? -12.727 0.104 7.723 1 90.31 76 LEU B O 1
ATOM 2558 N N . VAL B 1 77 ? -12.469 -1.69 9.164 1 85.62 77 VAL B N 1
ATOM 2559 C CA . VAL B 1 77 ? -11.922 -0.857 10.227 1 85.62 77 VAL B CA 1
ATOM 2560 C C . VAL B 1 77 ? -10.656 -1.5 10.789 1 85.62 77 VAL B C 1
ATOM 2562 O O . VAL B 1 77 ? -10.523 -2.727 10.797 1 85.62 77 VAL B O 1
ATOM 2565 N N . ARG B 1 78 ? -9.781 -0.665 11.133 1 86 78 ARG B N 1
ATOM 2566 C CA . ARG B 1 78 ? -8.562 -1.153 11.766 1 86 78 ARG B CA 1
ATOM 2567 C C . ARG B 1 78 ? -8.391 -0.56 13.164 1 86 78 ARG B C 1
ATOM 2569 O O . ARG B 1 78 ? -8.617 0.635 13.367 1 86 78 ARG B O 1
ATOM 2576 N N . SER B 1 79 ? -8.211 -1.455 14.062 1 81 79 SER B N 1
ATOM 2577 C CA . SER B 1 79 ? -7.891 -1 15.414 1 81 79 SER B CA 1
ATOM 2578 C C . SER B 1 79 ? -6.414 -0.655 15.547 1 81 79 SER B C 1
ATOM 2580 O O . SER B 1 79 ? -5.547 -1.501 15.305 1 81 79 SER B O 1
ATOM 2582 N N . GLY B 1 80 ? -6.246 0.603 15.695 1 66.94 80 GLY B N 1
ATOM 2583 C CA . GLY B 1 80 ? -4.863 1.024 15.875 1 66.94 80 GLY B CA 1
ATOM 2584 C C . GLY B 1 80 ? -4.254 0.547 17.172 1 66.94 80 GLY B C 1
ATOM 2585 O O . GLY B 1 80 ? -4.918 -0.119 17.969 1 66.94 80 GLY B O 1
ATOM 2586 N N . ARG B 1 81 ? -3.062 0.738 17.281 1 55.62 81 ARG B N 1
ATOM 2587 C CA . ARG B 1 81 ? -2.332 0.33 18.484 1 55.62 81 ARG B CA 1
ATOM 2588 C C . ARG B 1 81 ? -2.854 1.06 19.719 1 55.62 81 ARG B C 1
ATOM 2590 O O . ARG B 1 81 ? -2.764 0.543 20.828 1 55.62 81 ARG B O 1
ATOM 2597 N N . ASP B 1 82 ? -3.426 2.186 19.484 1 49.28 82 ASP B N 1
ATOM 2598 C CA . ASP B 1 82 ? -3.961 2.973 20.594 1 49.28 82 ASP B CA 1
ATOM 2599 C C . ASP B 1 82 ? -5.406 2.584 20.891 1 49.28 82 ASP B C 1
ATOM 2601 O O . ASP B 1 82 ? -6.035 3.15 21.797 1 49.28 82 ASP B O 1
ATOM 2605 N N . GLY B 1 83 ? -5.824 1.606 20.234 1 61.62 83 GLY B N 1
ATOM 2606 C CA . GLY B 1 83 ? -7.195 1.162 20.438 1 61.62 83 GLY B CA 1
ATOM 2607 C C . GLY B 1 83 ? -8.211 1.927 19.609 1 61.62 83 GLY B C 1
ATOM 2608 O O . GLY B 1 83 ? -9.383 1.558 19.562 1 61.62 83 GLY B O 1
ATOM 2609 N N . ARG B 1 84 ? -7.715 3.072 19.109 1 62.91 84 ARG B N 1
ATOM 2610 C CA . ARG B 1 84 ? -8.617 3.836 18.266 1 62.91 84 ARG B CA 1
ATOM 2611 C C . ARG B 1 84 ? -8.969 3.057 17 1 62.91 84 ARG B C 1
ATOM 2613 O O . ARG B 1 84 ? -8.117 2.393 16.406 1 62.91 84 ARG B O 1
ATOM 2620 N N . LEU B 1 85 ? -10.312 3 16.656 1 70.12 85 LEU B N 1
ATOM 2621 C CA . LEU B 1 85 ? -10.773 2.355 15.43 1 70.12 85 LEU B CA 1
ATOM 2622 C C . LEU B 1 85 ? -10.727 3.324 14.258 1 70.12 85 LEU B C 1
ATOM 2624 O O . LEU B 1 85 ? -11.242 4.441 14.344 1 70.12 85 LEU B O 1
ATOM 2628 N N . ALA B 1 86 ? -9.977 2.998 13.25 1 72.88 86 ALA B N 1
ATOM 2629 C CA . ALA B 1 86 ? -9.891 3.803 12.031 1 72.88 86 ALA B CA 1
ATOM 2630 C C . ALA B 1 86 ? -10.633 3.133 10.875 1 72.88 86 ALA B C 1
ATOM 2632 O O . ALA B 1 86 ? -10.336 1.986 10.523 1 72.88 86 ALA B O 1
ATOM 2633 N N . THR B 1 87 ? -11.633 3.848 10.391 1 77.94 87 THR B N 1
ATOM 2634 C CA . THR B 1 87 ? -12.32 3.32 9.211 1 77.94 87 THR B CA 1
ATOM 2635 C C . THR B 1 87 ? -11.438 3.428 7.973 1 77.94 87 THR B C 1
ATOM 2637 O O . THR B 1 87 ? -11.008 4.523 7.605 1 77.94 87 THR B O 1
ATOM 2640 N N . ILE B 1 88 ? -11.125 2.387 7.387 1 82.62 88 ILE B N 1
ATOM 2641 C CA . ILE B 1 88 ? -10.258 2.34 6.211 1 82.62 88 ILE B CA 1
ATOM 2642 C C . ILE B 1 88 ? -11.078 2.641 4.957 1 82.62 88 ILE B C 1
ATOM 2644 O O . ILE B 1 88 ? -10.734 3.531 4.18 1 82.62 88 ILE B O 1
ATOM 2648 N N . ARG B 1 89 ? -12.148 1.868 4.723 1 77.56 89 ARG B N 1
ATOM 2649 C CA . ARG B 1 89 ? -13.031 2.07 3.576 1 77.56 89 ARG B CA 1
ATOM 2650 C C . ARG B 1 89 ? -14.312 1.261 3.725 1 77.56 89 ARG B C 1
ATOM 2652 O O . ARG B 1 89 ? -14.406 0.386 4.59 1 77.56 89 ARG B O 1
ATOM 2659 N N . CYS B 1 90 ? -15.25 1.599 2.9 1 80.25 90 CYS B N 1
ATOM 2660 C CA . CYS B 1 90 ? -16.453 0.799 2.752 1 80.25 90 CYS B CA 1
ATOM 2661 C C . CYS B 1 90 ? -16.422 0.001 1.455 1 80.25 90 CYS B C 1
ATOM 2663 O O . CYS B 1 90 ? -15.969 0.499 0.425 1 80.25 90 CYS B O 1
ATOM 2665 N N . VAL B 1 91 ? -16.891 -1.181 1.589 1 87.12 91 VAL B N 1
ATOM 2666 C CA . VAL B 1 91 ? -16.859 -2.094 0.452 1 87.12 91 VAL B CA 1
ATOM 2667 C C . VAL B 1 91 ? -18.266 -2.451 0.019 1 87.12 91 VAL B C 1
ATOM 2669 O O . VAL B 1 91 ? -19.094 -2.871 0.84 1 87.12 91 VAL B O 1
ATOM 2672 N N . GLU B 1 92 ? -18.469 -2.254 -1.22 1 87.12 92 GLU B N 1
ATOM 2673 C CA . GLU B 1 92 ? -19.781 -2.535 -1.799 1 87.12 92 GLU B CA 1
ATOM 2674 C C . GLU B 1 92 ? -19.719 -3.74 -2.732 1 87.12 92 GLU B C 1
ATOM 2676 O O . GLU B 1 92 ? -18.734 -4.48 -2.74 1 87.12 92 GLU B O 1
ATOM 2681 N N . ARG B 1 93 ? -20.844 -3.977 -3.445 1 88.81 93 ARG B N 1
ATOM 2682 C C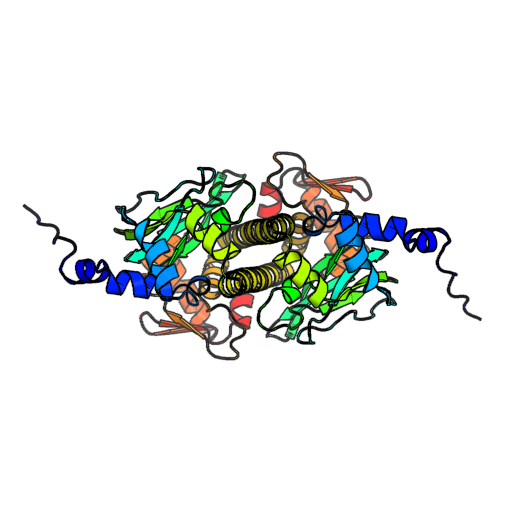A . ARG B 1 93 ? -20.969 -5.129 -4.332 1 88.81 93 ARG B CA 1
ATOM 2683 C C . ARG B 1 93 ? -19.75 -5.273 -5.223 1 88.81 93 ARG B C 1
ATOM 2685 O O . ARG B 1 93 ? -19.281 -4.297 -5.812 1 88.81 93 ARG B O 1
ATOM 2692 N N . GLY B 1 94 ? -19.219 -6.48 -5.242 1 92.88 94 GLY B N 1
ATOM 2693 C CA . GLY B 1 94 ? -18.094 -6.773 -6.109 1 92.88 94 GLY B CA 1
ATOM 2694 C C . GLY B 1 94 ? -16.75 -6.562 -5.43 1 92.88 94 GLY B C 1
ATOM 2695 O O . GLY B 1 94 ? -15.719 -7.047 -5.91 1 92.88 94 GLY B O 1
ATOM 2696 N N . GLY B 1 95 ? -16.781 -5.828 -4.324 1 93.62 95 GLY B N 1
ATOM 2697 C CA . GLY B 1 95 ? -15.57 -5.617 -3.559 1 93.62 95 GLY B CA 1
ATOM 2698 C C . GLY B 1 95 ? -15.125 -6.848 -2.791 1 93.62 95 GLY B C 1
ATOM 2699 O O . GLY B 1 95 ? -15.953 -7.684 -2.414 1 93.62 95 GLY B O 1
ATOM 2700 N N . THR B 1 96 ? -13.812 -6.941 -2.617 1 97.12 96 THR B N 1
ATOM 2701 C CA . THR B 1 96 ? -13.258 -8.078 -1.901 1 97.12 96 THR B CA 1
ATOM 2702 C C . THR B 1 96 ? -12.797 -7.668 -0.506 1 97.12 96 THR B C 1
ATOM 2704 O O . THR B 1 96 ? -12.445 -6.504 -0.279 1 97.12 96 THR B O 1
ATOM 2707 N N . LEU B 1 97 ? -12.914 -8.602 0.399 1 97.38 97 LEU B N 1
ATOM 2708 C CA . LEU B 1 97 ? -12.461 -8.438 1.774 1 97.38 97 LEU B CA 1
ATOM 2709 C C . LEU B 1 97 ? -11.555 -9.594 2.188 1 97.38 97 LEU B C 1
ATOM 2711 O O . LEU B 1 97 ? -11.812 -10.742 1.842 1 97.38 97 LEU B O 1
ATOM 2715 N N . GLY B 1 98 ? -10.492 -9.289 2.842 1 97.5 98 GLY B N 1
ATOM 2716 C CA . GLY B 1 98 ? -9.609 -10.305 3.391 1 97.5 98 GLY B CA 1
ATOM 2717 C C . GLY B 1 98 ? -8.492 -10.703 2.445 1 97.5 98 GLY B C 1
ATOM 2718 O O . GLY B 1 98 ? -7.668 -11.562 2.771 1 97.5 98 GLY B O 1
ATOM 2719 N N . GLU B 1 99 ? -8.414 -10.055 1.277 1 96.19 99 GLU B N 1
ATOM 2720 C CA . GLU B 1 99 ? -7.438 -10.477 0.278 1 96.19 99 GLU B CA 1
ATOM 2721 C C . GLU B 1 99 ? -6.02 -10.102 0.701 1 96.19 99 GLU B C 1
ATOM 2723 O O . GLU B 1 99 ? -5.07 -10.836 0.423 1 96.19 99 GLU B O 1
ATOM 2728 N N . LEU B 1 100 ? -5.863 -8.891 1.329 1 96.5 100 LEU B N 1
ATOM 2729 C CA . LEU B 1 100 ? -4.547 -8.523 1.83 1 96.5 100 LEU B CA 1
ATOM 2730 C C . LEU B 1 100 ? -4.086 -9.484 2.92 1 96.5 100 LEU B C 1
ATOM 2732 O O . LEU B 1 100 ? -2.92 -9.883 2.947 1 96.5 100 LEU B O 1
ATOM 2736 N N . SER B 1 101 ? -5.016 -9.844 3.797 1 97.06 101 SER B N 1
ATOM 2737 C CA . SER B 1 101 ? -4.723 -10.773 4.883 1 97.06 101 SER B CA 1
ATOM 2738 C C . SER B 1 101 ? -4.34 -12.148 4.344 1 97.06 101 SER B C 1
ATOM 2740 O O . SER B 1 101 ? -3.498 -12.836 4.93 1 97.06 101 SER B O 1
ATOM 2742 N N . MET B 1 102 ? -4.926 -12.484 3.256 1 96 102 MET B N 1
ATOM 2743 C CA . MET B 1 102 ? -4.68 -13.781 2.623 1 96 102 MET B CA 1
ATOM 2744 C C . MET B 1 102 ? -3.211 -13.922 2.234 1 96 102 MET B C 1
ATOM 2746 O O . MET B 1 102 ? -2.621 -14.992 2.4 1 96 102 MET B O 1
ATOM 2750 N N . VAL B 1 103 ? -2.613 -12.852 1.77 1 96.25 103 VAL B N 1
ATOM 2751 C CA . VAL B 1 103 ? -1.268 -12.961 1.218 1 96.25 103 VAL B CA 1
ATOM 2752 C C . VAL B 1 103 ? -0.245 -12.5 2.256 1 96.25 103 VAL B C 1
ATOM 2754 O O . VAL B 1 103 ? 0.964 -12.609 2.035 1 96.25 103 VAL B O 1
ATOM 2757 N N . SER B 1 104 ? -0.774 -11.992 3.34 1 94.69 104 SER B N 1
ATOM 2758 C CA . SER B 1 104 ? 0.141 -11.531 4.379 1 94.69 104 SER B CA 1
ATOM 2759 C C . SER B 1 104 ? 0.727 -12.703 5.16 1 94.69 104 SER B C 1
ATOM 2761 O O . SER B 1 104 ? 0.043 -13.703 5.395 1 94.69 104 SER B O 1
ATOM 2763 N N . GLY B 1 105 ? 1.922 -12.688 5.586 1 90.25 105 GLY B N 1
ATOM 2764 C CA . GLY B 1 105 ? 2.662 -13.742 6.258 1 90.25 105 GLY B CA 1
ATOM 2765 C C . GLY B 1 105 ? 2.012 -14.195 7.551 1 90.25 105 GLY B C 1
ATOM 2766 O O . GLY B 1 105 ? 1.852 -15.391 7.781 1 90.25 105 GLY B O 1
ATOM 2767 N N . PRO B 1 106 ? 1.562 -13.367 8.406 1 88.44 106 PRO B N 1
ATOM 2768 C CA . PRO B 1 106 ? 0.999 -13.742 9.703 1 88.44 106 PRO B CA 1
ATOM 2769 C C . PRO B 1 106 ? -0.251 -14.617 9.578 1 88.44 106 PRO B C 1
ATOM 2771 O O . PRO B 1 106 ? -0.598 -15.344 10.508 1 88.44 106 PRO B O 1
ATOM 2774 N N . GLY B 1 107 ? -0.985 -14.492 8.5 1 93.25 107 GLY B N 1
ATOM 2775 C CA . GLY B 1 107 ? -2.141 -15.352 8.281 1 93.25 107 GLY B CA 1
ATOM 2776 C C . GLY B 1 107 ? -3.334 -14.969 9.141 1 93.25 107 GLY B C 1
ATOM 2777 O O . GLY B 1 107 ? -4.137 -15.828 9.508 1 93.25 107 GLY B O 1
ATOM 2778 N N . ILE B 1 108 ? -3.367 -13.797 9.641 1 96.25 108 ILE B N 1
ATOM 2779 C CA . ILE B 1 108 ? -4.473 -13.266 10.43 1 96.25 108 ILE B CA 1
ATOM 2780 C C . ILE B 1 108 ? -5.117 -12.094 9.688 1 96.25 108 ILE B C 1
ATOM 2782 O O . ILE B 1 108 ? -4.508 -11.508 8.789 1 96.25 108 ILE B O 1
ATOM 2786 N N . TYR B 1 109 ? -6.379 -11.836 10.031 1 97.69 109 TYR B N 1
ATOM 2787 C CA . TYR B 1 109 ? -7.031 -10.68 9.422 1 97.69 109 TYR B CA 1
ATOM 2788 C C . TYR B 1 109 ? -6.383 -9.375 9.891 1 97.69 109 TYR B C 1
ATOM 2790 O O . TYR B 1 109 ? -6.219 -9.156 11.094 1 97.69 109 TYR B O 1
ATOM 2798 N N . LEU B 1 110 ? -6.047 -8.5 8.953 1 94.94 110 LEU B N 1
ATOM 2799 C CA . LEU B 1 110 ? -5.34 -7.258 9.242 1 94.94 110 LEU B CA 1
ATOM 2800 C C . LEU B 1 110 ? -6.316 -6.156 9.641 1 94.94 110 LEU B C 1
ATOM 2802 O O . LEU B 1 110 ? -5.906 -5.117 10.156 1 94.94 110 LEU B O 1
ATOM 2806 N N . TYR B 1 111 ? -7.602 -6.387 9.328 1 94.31 111 TYR B N 1
ATOM 2807 C CA . TYR B 1 111 ? -8.688 -5.449 9.609 1 94.31 111 TYR B CA 1
ATOM 2808 C C . TYR B 1 111 ? -9.883 -6.168 10.219 1 94.31 111 TYR B C 1
ATOM 2810 O O . TYR B 1 111 ? -9.914 -7.398 10.289 1 94.31 111 TYR B O 1
ATOM 2818 N N . CYS B 1 112 ? -10.82 -5.34 10.719 1 94.5 112 CYS B N 1
ATOM 2819 C CA . CYS B 1 112 ? -12.164 -5.809 11.023 1 94.5 112 CYS B CA 1
ATOM 2820 C C . CYS B 1 112 ? -13.133 -5.449 9.906 1 94.5 112 CYS B C 1
ATOM 2822 O O . CYS B 1 112 ? -12.906 -4.488 9.172 1 94.5 112 CYS B O 1
ATOM 2824 N N . ALA B 1 113 ? -14.094 -6.242 9.766 1 96.19 113 ALA B N 1
ATOM 2825 C CA . ALA B 1 113 ? -15.156 -5.969 8.789 1 96.19 113 ALA B CA 1
ATOM 2826 C C . ALA B 1 113 ? -16.531 -6.086 9.438 1 96.19 113 ALA B C 1
ATOM 2828 O O . ALA B 1 113 ? -16.875 -7.121 10.016 1 96.19 113 ALA B O 1
ATOM 2829 N N . GLU B 1 114 ? -17.266 -5.02 9.344 1 93.12 114 GLU B N 1
ATOM 2830 C CA . GLU B 1 114 ? -18.594 -4.945 9.93 1 93.12 114 GLU B CA 1
ATOM 2831 C C . GLU B 1 114 ? -19.656 -4.617 8.875 1 93.12 114 GLU B C 1
ATOM 2833 O O . GLU B 1 114 ? -19.453 -3.709 8.062 1 93.12 114 GLU B O 1
ATOM 2838 N N . ALA B 1 115 ? -20.781 -5.402 8.938 1 94.56 115 ALA B N 1
ATOM 2839 C CA . ALA B 1 115 ? -21.891 -5.059 8.047 1 94.56 115 ALA B CA 1
ATOM 2840 C C . ALA B 1 115 ? -22.641 -3.838 8.555 1 94.56 115 ALA B C 1
ATOM 2842 O O . ALA B 1 115 ? -23.062 -3.795 9.711 1 94.56 115 ALA B O 1
ATOM 2843 N N . LEU B 1 116 ? -22.734 -2.863 7.684 1 85.56 116 LEU B N 1
ATOM 2844 C CA . LEU B 1 116 ? -23.453 -1.655 8.078 1 85.56 116 LEU B CA 1
ATOM 2845 C C . LEU B 1 116 ? -24.953 -1.811 7.848 1 85.56 116 LEU B C 1
ATOM 2847 O O . LEU B 1 116 ? -25.75 -1.03 8.375 1 85.56 116 LEU B O 1
ATOM 2851 N N . ARG B 1 117 ? -25.422 -2.76 7.082 1 87.25 117 ARG B N 1
ATOM 2852 C CA . ARG B 1 117 ? -26.797 -3.188 6.816 1 87.25 117 ARG B CA 1
ATOM 2853 C C . ARG B 1 117 ? -26.844 -4.668 6.453 1 87.25 117 ARG B C 1
ATOM 2855 O O . ARG B 1 117 ? -25.812 -5.348 6.453 1 87.25 117 ARG B O 1
ATOM 2862 N N . ARG B 1 118 ? -28.031 -5.082 6.258 1 93 118 ARG B N 1
ATOM 2863 C CA . ARG B 1 118 ? -28.125 -6.469 5.809 1 93 118 ARG B CA 1
ATOM 2864 C C . ARG B 1 118 ? -27.234 -6.707 4.586 1 93 118 ARG B C 1
ATOM 2866 O O . ARG B 1 118 ? -27.359 -6.004 3.578 1 93 118 ARG B O 1
ATOM 2873 N N . THR B 1 119 ? -26.281 -7.582 4.699 1 94.88 119 THR B N 1
ATOM 2874 C CA . THR B 1 119 ? -25.25 -7.789 3.689 1 94.88 119 THR B CA 1
ATOM 2875 C C . THR B 1 119 ? -25.078 -9.273 3.391 1 94.88 119 THR B C 1
ATOM 2877 O O . THR B 1 119 ? -25.109 -10.109 4.305 1 94.88 119 THR B O 1
ATOM 2880 N N . GLN B 1 120 ? -24.984 -9.594 2.172 1 97.44 120 GLN B N 1
ATOM 2881 C CA . GLN B 1 120 ? -24.656 -10.938 1.73 1 97.44 120 GLN B CA 1
ATOM 2882 C C . GLN B 1 120 ? -23.266 -10.969 1.077 1 97.44 120 GLN B C 1
ATOM 2884 O O . GLN B 1 120 ? -22.938 -10.094 0.274 1 97.44 120 GLN B O 1
ATOM 2889 N N . VAL B 1 121 ? -22.5 -11.953 1.484 1 98.12 121 VAL B N 1
ATOM 2890 C CA . VAL B 1 121 ? -21.156 -12.062 0.952 1 98.12 121 VAL B CA 1
ATOM 2891 C C . VAL B 1 121 ? -20.906 -13.484 0.448 1 98.12 121 VAL B C 1
ATOM 2893 O O . VAL B 1 121 ? -21.469 -14.445 0.982 1 98.12 121 VAL B O 1
ATOM 2896 N N . LEU B 1 122 ? -20.172 -13.562 -0.61 1 98.06 122 LEU B N 1
ATOM 2897 C CA . LEU B 1 122 ? -19.625 -14.836 -1.057 1 98.06 122 LEU B CA 1
ATOM 2898 C C . LEU B 1 122 ? -18.375 -15.211 -0.26 1 98.06 122 LEU B C 1
ATOM 2900 O O . LEU B 1 122 ? -17.453 -14.398 -0.14 1 98.06 122 LEU B O 1
ATOM 2904 N N . VAL B 1 123 ? -18.391 -16.375 0.309 1 98.31 123 VAL B N 1
ATOM 2905 C CA . VAL B 1 123 ? -17.281 -16.844 1.141 1 98.31 123 VAL B CA 1
ATOM 2906 C C . VAL B 1 123 ? -16.422 -17.828 0.348 1 98.31 123 VAL B C 1
ATOM 2908 O O . VAL B 1 123 ? -16.922 -18.844 -0.141 1 98.31 123 VAL B O 1
ATOM 2911 N N . ILE B 1 124 ? -15.156 -17.531 0.194 1 97.81 124 ILE B N 1
ATOM 2912 C CA . ILE B 1 124 ? -14.219 -18.391 -0.522 1 97.81 124 ILE B CA 1
ATOM 2913 C C . ILE B 1 124 ? -13.055 -18.766 0.39 1 97.81 124 ILE B C 1
ATOM 2915 O O . ILE B 1 124 ? -12.461 -17.891 1.034 1 97.81 124 ILE B O 1
ATOM 2919 N N . PRO B 1 125 ? -12.734 -20.047 0.523 1 97.69 125 PRO B N 1
ATOM 2920 C CA . PRO B 1 125 ? -11.555 -20.406 1.319 1 97.69 125 PRO B CA 1
ATOM 2921 C C . PRO B 1 125 ? -10.281 -19.734 0.821 1 97.69 125 PRO B C 1
ATOM 2923 O O . PRO B 1 125 ? -10 -19.75 -0.381 1 97.69 125 PRO B O 1
ATOM 2926 N N . ALA B 1 126 ? -9.531 -19.125 1.75 1 97 126 ALA B N 1
ATOM 2927 C CA . ALA B 1 126 ? -8.297 -18.422 1.406 1 97 126 ALA B CA 1
ATOM 2928 C C . ALA B 1 126 ? -7.305 -19.359 0.727 1 97 126 ALA B C 1
ATOM 2930 O O . ALA B 1 126 ? -6.566 -18.953 -0.172 1 97 126 ALA B O 1
ATOM 2931 N N . ALA B 1 127 ? -7.316 -20.641 1.122 1 95.69 127 ALA B N 1
ATOM 2932 C CA . ALA B 1 127 ? -6.41 -21.625 0.559 1 95.69 127 ALA B CA 1
ATOM 2933 C C . ALA B 1 127 ? -6.645 -21.797 -0.939 1 95.69 127 ALA B C 1
ATOM 2935 O O . ALA B 1 127 ? -5.695 -21.969 -1.708 1 95.69 127 ALA B O 1
ATOM 2936 N N . ARG B 1 128 ? -7.875 -21.766 -1.363 1 95.94 128 ARG B N 1
ATOM 2937 C CA . ARG B 1 128 ? -8.211 -21.891 -2.777 1 95.94 128 ARG B CA 1
ATOM 2938 C C . ARG B 1 128 ? -7.734 -20.688 -3.564 1 95.94 128 ARG B C 1
ATOM 2940 O O . ARG B 1 128 ? -7.238 -20.812 -4.684 1 95.94 128 ARG B O 1
ATOM 2947 N N . CYS B 1 129 ? -7.922 -19.531 -2.961 1 96.12 129 CYS B N 1
ATOM 2948 C CA . CYS B 1 129 ? -7.457 -18.312 -3.602 1 96.12 129 CYS B CA 1
ATOM 2949 C C . CYS B 1 129 ? -5.941 -18.312 -3.752 1 96.12 129 CYS B C 1
ATOM 2951 O O . CYS B 1 129 ? -5.414 -17.922 -4.797 1 96.12 129 CYS B O 1
ATOM 2953 N N . ARG B 1 130 ? -5.25 -18.75 -2.723 1 95 130 ARG B N 1
ATOM 2954 C CA . ARG B 1 130 ? -3.795 -18.844 -2.789 1 95 130 ARG B CA 1
ATOM 2955 C C . ARG B 1 130 ? -3.361 -19.797 -3.896 1 95 130 ARG B C 1
ATOM 2957 O O . ARG B 1 130 ? -2.393 -19.531 -4.609 1 95 130 ARG B O 1
ATOM 2964 N N . GLU B 1 131 ? -4.055 -20.875 -4.016 1 94.12 131 GLU B N 1
ATOM 2965 C CA . GLU B 1 131 ? -3.758 -21.828 -5.066 1 94.12 131 GLU B CA 1
ATOM 2966 C C . GLU B 1 131 ? -3.906 -21.203 -6.449 1 94.12 131 GLU B C 1
ATOM 2968 O O . GLU B 1 131 ? -3.1 -21.469 -7.344 1 94.12 131 GLU B O 1
ATOM 2973 N N . ILE B 1 132 ? -4.887 -20.422 -6.594 1 94.19 132 ILE B N 1
ATOM 2974 C CA . ILE B 1 132 ? -5.113 -19.734 -7.859 1 94.19 132 ILE B CA 1
ATOM 2975 C C . ILE B 1 132 ? -3.939 -18.812 -8.164 1 94.19 132 ILE B C 1
ATOM 2977 O O . ILE B 1 132 ? -3.43 -18.797 -9.289 1 94.19 132 ILE B O 1
ATOM 2981 N N . LEU B 1 133 ? -3.488 -18.062 -7.184 1 93.38 133 LEU B N 1
ATOM 2982 C CA . LEU B 1 133 ? -2.363 -17.156 -7.375 1 93.38 133 LEU B CA 1
ATOM 2983 C C . LEU B 1 133 ? -1.088 -17.922 -7.691 1 93.38 133 LEU B C 1
ATOM 2985 O O . LEU B 1 133 ? -0.243 -17.453 -8.453 1 93.38 133 LEU B O 1
ATOM 2989 N N . ASP B 1 134 ? -0.98 -19.094 -7.156 1 91.88 134 ASP B N 1
ATOM 2990 C CA . ASP B 1 134 ? 0.201 -19.922 -7.391 1 91.88 134 ASP B CA 1
ATOM 2991 C C . ASP B 1 134 ? 0.168 -20.547 -8.781 1 91.88 134 ASP B C 1
ATOM 2993 O O . ASP B 1 134 ? 1.193 -20.625 -9.461 1 91.88 134 ASP B O 1
ATOM 2997 N N . ARG B 1 135 ? -0.997 -20.922 -9.234 1 92.12 135 ARG B N 1
ATOM 2998 C CA . ARG B 1 135 ? -1.111 -21.75 -10.43 1 92.12 135 ARG B CA 1
ATOM 2999 C C . ARG B 1 135 ? -1.387 -20.891 -11.664 1 92.12 135 ARG B C 1
ATOM 3001 O O . ARG B 1 135 ? -1.18 -21.328 -12.797 1 92.12 135 ARG B O 1
ATOM 3008 N N . HIS B 1 136 ? -1.893 -19.75 -11.453 1 93.62 136 HIS B N 1
ATOM 3009 C CA . HIS B 1 136 ? -2.266 -18.891 -12.57 1 93.62 136 HIS B CA 1
ATOM 3010 C C . HIS B 1 136 ? -1.456 -17.594 -12.57 1 93.62 136 HIS B C 1
ATOM 3012 O O . HIS B 1 136 ? -1.851 -16.609 -11.938 1 93.62 136 HIS B O 1
ATOM 3018 N N . PRO B 1 137 ? -0.387 -17.578 -13.383 1 92.5 137 PRO B N 1
ATOM 3019 C CA . PRO B 1 137 ? 0.529 -16.438 -13.367 1 92.5 137 PRO B CA 1
ATOM 3020 C C . PRO B 1 137 ? -0.164 -15.117 -13.719 1 92.5 137 PRO B C 1
ATOM 3022 O O . PRO B 1 137 ? 0.201 -14.062 -13.195 1 92.5 137 PRO B O 1
ATOM 3025 N N . GLU B 1 138 ? -1.136 -15.203 -14.578 1 93.75 138 GLU B N 1
ATOM 3026 C CA . GLU B 1 138 ? -1.837 -13.984 -14.984 1 93.75 138 GLU B CA 1
ATOM 3027 C C . GLU B 1 138 ? -2.615 -13.391 -13.812 1 93.75 138 GLU B C 1
ATOM 3029 O O . GLU B 1 138 ? -2.639 -12.172 -13.641 1 93.75 138 GLU B O 1
ATOM 3034 N N . CYS B 1 139 ? -3.273 -14.242 -13.008 1 94.88 139 CYS B N 1
ATOM 3035 C CA . CYS B 1 139 ? -3.996 -13.789 -11.82 1 94.88 139 CYS B CA 1
ATOM 3036 C C . CYS B 1 139 ? -3.043 -13.18 -10.797 1 94.88 139 CYS B C 1
ATOM 3038 O O . CYS B 1 139 ? -3.318 -12.117 -10.242 1 94.88 139 CYS B O 1
ATOM 3040 N N . ARG B 1 140 ? -1.945 -13.836 -10.648 1 95.12 140 ARG B N 1
ATOM 3041 C CA . ARG B 1 140 ? -0.93 -13.383 -9.711 1 95.12 140 ARG B CA 1
ATOM 3042 C C . ARG B 1 140 ? -0.37 -12.023 -10.125 1 95.12 140 ARG B C 1
ATOM 3044 O O . ARG B 1 140 ? -0.213 -11.125 -9.289 1 95.12 140 ARG B O 1
ATOM 3051 N N . ALA B 1 141 ? -0.052 -11.914 -11.422 1 94.44 141 ALA B N 1
ATOM 3052 C CA . ALA B 1 141 ? 0.496 -10.672 -11.953 1 94.44 141 ALA B CA 1
ATOM 3053 C C . ALA B 1 141 ? -0.479 -9.516 -11.75 1 94.44 141 ALA B C 1
ATOM 3055 O O . ALA B 1 141 ? -0.079 -8.414 -11.344 1 94.44 141 ALA B O 1
ATOM 3056 N N . GLU B 1 142 ? -1.707 -9.742 -11.992 1 95.06 142 GLU B N 1
ATOM 3057 C CA . GLU B 1 142 ? -2.73 -8.711 -11.805 1 95.06 142 GLU B CA 1
ATOM 3058 C C . GLU B 1 142 ? -2.861 -8.32 -10.336 1 95.06 142 GLU B C 1
ATOM 3060 O O . GLU B 1 142 ? -2.961 -7.137 -10.008 1 95.06 142 GLU B O 1
ATOM 3065 N N . PHE B 1 143 ? -2.812 -9.359 -9.508 1 96.38 143 PHE B N 1
ATOM 3066 C CA . PHE B 1 143 ? -2.916 -9.117 -8.07 1 96.38 143 PHE B CA 1
ATOM 3067 C C . PHE B 1 143 ? -1.757 -8.258 -7.582 1 96.38 143 PHE B C 1
ATOM 3069 O O . PHE B 1 143 ? -1.967 -7.254 -6.902 1 96.38 143 PHE B O 1
ATOM 3076 N N . MET B 1 144 ? -0.591 -8.594 -7.945 1 95.81 144 MET B N 1
ATOM 3077 C CA . MET B 1 144 ? 0.607 -7.875 -7.531 1 95.81 144 MET B CA 1
ATOM 3078 C C . MET B 1 144 ? 0.614 -6.461 -8.102 1 95.81 144 MET B C 1
ATOM 3080 O O . MET B 1 144 ? 0.996 -5.512 -7.414 1 95.81 144 MET B O 1
ATOM 3084 N N . SER B 1 145 ? 0.232 -6.359 -9.328 1 95.94 145 SER B N 1
ATOM 3085 C CA . SER B 1 145 ? 0.178 -5.047 -9.961 1 95.94 145 SER B CA 1
ATOM 3086 C C . SER B 1 145 ? -0.766 -4.109 -9.219 1 95.94 145 SER B C 1
ATOM 3088 O O . SER B 1 145 ? -0.416 -2.959 -8.945 1 95.94 145 SER B O 1
ATOM 3090 N N . ARG B 1 146 ? -1.894 -4.613 -8.883 1 93.69 146 ARG B N 1
ATOM 3091 C CA . ARG B 1 146 ? -2.873 -3.795 -8.172 1 93.69 146 ARG B CA 1
ATOM 3092 C C . ARG B 1 146 ? -2.35 -3.375 -6.805 1 93.69 146 ARG B C 1
ATOM 3094 O O . ARG B 1 146 ? -2.52 -2.225 -6.395 1 93.69 146 ARG B O 1
ATOM 3101 N N . LEU B 1 147 ? -1.739 -4.309 -6.109 1 95.19 147 LEU B N 1
ATOM 3102 C CA . LEU B 1 147 ? -1.161 -3.98 -4.812 1 95.19 147 LEU B CA 1
ATOM 3103 C C . LEU B 1 147 ? -0.1 -2.895 -4.949 1 95.19 147 LEU B C 1
ATOM 3105 O O . LEU B 1 147 ? -0.077 -1.94 -4.168 1 95.19 147 LEU B O 1
ATOM 3109 N N . ALA B 1 148 ? 0.76 -3.059 -5.91 1 95.56 148 ALA B N 1
ATOM 3110 C CA . ALA B 1 148 ? 1.848 -2.107 -6.129 1 95.56 148 ALA B CA 1
ATOM 3111 C C . ALA B 1 148 ? 1.305 -0.719 -6.453 1 95.56 148 ALA B C 1
ATOM 3113 O O . ALA B 1 148 ? 1.776 0.282 -5.91 1 95.56 148 ALA B O 1
ATOM 3114 N N . LEU B 1 149 ? 0.359 -0.653 -7.316 1 92 149 LEU B N 1
ATOM 3115 C CA . LEU B 1 149 ? -0.214 0.622 -7.734 1 92 149 LEU B CA 1
ATOM 3116 C C . LEU B 1 149 ? -0.973 1.28 -6.586 1 92 149 LEU B C 1
ATOM 3118 O O . LEU B 1 149 ? -0.85 2.488 -6.367 1 92 149 LEU B O 1
ATOM 3122 N N . GLU B 1 150 ? -1.757 0.459 -5.863 1 91.44 150 GLU B N 1
ATOM 3123 C CA . GLU B 1 150 ? -2.479 1.003 -4.715 1 91.44 150 GLU B CA 1
ATOM 3124 C C . GLU B 1 150 ? -1.515 1.539 -3.66 1 91.44 150 GLU B C 1
ATOM 3126 O O . GLU B 1 150 ? -1.715 2.635 -3.129 1 91.44 150 GLU B O 1
ATOM 3131 N N . LEU B 1 151 ? -0.463 0.765 -3.342 1 93.19 151 LEU B N 1
ATOM 3132 C CA . LEU B 1 151 ? 0.541 1.219 -2.387 1 93.19 151 LEU B CA 1
ATOM 3133 C C . LEU B 1 151 ? 1.188 2.52 -2.854 1 93.19 151 LEU B C 1
ATOM 3135 O O . LEU B 1 151 ? 1.369 3.447 -2.061 1 93.19 151 LEU B O 1
ATOM 3139 N N . THR B 1 152 ? 1.514 2.588 -4.133 1 89.94 152 THR B N 1
ATOM 3140 C CA . THR B 1 152 ? 2.111 3.789 -4.703 1 89.94 152 THR B CA 1
ATOM 3141 C C . THR B 1 152 ? 1.204 5 -4.488 1 89.94 152 THR B C 1
ATOM 3143 O O . THR B 1 152 ? 1.662 6.051 -4.043 1 89.94 152 THR B O 1
ATOM 3146 N N . ASP B 1 153 ? -0.05 4.852 -4.734 1 83.88 153 ASP B N 1
ATOM 3147 C CA . ASP B 1 153 ? -1.017 5.934 -4.57 1 83.88 153 ASP B CA 1
ATOM 3148 C C . ASP B 1 153 ? -1.101 6.383 -3.113 1 83.88 153 ASP B C 1
ATOM 3150 O O . ASP B 1 153 ? -1.145 7.578 -2.828 1 83.88 153 ASP B O 1
ATOM 3154 N N . ARG B 1 154 ? -1.136 5.395 -2.221 1 84.19 154 ARG B N 1
ATOM 3155 C CA . ARG B 1 154 ? -1.24 5.723 -0.803 1 84.19 154 ARG B CA 1
ATOM 3156 C C . ARG B 1 154 ? 0.017 6.43 -0.31 1 84.19 154 ARG B C 1
ATOM 3158 O O . ARG B 1 154 ? -0.06 7.336 0.523 1 84.19 154 ARG B O 1
ATOM 3165 N N . LEU B 1 155 ? 1.189 6.02 -0.766 1 83.88 155 LEU B N 1
ATOM 3166 C CA . LEU B 1 155 ? 2.445 6.676 -0.418 1 83.88 155 LEU B CA 1
ATOM 3167 C C . LEU B 1 155 ? 2.457 8.117 -0.906 1 83.88 155 LEU B C 1
ATOM 3169 O O . LEU B 1 155 ? 2.902 9.016 -0.188 1 83.88 155 LEU B O 1
ATOM 3173 N N . GLU B 1 156 ? 1.984 8.297 -2.064 1 78.19 156 GLU B N 1
ATOM 3174 C CA . GLU B 1 156 ? 1.879 9.656 -2.594 1 78.19 156 GLU B CA 1
ATOM 3175 C C . GLU B 1 156 ? 0.925 10.5 -1.754 1 78.19 156 GLU B C 1
ATOM 3177 O O . GLU B 1 156 ? 1.238 11.641 -1.411 1 78.19 156 GLU B O 1
ATOM 3182 N N . ASP B 1 157 ? -0.25 9.906 -1.489 1 73.31 157 ASP B N 1
ATOM 3183 C CA . ASP B 1 157 ? -1.226 10.609 -0.661 1 73.31 157 ASP B CA 1
ATOM 3184 C C . ASP B 1 157 ? -0.6 11.07 0.653 1 73.31 157 ASP B C 1
ATOM 3186 O O . ASP B 1 157 ? -0.773 12.227 1.06 1 73.31 157 ASP B O 1
ATOM 3190 N N . LEU B 1 158 ? 0.06 10.18 1.288 1 73.88 158 LEU B N 1
ATOM 3191 C CA . LEU B 1 158 ? 0.676 10.469 2.578 1 73.88 158 LEU B CA 1
ATOM 3192 C C . LEU B 1 158 ? 1.729 11.562 2.447 1 73.88 158 LEU B C 1
ATOM 3194 O O . LEU B 1 158 ? 1.813 12.453 3.295 1 73.88 158 LEU B O 1
ATOM 3198 N N . ALA B 1 159 ? 2.539 11.43 1.415 1 72.62 159 ALA B N 1
ATOM 3199 C CA . ALA B 1 159 ? 3.578 12.43 1.184 1 72.62 159 ALA B CA 1
ATOM 3200 C C . ALA B 1 159 ? 2.975 13.82 1.001 1 72.62 159 ALA B C 1
ATOM 3202 O O . ALA B 1 159 ? 3.496 14.805 1.531 1 72.62 159 ALA B O 1
ATOM 3203 N N . LEU B 1 160 ? 1.904 13.938 0.305 1 67.81 160 LEU B N 1
ATOM 3204 C CA . LEU B 1 160 ? 1.246 15.211 0.045 1 67.81 160 LEU B CA 1
ATOM 3205 C C . LEU B 1 160 ? 0.631 15.781 1.321 1 67.81 160 LEU B C 1
ATOM 3207 O O . LEU B 1 160 ? 0.712 16.984 1.573 1 67.81 160 LEU B O 1
ATOM 3211 N N . LEU B 1 161 ? -0.008 14.906 2.049 1 62.72 161 LEU B N 1
ATOM 3212 C CA . LEU B 1 161 ? -0.658 15.336 3.283 1 62.72 161 LEU B CA 1
ATOM 3213 C C . LEU B 1 161 ? 0.372 15.797 4.309 1 62.72 161 LEU B C 1
ATOM 3215 O O . LEU B 1 161 ? 0.093 16.688 5.117 1 62.72 161 LEU B O 1
ATOM 3219 N N . THR B 1 162 ? 1.454 15.234 4.34 1 57.41 162 THR B N 1
ATOM 3220 C CA . THR B 1 162 ? 2.459 15.547 5.348 1 57.41 162 THR B CA 1
ATOM 3221 C C . THR B 1 162 ? 3.367 16.688 4.879 1 57.41 162 THR B C 1
ATOM 3223 O O . THR B 1 162 ? 4.113 17.25 5.672 1 57.41 162 THR B O 1
ATOM 3226 N N . GLN B 1 163 ? 3.391 16.984 3.615 1 55.69 163 GLN B N 1
ATOM 3227 C CA . GLN B 1 163 ? 4.176 18.109 3.113 1 55.69 163 GLN B CA 1
ATOM 3228 C C . GLN B 1 163 ? 3.553 19.438 3.514 1 55.69 163 GLN B C 1
ATOM 3230 O O . GLN B 1 163 ? 4.242 20.453 3.578 1 55.69 163 GLN B O 1
ATOM 3235 N N . ALA B 1 164 ? 2.182 19.516 3.709 1 51.34 164 ALA B N 1
ATOM 3236 C CA . ALA B 1 164 ? 1.546 20.812 3.932 1 51.34 164 ALA B CA 1
ATOM 3237 C C . ALA B 1 164 ? 2.031 21.438 5.23 1 51.34 164 ALA B C 1
ATOM 3239 O O . ALA B 1 164 ? 2.123 22.672 5.336 1 51.34 164 ALA B O 1
ATOM 3240 N N . ASP B 1 165 ? 2.121 20.859 6.309 1 55.5 165 ASP B N 1
ATOM 3241 C CA . ASP B 1 165 ? 2.547 21.531 7.531 1 55.5 165 ASP B CA 1
ATOM 3242 C C . ASP B 1 165 ? 3.809 20.891 8.102 1 55.5 165 ASP B C 1
ATOM 3244 O O . ASP B 1 165 ? 4.047 19.703 7.906 1 55.5 165 ASP B O 1
ATOM 3248 N N . ALA B 1 166 ? 4.695 21.844 8.57 1 59.56 166 ALA B N 1
ATOM 3249 C CA . ALA B 1 166 ? 6.047 21.484 8.992 1 59.56 166 ALA B CA 1
ATOM 3250 C C . ALA B 1 166 ? 6.02 20.328 10 1 59.56 166 ALA B C 1
ATOM 3252 O O . ALA B 1 166 ? 6.832 19.406 9.914 1 59.56 166 ALA B O 1
ATOM 3253 N N . MET B 1 167 ? 5.043 20.391 10.852 1 63.31 167 MET B N 1
ATOM 3254 C CA . MET B 1 167 ? 4.953 19.344 11.875 1 63.31 167 MET B CA 1
ATOM 3255 C C . MET B 1 167 ? 4.488 18.031 11.266 1 63.31 167 MET B C 1
ATOM 3257 O O . MET B 1 167 ? 5.062 16.969 11.547 1 63.31 167 MET B O 1
ATOM 3261 N N . SER B 1 168 ? 3.576 18.172 10.469 1 64.38 168 SER B N 1
ATOM 3262 C CA . SER B 1 168 ? 3.055 16.969 9.828 1 64.38 168 SER B CA 1
ATOM 3263 C C . SER B 1 168 ? 4.121 16.281 8.977 1 64.38 168 SER B C 1
ATOM 3265 O O . SER B 1 168 ? 4.211 15.062 8.945 1 64.38 168 SER B O 1
ATOM 3267 N N . ARG B 1 169 ? 4.855 17.094 8.391 1 62.88 169 ARG B N 1
ATOM 3268 C CA . ARG B 1 169 ? 5.953 16.562 7.59 1 62.88 169 ARG B CA 1
ATOM 3269 C C . ARG B 1 169 ? 6.98 15.852 8.461 1 62.88 169 ARG B C 1
ATOM 3271 O O . ARG B 1 169 ? 7.461 14.773 8.117 1 62.88 169 ARG B O 1
ATOM 3278 N N . LEU B 1 170 ? 7.266 16.484 9.547 1 69.69 170 LEU B N 1
ATOM 3279 C CA . LEU B 1 170 ? 8.242 15.922 10.469 1 69.69 170 LEU B CA 1
ATOM 3280 C C . LEU B 1 170 ? 7.738 14.602 11.055 1 69.69 170 LEU B C 1
ATOM 3282 O O . LEU B 1 170 ? 8.453 13.602 11.039 1 69.69 170 LEU B O 1
ATOM 3286 N N . VAL B 1 171 ? 6.535 14.625 11.484 1 70.44 171 VAL B N 1
ATOM 3287 C CA . VAL B 1 171 ? 5.957 13.445 12.125 1 70.44 171 VAL B CA 1
ATOM 3288 C C . VAL B 1 171 ? 5.836 12.312 11.109 1 70.44 171 VAL B C 1
ATOM 3290 O O . VAL B 1 171 ? 6.164 11.164 11.414 1 70.44 171 VAL B O 1
ATOM 3293 N N . SER B 1 172 ? 5.348 12.695 9.984 1 65.62 172 SER B N 1
ATOM 3294 C CA . SER B 1 172 ? 5.223 11.688 8.93 1 65.62 172 SER B CA 1
ATOM 3295 C C . SER B 1 172 ? 6.566 11.047 8.617 1 65.62 172 SER B C 1
ATOM 3297 O O . SER B 1 172 ? 6.652 9.828 8.43 1 65.62 172 SER B O 1
ATOM 3299 N N . TYR B 1 173 ? 7.602 11.805 8.531 1 63.28 173 TYR B N 1
ATOM 3300 C CA . TYR B 1 173 ? 8.945 11.312 8.273 1 63.28 173 TYR B CA 1
ATOM 3301 C C . TYR B 1 173 ? 9.383 10.328 9.352 1 63.28 173 TYR B C 1
ATOM 3303 O O . TYR B 1 173 ? 9.891 9.242 9.047 1 63.28 173 TYR B O 1
ATOM 3311 N N . ILE B 1 174 ? 9.188 10.672 10.609 1 69.19 174 ILE B N 1
ATOM 3312 C CA . ILE B 1 174 ? 9.602 9.844 11.734 1 69.19 174 ILE B CA 1
ATOM 3313 C C . ILE B 1 174 ? 8.883 8.5 11.688 1 69.19 174 ILE B C 1
ATOM 3315 O O . ILE B 1 174 ? 9.508 7.453 11.875 1 69.19 174 ILE B O 1
ATOM 3319 N N . LEU B 1 175 ? 7.648 8.586 11.32 1 65.81 175 LEU B N 1
ATOM 3320 C CA . LEU B 1 175 ? 6.84 7.375 11.312 1 65.81 175 LEU B CA 1
ATOM 3321 C C . LEU B 1 175 ? 7.277 6.434 10.203 1 65.81 175 LEU B C 1
ATOM 3323 O O . LEU B 1 175 ? 7.266 5.215 10.375 1 65.81 175 LEU B O 1
ATOM 3327 N N . ARG B 1 176 ? 7.641 7.031 9.125 1 59.19 176 ARG B N 1
ATOM 3328 C CA . ARG B 1 176 ? 8.078 6.234 7.98 1 59.19 176 ARG B CA 1
ATOM 3329 C C . ARG B 1 176 ? 9.406 5.547 8.273 1 59.19 176 ARG B C 1
ATOM 3331 O O . ARG B 1 176 ? 9.727 4.52 7.668 1 59.19 176 ARG B O 1
ATOM 3338 N N . GLN B 1 177 ? 10.195 6.133 9.078 1 58.25 177 GLN B N 1
ATOM 3339 C CA . GLN B 1 177 ? 11.492 5.57 9.43 1 58.25 177 GLN B CA 1
ATOM 3340 C C . GLN B 1 177 ? 11.344 4.402 10.398 1 58.25 177 GLN B C 1
ATOM 3342 O O . GLN B 1 177 ? 12.297 3.662 10.648 1 58.25 177 GLN B O 1
ATOM 3347 N N . LEU B 1 178 ? 10.109 4.281 10.953 1 59.28 178 LEU B N 1
ATOM 3348 C CA . LEU B 1 178 ? 9.891 3.205 11.906 1 59.28 178 LEU B CA 1
ATOM 3349 C C . LEU B 1 178 ? 9.836 1.854 11.203 1 59.28 178 LEU B C 1
ATOM 3351 O O . LEU B 1 178 ? 9.344 1.756 10.078 1 59.28 178 LEU B O 1
ATOM 3355 N N . PRO B 1 179 ? 10.672 0.925 11.688 1 46.28 179 PRO B N 1
ATOM 3356 C CA . PRO B 1 179 ? 10.633 -0.408 11.086 1 46.28 179 PRO B CA 1
ATOM 3357 C C . PRO B 1 179 ? 9.211 -0.913 10.867 1 46.28 179 PRO B C 1
ATOM 3359 O O . PRO B 1 179 ? 8.297 -0.546 11.609 1 46.28 179 PRO B O 1
ATOM 3362 N N . VAL B 1 180 ? 9.086 -1.508 9.727 1 43.25 180 VAL B N 1
ATOM 3363 C CA . VAL B 1 180 ? 7.82 -2.141 9.367 1 43.25 180 VAL B CA 1
ATOM 3364 C C . VAL B 1 180 ? 7.539 -3.312 10.305 1 43.25 180 VAL B C 1
ATOM 3366 O O . VAL B 1 180 ? 8.4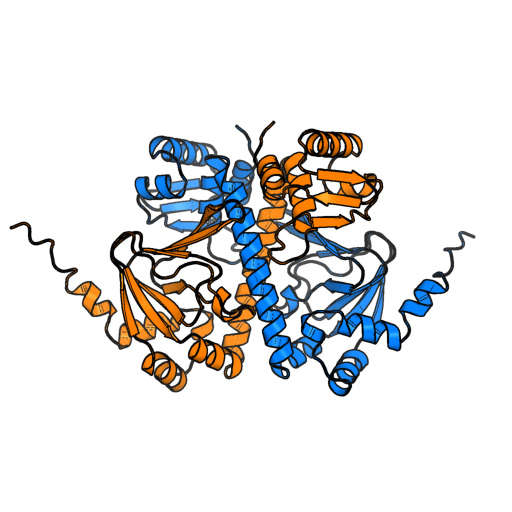45 -4.094 10.617 1 43.25 180 VAL B O 1
ATOM 3369 N N . GLY B 1 181 ? 6.211 -3.359 11.133 1 42.34 181 GLY B N 1
ATOM 3370 C CA . GLY B 1 181 ? 5.785 -4.387 12.07 1 42.34 181 GLY B CA 1
ATOM 3371 C C . GLY B 1 181 ? 5.414 -3.838 13.438 1 42.34 181 GLY B C 1
ATOM 3372 O O . GLY B 1 181 ? 5.746 -2.695 13.758 1 42.34 181 GLY B O 1
ATOM 3373 N N . HIS B 1 182 ? 4.297 -4.203 13.992 1 40.81 182 HIS B N 1
ATOM 3374 C CA . HIS B 1 182 ? 3.717 -3.877 15.289 1 40.81 182 HIS B CA 1
ATOM 3375 C C . HIS B 1 182 ? 4.75 -4.012 16.406 1 40.81 182 HIS B C 1
ATOM 3377 O O . HIS B 1 182 ? 5.191 -5.121 16.703 1 40.81 182 HIS B O 1
ATOM 3383 N N . HIS B 1 183 ? 5.758 -3.301 16.422 1 38.47 183 HIS B N 1
ATOM 3384 C CA . HIS B 1 183 ? 6.516 -3.492 17.641 1 38.47 183 HIS B CA 1
ATOM 3385 C C . HIS B 1 183 ? 5.953 -2.639 18.781 1 38.47 183 HIS B C 1
ATOM 3387 O O . HIS B 1 183 ? 5.664 -1.455 18.594 1 38.47 183 HIS B O 1
ATOM 3393 N N . ARG B 1 184 ? 5.262 -3.365 19.656 1 44.56 184 ARG B N 1
ATOM 3394 C CA . ARG B 1 184 ? 4.891 -2.871 20.969 1 44.56 184 ARG B CA 1
ATOM 3395 C C . ARG B 1 184 ? 6.121 -2.416 21.75 1 44.56 184 ARG B C 1
ATOM 3397 O O . ARG B 1 184 ? 7.098 -3.156 21.859 1 44.56 184 ARG B O 1
ATOM 3404 N N . GLY B 1 185 ? 6.34 -0.985 21.922 1 52.34 185 GLY B N 1
ATOM 3405 C CA . GLY B 1 185 ? 7.387 -0.423 22.766 1 52.34 185 GLY B CA 1
ATOM 3406 C C . GLY B 1 185 ? 8.125 0.724 22.109 1 52.34 185 GLY B C 1
ATOM 3407 O O . G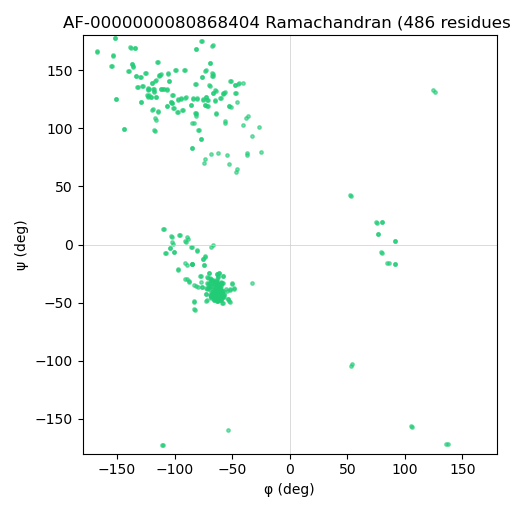LY B 1 185 ? 7.672 1.267 21.094 1 52.34 185 GLY B O 1
ATOM 3408 N N . GLN B 1 186 ? 9.117 1.079 22.766 1 57.16 186 GLN B N 1
ATOM 3409 C CA . GLN B 1 186 ? 10 2.148 22.312 1 57.16 186 GLN B CA 1
ATOM 3410 C C . GLN B 1 186 ? 10.703 1.769 21.016 1 57.16 186 GLN B C 1
ATOM 3412 O O . GLN B 1 186 ? 11.234 0.664 20.891 1 57.16 186 GLN B O 1
ATOM 3417 N N . GLN B 1 187 ? 10.32 2.479 20.047 1 59.81 187 GLN B N 1
ATOM 3418 C CA . GLN B 1 187 ? 10.992 2.215 18.766 1 59.81 187 GLN B CA 1
ATOM 3419 C C . GLN B 1 187 ? 12.047 3.273 18.469 1 59.81 187 GLN B C 1
ATOM 3421 O O . GLN B 1 187 ? 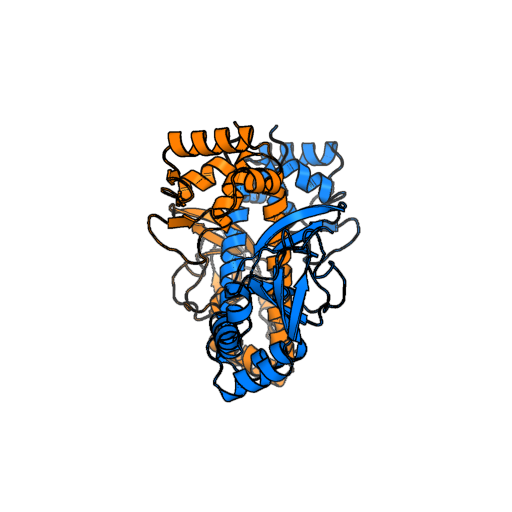11.852 4.453 18.766 1 59.81 187 GLN B O 1
ATOM 3426 N N . VAL B 1 188 ? 13.266 2.814 18.156 1 58.88 188 VAL B N 1
ATOM 3427 C CA . VAL B 1 188 ? 14.391 3.705 17.906 1 58.88 188 VAL B CA 1
ATOM 3428 C C . VAL B 1 188 ? 14.492 3.988 16.406 1 58.88 188 VAL B C 1
ATOM 3430 O O . VAL B 1 188 ? 14.414 3.068 15.586 1 58.88 188 VAL B O 1
ATOM 3433 N N . VAL B 1 189 ? 14.281 5.254 16.109 1 59.59 189 VAL B N 1
ATOM 3434 C CA . VAL B 1 189 ? 14.586 5.719 14.758 1 59.59 189 VAL B CA 1
ATOM 3435 C C . VAL B 1 189 ? 15.969 6.363 14.734 1 59.59 189 VAL B C 1
ATOM 3437 O O . VAL B 1 189 ? 16.281 7.234 15.547 1 59.59 189 VAL B O 1
ATOM 3440 N N . ARG B 1 190 ? 16.969 5.746 14 1 53.72 190 ARG B N 1
ATOM 3441 C CA . ARG B 1 190 ? 18.25 6.402 13.781 1 53.72 190 ARG B CA 1
ATOM 3442 C C . ARG B 1 190 ? 18.141 7.449 12.68 1 53.72 190 ARG B C 1
ATOM 3444 O O . ARG B 1 190 ? 17.812 7.125 11.539 1 53.72 190 ARG B O 1
ATOM 3451 N N . LEU B 1 191 ? 18 8.641 13.07 1 53.16 191 LEU B N 1
ATOM 3452 C CA . LEU B 1 191 ? 18.062 9.727 12.094 1 53.16 191 LEU B CA 1
ATOM 3453 C C . LEU B 1 191 ? 19.5 9.977 11.641 1 53.16 191 LEU B C 1
ATOM 3455 O O . LEU B 1 191 ? 20.281 10.594 12.367 1 53.16 191 LEU B O 1
ATOM 3459 N N . THR B 1 192 ? 20.062 9.148 10.93 1 51.78 192 THR B N 1
ATOM 3460 C CA . THR B 1 192 ? 21.438 9.32 10.469 1 51.78 192 THR B CA 1
ATOM 3461 C C . THR B 1 192 ? 21.531 10.508 9.508 1 51.78 192 THR B C 1
ATOM 3463 O O . THR B 1 192 ? 22.609 10.789 8.977 1 51.78 192 THR B O 1
ATOM 3466 N N . ILE B 1 193 ? 20.5 11.109 9.273 1 51.91 193 ILE B N 1
ATOM 3467 C CA . ILE B 1 193 ? 20.562 12.227 8.336 1 51.91 193 ILE B CA 1
ATOM 3468 C C . ILE B 1 193 ? 20.828 13.523 9.094 1 51.91 193 ILE B C 1
ATOM 3470 O O . ILE B 1 193 ? 20.172 13.805 10.102 1 51.91 193 ILE B O 1
ATOM 3474 N N . PRO B 1 194 ? 21.953 14.297 8.648 1 56.91 194 PRO B N 1
ATOM 3475 C CA . PRO B 1 194 ? 22.156 15.633 9.219 1 56.91 194 PRO B CA 1
ATOM 3476 C C . PRO B 1 194 ? 20.875 16.469 9.219 1 56.91 194 PRO B C 1
ATOM 3478 O O . PRO B 1 194 ? 20.062 16.359 8.305 1 56.91 194 PRO B O 1
ATOM 3481 N N . LYS B 1 195 ? 20.688 17.203 10.445 1 64.25 195 LYS B N 1
ATOM 3482 C CA . LYS B 1 195 ? 19.484 18 10.648 1 64.25 195 LYS B CA 1
ATOM 3483 C C . LYS B 1 195 ? 19.203 18.891 9.438 1 64.25 195 LYS B C 1
ATOM 3485 O O . LYS B 1 195 ? 18.047 19.062 9.039 1 64.25 195 LYS B O 1
ATOM 3490 N N . ARG B 1 196 ? 20.312 19.406 8.875 1 64.19 196 ARG B N 1
ATOM 3491 C CA . ARG B 1 196 ? 20.156 20.266 7.711 1 64.19 196 ARG B CA 1
ATOM 3492 C C . ARG B 1 196 ? 19.547 19.516 6.539 1 64.19 196 ARG B C 1
ATOM 3494 O O . ARG B 1 196 ? 18.688 20.031 5.828 1 64.19 196 ARG B O 1
ATOM 3501 N N . TRP B 1 197 ? 19.969 18.453 6.344 1 57.06 197 TRP B N 1
ATOM 3502 C CA . TRP B 1 197 ? 19.453 17.625 5.258 1 57.06 197 TRP B CA 1
ATOM 3503 C C . TRP B 1 197 ? 18.016 17.203 5.523 1 57.06 197 TRP B C 1
ATOM 3505 O O . TRP B 1 197 ? 17.188 17.219 4.609 1 57.06 197 TRP B O 1
ATOM 3515 N N . LEU B 1 198 ? 17.828 16.828 6.758 1 67 198 LEU B N 1
ATOM 3516 C CA . LEU B 1 198 ? 16.469 16.438 7.137 1 67 198 LEU B CA 1
ATOM 3517 C C . LEU B 1 198 ? 15.508 17.609 6.953 1 67 198 LEU B C 1
ATOM 3519 O O . LEU B 1 198 ? 14.391 17.422 6.477 1 67 198 LEU B O 1
ATOM 3523 N N . ALA B 1 199 ? 16.031 18.766 7.336 1 68.44 199 ALA B N 1
ATOM 3524 C CA . ALA B 1 199 ? 15.203 19.969 7.164 1 68.44 199 ALA B CA 1
ATOM 3525 C C . ALA B 1 199 ? 14.867 20.188 5.695 1 68.44 199 ALA B C 1
ATOM 3527 O O . ALA B 1 199 ? 13.719 20.484 5.355 1 68.44 199 ALA B O 1
ATOM 3528 N N . ALA B 1 200 ? 15.766 20 4.887 1 61.34 200 ALA B N 1
ATOM 3529 C CA . ALA B 1 200 ? 15.57 20.156 3.451 1 61.34 200 ALA B CA 1
ATOM 3530 C C . ALA B 1 200 ? 14.578 19.141 2.916 1 61.34 200 ALA B C 1
ATOM 3532 O O . ALA B 1 200 ? 13.695 19.469 2.121 1 61.34 200 ALA B O 1
ATOM 3533 N N . GLN B 1 201 ? 14.773 18 3.465 1 56.16 201 GLN B N 1
ATOM 3534 C CA . GLN B 1 201 ? 13.883 16.922 3.049 1 56.16 201 GLN B CA 1
ATOM 3535 C C . GLN B 1 201 ? 12.438 17.234 3.447 1 56.16 201 GLN B C 1
ATOM 3537 O O . GLN B 1 201 ? 11.5 16.859 2.738 1 56.16 201 GLN B O 1
ATOM 3542 N N . LEU B 1 202 ? 12.414 17.875 4.535 1 64.38 202 LEU B N 1
ATOM 3543 C CA . LEU B 1 202 ? 11.094 18.141 5.105 1 64.38 202 LEU B CA 1
ATOM 3544 C C . LEU B 1 202 ? 10.594 19.531 4.707 1 64.38 202 LEU B C 1
ATOM 3546 O O . LEU B 1 202 ? 9.609 20.016 5.258 1 64.38 202 LEU B O 1
ATOM 3550 N N . ALA B 1 203 ? 11.445 20.141 3.74 1 61.69 203 ALA B N 1
ATOM 3551 C CA . ALA B 1 203 ? 11.078 21.469 3.236 1 61.69 203 ALA B CA 1
ATOM 3552 C C . ALA B 1 203 ? 10.844 22.438 4.383 1 61.69 203 ALA B C 1
ATOM 3554 O O . ALA B 1 203 ? 9.828 23.141 4.418 1 61.69 203 ALA B O 1
ATOM 3555 N N . MET B 1 204 ? 11.703 22.344 5.305 1 66.06 204 MET B N 1
ATOM 3556 C CA . MET B 1 204 ? 11.664 23.312 6.395 1 66.06 204 MET B CA 1
ATOM 3557 C C . MET B 1 204 ? 13.07 23.797 6.75 1 66.06 204 MET B C 1
ATOM 3559 O O . MET B 1 204 ? 14.062 23.219 6.289 1 66.06 204 MET B O 1
ATOM 3563 N N . THR B 1 205 ? 13.125 24.938 7.309 1 72.12 205 THR B N 1
ATOM 3564 C CA . THR B 1 205 ? 14.414 25.422 7.766 1 72.12 205 THR B CA 1
ATOM 3565 C C . THR B 1 205 ? 14.938 24.594 8.93 1 72.12 205 THR B C 1
ATOM 3567 O O . THR B 1 205 ? 14.156 23.969 9.648 1 72.12 205 THR B O 1
ATOM 3570 N N . PRO B 1 206 ? 16.328 24.5 8.945 1 75.94 206 PRO B N 1
ATOM 3571 C CA . PRO B 1 206 ? 16.891 23.812 10.109 1 75.94 206 PRO B CA 1
ATOM 3572 C C . PRO B 1 206 ? 16.359 24.344 11.438 1 75.94 206 PRO B C 1
ATOM 3574 O O . PRO B 1 206 ? 16.172 23.578 12.383 1 75.94 206 PRO B O 1
ATOM 3577 N N . GLU B 1 207 ? 16.109 25.594 11.469 1 79.62 207 GLU B N 1
ATOM 3578 C CA . GLU B 1 207 ? 15.547 26.203 12.672 1 79.62 207 GLU B CA 1
ATOM 3579 C C . GLU B 1 207 ? 14.156 25.672 12.977 1 79.62 207 GLU B C 1
ATOM 3581 O O . GLU B 1 207 ? 13.844 25.344 14.125 1 79.62 207 GLU B O 1
ATOM 3586 N N . THR B 1 208 ? 13.344 25.609 12.039 1 76.56 208 THR B N 1
ATOM 3587 C CA . THR B 1 208 ? 11.992 25.078 12.203 1 76.56 208 THR B CA 1
ATOM 3588 C C . THR B 1 208 ? 12.039 23.609 12.633 1 76.56 208 THR B C 1
ATOM 3590 O O . THR B 1 208 ? 11.297 23.188 13.523 1 76.56 208 THR B O 1
ATOM 3593 N N . LEU B 1 209 ? 12.914 22.891 11.992 1 79.44 209 LEU B N 1
ATOM 3594 C CA . LEU B 1 209 ? 13.07 21.484 12.352 1 79.44 209 LEU B CA 1
ATOM 3595 C C . LEU B 1 209 ? 13.453 21.344 13.82 1 79.44 209 LEU B C 1
ATOM 3597 O O . LEU B 1 209 ? 12.875 20.531 14.539 1 79.44 209 LEU B O 1
ATOM 3601 N N . SER B 1 210 ? 14.453 22.109 14.141 1 80.69 210 SER B N 1
ATOM 3602 C CA . SER B 1 210 ? 14.906 22.062 15.531 1 80.69 210 SER B CA 1
ATOM 3603 C C . SER B 1 210 ? 13.781 22.422 16.5 1 80.69 210 SER B C 1
ATOM 3605 O O . SER B 1 210 ? 13.625 21.781 17.531 1 80.69 210 SER B O 1
ATOM 3607 N N . ARG B 1 211 ? 13 23.375 16.141 1 82.06 211 ARG B N 1
ATOM 3608 C CA . ARG B 1 211 ? 11.875 23.797 16.969 1 82.06 211 ARG B CA 1
ATOM 3609 C C . ARG B 1 211 ? 10.828 22.703 17.078 1 82.06 211 ARG B C 1
ATOM 3611 O O . ARG B 1 211 ? 10.281 22.453 18.156 1 82.06 211 ARG B O 1
ATOM 3618 N N . LEU B 1 212 ? 10.578 22.109 16.031 1 81.31 212 LEU B N 1
ATOM 3619 C CA . LEU B 1 212 ? 9.562 21.062 16 1 81.31 212 LEU B CA 1
ATOM 3620 C C . LEU B 1 212 ? 10.031 19.844 16.781 1 81.31 212 LEU B C 1
ATOM 3622 O O . LEU B 1 212 ? 9.25 19.234 17.516 1 81.31 212 LEU B O 1
ATOM 3626 N N . LEU B 1 213 ? 11.305 19.484 16.578 1 81.62 213 LEU B N 1
ATOM 3627 C CA . LEU B 1 213 ? 11.867 18.375 17.328 1 81.62 213 LEU B CA 1
ATOM 3628 C C . LEU B 1 213 ? 11.852 18.672 18.828 1 81.62 213 LEU B C 1
ATOM 3630 O O . LEU B 1 213 ? 11.555 17.797 19.641 1 81.62 213 LEU B O 1
ATOM 3634 N N . ALA B 1 214 ? 12.188 19.922 19.141 1 84.62 214 ALA B N 1
ATOM 3635 C CA . ALA B 1 214 ? 12.148 20.344 20.531 1 84.62 214 ALA B CA 1
ATOM 3636 C C . ALA B 1 214 ? 10.727 20.234 21.094 1 84.62 214 ALA B C 1
ATOM 3638 O O . ALA B 1 214 ? 10.539 19.781 22.219 1 84.62 214 ALA B O 1
ATOM 3639 N N . ARG B 1 215 ? 9.812 20.641 20.312 1 84.56 215 ARG B N 1
ATOM 3640 C CA . ARG B 1 215 ? 8.422 20.547 20.734 1 84.56 215 ARG B CA 1
ATOM 3641 C C . ARG B 1 215 ? 8.016 19.109 21 1 84.56 215 ARG B C 1
ATOM 3643 O O . ARG B 1 215 ? 7.391 18.797 22.016 1 84.56 215 ARG B O 1
ATOM 3650 N N . LEU B 1 216 ? 8.359 18.297 20.094 1 81.69 216 LEU B N 1
ATOM 3651 C CA . LEU B 1 216 ? 8.031 16.891 20.234 1 81.69 216 LEU B CA 1
ATOM 3652 C C . LEU B 1 216 ? 8.719 16.297 21.469 1 81.69 216 LEU B C 1
ATOM 3654 O O . LEU B 1 216 ? 8.141 15.461 22.172 1 81.69 216 LEU B O 1
ATOM 3658 N N . ARG B 1 217 ? 9.938 16.688 21.688 1 84.5 217 ARG B N 1
ATOM 3659 C CA . ARG B 1 217 ? 10.68 16.234 22.859 1 84.5 217 ARG B CA 1
ATOM 3660 C C . ARG B 1 217 ? 10.031 16.75 24.156 1 84.5 217 ARG B C 1
ATOM 3662 O O . ARG B 1 217 ? 9.891 15.992 25.109 1 84.5 217 ARG B O 1
ATOM 3669 N N . GLU B 1 218 ? 9.695 17.969 24.141 1 85.06 218 GLU B N 1
ATOM 3670 C CA . GLU B 1 218 ? 9.07 18.594 25.297 1 85.06 218 GLU B CA 1
ATOM 3671 C C . GLU B 1 218 ? 7.75 17.906 25.641 1 85.06 218 GLU B C 1
ATOM 3673 O O . GLU B 1 218 ? 7.41 17.75 26.812 1 85.06 218 GLU B O 1
ATOM 3678 N N . GLU B 1 219 ? 7.074 17.516 24.641 1 80.75 219 GLU B N 1
ATOM 3679 C CA . GLU B 1 219 ? 5.793 16.844 24.859 1 80.75 219 GLU B CA 1
ATOM 3680 C C . GLU B 1 219 ? 5.992 15.375 25.219 1 80.75 219 GLU B C 1
ATOM 3682 O O . GLU B 1 219 ? 5.02 14.648 25.453 1 80.75 219 GLU B O 1
ATOM 3687 N N . GLY B 1 220 ? 7.219 14.875 25.203 1 78.88 220 GLY B N 1
ATOM 3688 C CA . GLY B 1 220 ? 7.562 13.531 25.641 1 78.88 220 GLY B CA 1
ATOM 3689 C C . GLY B 1 220 ? 7.266 12.469 24.594 1 78.88 220 GLY B C 1
ATOM 3690 O O . GLY B 1 220 ? 7.055 11.305 24.922 1 78.88 220 GLY B O 1
ATOM 3691 N N . VAL B 1 221 ? 7.137 12.883 23.375 1 81 221 VAL B N 1
ATOM 3692 C CA . VAL B 1 221 ? 6.758 11.93 22.344 1 81 221 VAL B CA 1
ATOM 3693 C C . VAL B 1 221 ? 8.016 11.312 21.719 1 81 221 VAL B C 1
ATOM 3695 O O . VAL B 1 221 ? 7.988 10.172 21.266 1 81 221 VAL B O 1
ATOM 3698 N N . ILE B 1 222 ? 9.062 12.141 21.75 1 81.69 222 ILE B N 1
ATOM 3699 C CA . ILE B 1 222 ? 10.328 11.625 21.25 1 81.69 222 ILE B CA 1
ATOM 3700 C C . ILE B 1 222 ? 11.461 12.016 22.188 1 81.69 222 ILE B C 1
ATOM 3702 O O . ILE B 1 222 ? 11.297 12.898 23.047 1 81.69 222 ILE B O 1
ATOM 3706 N N . SER B 1 223 ? 12.484 11.219 22.188 1 82.75 223 SER B N 1
ATOM 3707 C CA . SER B 1 223 ? 13.758 11.586 22.812 1 82.75 223 SER B CA 1
ATOM 3708 C C . SER B 1 223 ? 14.883 11.633 21.781 1 82.75 223 SER B C 1
ATOM 3710 O O . SER B 1 223 ? 14.883 10.867 20.812 1 82.75 223 SER B O 1
ATOM 3712 N N . ILE B 1 224 ? 15.617 12.641 21.859 1 75.88 224 ILE B N 1
ATOM 3713 C CA . ILE B 1 224 ? 16.703 12.797 20.891 1 75.88 224 ILE B CA 1
ATOM 3714 C C . ILE B 1 224 ? 18.047 12.836 21.625 1 75.88 224 ILE B C 1
ATOM 3716 O O . ILE B 1 224 ? 18.219 13.609 22.562 1 75.88 224 ILE B O 1
ATOM 3720 N N . ASP B 1 225 ? 18.859 11.828 21.344 1 73.38 225 ASP B N 1
ATOM 3721 C CA . ASP B 1 225 ? 20.25 11.828 21.766 1 73.38 225 ASP B CA 1
ATOM 3722 C C . ASP B 1 225 ? 21.203 11.836 20.578 1 73.38 225 ASP B C 1
ATOM 3724 O O . ASP B 1 225 ? 21.391 10.812 19.922 1 73.38 225 ASP B O 1
ATOM 3728 N N . ARG B 1 226 ? 21.859 12.922 20.312 1 66.69 226 ARG B N 1
ATOM 3729 C CA . ARG B 1 226 ? 22.75 13.102 19.172 1 66.69 226 ARG B CA 1
ATOM 3730 C C . ARG B 1 226 ? 22.047 12.758 17.859 1 66.69 226 ARG B C 1
ATOM 3732 O O . ARG B 1 226 ? 21.141 13.484 17.422 1 66.69 226 ARG B O 1
ATOM 3739 N N . GLN B 1 227 ? 22.344 11.617 17.328 1 61.84 227 GLN B N 1
ATOM 3740 C CA . GLN B 1 227 ? 21.812 11.273 16.016 1 61.84 227 GLN B CA 1
ATOM 3741 C C . GLN B 1 227 ? 20.766 10.156 16.125 1 61.84 227 GLN B C 1
ATOM 3743 O O . GLN B 1 227 ? 20.344 9.602 15.117 1 61.84 227 GLN B O 1
ATOM 3748 N N . ARG B 1 228 ? 20.391 9.977 17.438 1 69.88 228 ARG B N 1
ATOM 3749 C CA . ARG B 1 228 ? 19.422 8.914 17.672 1 69.88 228 ARG B CA 1
ATOM 3750 C C . ARG B 1 228 ? 18.094 9.477 18.188 1 69.88 228 ARG B C 1
ATOM 3752 O O . ARG B 1 228 ? 18.062 10.141 19.219 1 69.88 228 ARG B O 1
ATOM 3759 N N . LEU B 1 229 ? 17.047 9.312 17.344 1 77.44 229 LEU B N 1
ATOM 3760 C CA . LEU B 1 229 ? 15.695 9.703 17.719 1 77.44 229 LEU B CA 1
ATOM 3761 C C . LEU B 1 229 ? 14.883 8.477 18.141 1 77.44 229 LEU B C 1
ATOM 3763 O O . LEU B 1 229 ? 14.844 7.477 17.438 1 77.44 229 LEU B O 1
ATOM 3767 N N . VAL B 1 230 ? 14.461 8.453 19.375 1 77.69 230 VAL B N 1
ATOM 3768 C CA . VAL B 1 230 ? 13.625 7.371 19.891 1 77.69 230 VAL B CA 1
ATOM 3769 C C . VAL B 1 230 ? 12.172 7.836 19.984 1 77.69 230 VAL B C 1
ATOM 3771 O O . VAL B 1 230 ? 11.883 8.891 20.547 1 77.69 230 VAL B O 1
ATOM 3774 N N . VAL B 1 231 ? 11.391 7.098 19.312 1 79.12 231 VAL B N 1
ATOM 3775 C CA . VAL B 1 231 ? 9.961 7.379 19.438 1 79.12 231 VAL B CA 1
ATOM 3776 C C . VAL B 1 231 ? 9.414 6.723 20.703 1 79.12 231 VAL B C 1
ATOM 3778 O O . VAL B 1 231 ? 9.461 5.5 20.844 1 79.12 231 VAL B O 1
ATOM 3781 N N . LEU B 1 232 ? 9.008 7.539 21.656 1 76.25 232 LEU B N 1
ATOM 3782 C CA . LEU B 1 232 ? 8.539 7.062 22.953 1 76.25 232 LEU B CA 1
ATOM 3783 C C . LEU B 1 232 ? 7.07 6.656 22.875 1 76.25 232 LEU B C 1
ATOM 3785 O O . LEU B 1 232 ? 6.637 5.75 23.594 1 76.25 232 LEU B O 1
ATOM 3789 N N . ASP B 1 233 ? 6.34 7.352 22.094 1 71.19 233 ASP B N 1
ATOM 3790 C CA . ASP B 1 233 ? 4.914 7.102 21.922 1 71.19 233 ASP B CA 1
ATOM 3791 C C . ASP B 1 233 ? 4.48 7.348 20.484 1 71.19 233 ASP B C 1
ATOM 3793 O O . ASP B 1 233 ? 4.262 8.492 20.078 1 71.19 233 ASP B O 1
ATOM 3797 N N . GLU B 1 234 ? 4.387 6.312 19.844 1 69.88 234 GLU B N 1
ATOM 3798 C CA . GLU B 1 234 ? 4.043 6.406 18.438 1 69.88 234 GLU B CA 1
ATOM 3799 C C . GLU B 1 234 ? 2.666 7.039 18.234 1 69.88 234 GLU B C 1
ATOM 3801 O O . GLU B 1 234 ? 2.465 7.828 17.312 1 69.88 234 GLU B O 1
ATOM 3806 N N . HIS B 1 235 ? 1.765 6.738 19.141 1 61.25 235 HIS B N 1
ATOM 3807 C CA . HIS B 1 235 ? 0.414 7.273 19.016 1 61.25 235 HIS B CA 1
ATOM 3808 C C . HIS B 1 235 ? 0.4 8.781 19.234 1 61.25 235 HIS B C 1
ATOM 3810 O O . HIS B 1 235 ? -0.219 9.523 18.469 1 61.25 235 HIS B O 1
ATOM 3816 N N . ALA B 1 236 ? 1.129 9.141 20.297 1 67.81 236 ALA B N 1
ATOM 3817 C CA . ALA B 1 236 ? 1.223 10.578 20.562 1 67.81 236 ALA B CA 1
ATOM 3818 C C . ALA B 1 236 ? 1.9 11.305 19.406 1 67.81 236 ALA B C 1
ATOM 3820 O O . ALA B 1 236 ? 1.534 12.43 19.062 1 67.81 236 ALA B O 1
ATOM 3821 N N . LEU B 1 237 ? 2.85 10.672 18.766 1 72.25 237 LEU B N 1
ATOM 3822 C CA . LEU B 1 237 ? 3.539 11.25 17.609 1 72.25 237 LEU B CA 1
ATOM 3823 C C . LEU B 1 237 ? 2.576 11.453 16.453 1 72.25 237 LEU B C 1
ATOM 3825 O O . LEU B 1 237 ? 2.594 12.508 15.805 1 72.25 237 LEU B O 1
ATOM 3829 N N . ARG B 1 238 ? 1.753 10.547 16.266 1 64.81 238 ARG B N 1
ATOM 3830 C CA . ARG B 1 238 ? 0.779 10.633 15.18 1 64.81 238 ARG B CA 1
ATOM 3831 C C . ARG B 1 238 ? -0.238 11.742 15.445 1 64.81 238 ARG B C 1
ATOM 3833 O O . ARG B 1 238 ? -0.723 12.383 14.508 1 64.81 238 ARG B O 1
ATOM 3840 N N . ASP B 1 239 ? -0.491 11.969 16.781 1 63.84 239 ASP B N 1
ATOM 3841 C CA . ASP B 1 239 ? -1.439 13.016 17.141 1 63.84 239 ASP B CA 1
ATOM 3842 C C . ASP B 1 239 ? -0.947 14.391 16.703 1 63.84 239 ASP B C 1
ATOM 3844 O O . ASP B 1 239 ? -1.75 15.289 16.422 1 63.84 239 ASP B O 1
ATOM 3848 N N . PHE B 1 240 ? 0.401 14.539 16.672 1 62.47 240 PHE B N 1
ATOM 3849 C CA . PHE B 1 240 ? 0.96 15.82 16.266 1 62.47 240 PHE B CA 1
ATOM 3850 C C . PHE B 1 240 ? 0.735 16.062 14.773 1 62.47 240 PHE B C 1
ATOM 3852 O O . PHE B 1 240 ? 0.8 17.203 14.305 1 62.47 240 PHE B O 1
ATOM 3859 N N . MET B 1 241 ? 0.75 15.078 14.094 1 59.47 241 MET B N 1
ATOM 3860 C CA . MET B 1 241 ? 0.428 15.258 12.68 1 59.47 241 MET B CA 1
ATOM 3861 C C . MET B 1 241 ? -0.95 15.883 12.508 1 59.47 241 MET B C 1
ATOM 3863 O O . MET B 1 241 ? -1.22 16.531 11.5 1 59.47 241 MET B O 1
ATOM 3867 N N . LEU B 1 242 ? -1.784 15.609 13.523 1 50.22 242 LEU B N 1
ATOM 3868 C CA . LEU B 1 242 ? -3.164 16.078 13.508 1 50.22 242 LEU B CA 1
ATOM 3869 C C . LEU B 1 242 ? -3.266 17.484 14.094 1 50.22 242 LEU B C 1
ATOM 3871 O O . LEU B 1 242 ? -4.242 18.203 13.844 1 50.22 242 LEU B O 1
ATOM 3875 N N . ASP B 1 243 ? -2.367 17.766 15.07 1 45.22 243 ASP B N 1
ATOM 3876 C CA . ASP B 1 243 ? -2.537 18.984 15.844 1 45.22 243 ASP B CA 1
ATOM 3877 C C . ASP B 1 243 ? -2.092 20.203 15.047 1 45.22 243 ASP B C 1
ATOM 3879 O O . ASP B 1 243 ? -0.993 20.234 14.484 1 45.22 243 ASP B O 1
ATOM 3883 N N . ASP B 1 244 ? -2.979 20.828 14.32 1 40.91 244 ASP B N 1
ATOM 3884 C CA . ASP B 1 244 ? -2.906 22.219 13.883 1 40.91 244 ASP B CA 1
ATOM 3885 C C . ASP B 1 244 ? -2.305 23.109 14.969 1 40.91 244 ASP B C 1
ATOM 3887 O O . ASP B 1 244 ? -2.781 23.109 16.109 1 40.91 244 ASP B O 1
ATOM 3891 N N . ASP B 1 245 ? -1.047 23.266 15.359 1 33.88 245 ASP B N 1
ATOM 3892 C CA . ASP B 1 245 ? -0.954 24.531 16.078 1 33.88 245 ASP B CA 1
ATOM 3893 C C . ASP B 1 245 ? -1.46 25.688 15.227 1 33.88 245 ASP B C 1
ATOM 3895 O O . ASP B 1 245 ? -1.15 25.766 14.039 1 33.88 245 ASP B O 1
#